Protein AF-A0A9W8YL73-F1 (afdb_monomer_lite)

Organism: NCBI:txid1191159

pLDDT: mean 92.08, std 5.05, range [67.25, 98.19]

Secondary structure (DSSP, 8-state):
-BS-PPTT-TT-TT-HHIIIIIHHHHHHTT-----SSS----HHHHHHTTS--SSSS-HHHHHHHHHHHTT-------S----B---SSHHHHHHHHHHHHHHHHHHHHHTTTTT-TGGGTT--HHHHHHHHHHHHIIIIIHHHHHHHHHHHHHHHHSS--SS--SSHHHHHHHHHHHHHHHHHHHHHHHHHHHHH-HHHHHHHHHHHHHHHHHHHHHHHHHHTS-GGGT--PPPP--GGGS--TT-TT-SSSPPPHHHHHHHHIIIIIHHHHHHHHHHHHHHHHHHHHHHHHHHS-TTSS--HHHHHHHHHHHT--TT-HHHHHHHHHHHHHHHHHSPPP---GGGGEEEE-TTS-EEEPTTTTT-----TT---HHHHHHHHHHHHHHHHHH-

InterPro domains:
  IPR001173 Glycosyltransferase 2-like [PF13632] (36-131)
  IPR029044 Nucleotide-diphospho-sugar transferases [G3DSA:3.90.550.10] (1-87)
  IPR029044 Nucleotide-diphospho-sugar transferases [SSF53448] (15-117)
  IPR050321 Glycosyltransferase 2/OpgH subfamily [PTHR43867] (2-348)

Sequence (395 aa):
MFYNLPSNDPLYQANNFDWYAKRLIFDLAGNGWNYGSGWIMRRKTVDDIGGFPEDIVTEDVSSSAMAMAEGWKTIYLQEGLQYGLVPETYVAYIKQMTRWHVGESQTATKFGFYHSKEKTKYMKPLQKWVQTAQGLNVHIRTPLTVLNLVFLSLAFLTDMPLVHWKDKEEMRFLLRIDCAIVLLRWLHELHYAILAGYRSTLNETCKAIYLSPYCFMSYVRTFIIPKNLGGKPVTFTPTGSIGNQFRERDPHRRAPRWQRLRHIIADGAWFHLAVVILFLTSVFLRIGRAVSLHVLVPSGTPDWEGFWMRIIQNVAWPSNPWLVSTLACMTPLQYALFPPTTPDREKLLGKRDENGVRYPLETVRGKTKRSKLTLGYVETYTLYMIFVLAMFFVV

Structure (mmCIF, N/CA/C/O backbone):
data_AF-A0A9W8YL73-F1
#
_entry.id   AF-A0A9W8YL73-F1
#
loop_
_atom_site.group_PDB
_atom_site.id
_atom_site.type_symbol
_atom_site.label_atom_id
_atom_site.label_alt_id
_atom_site.label_comp_id
_atom_site.label_asym_id
_atom_site.label_entity_id
_atom_site.label_seq_id
_atom_site.pdbx_PDB_ins_code
_atom_site.Cartn_x
_atom_site.Cartn_y
_atom_site.Cartn_z
_atom_site.occupancy
_atom_site.B_iso_or_equiv
_atom_site.auth_seq_id
_atom_site.auth_comp_id
_atom_site.auth_asym_id
_atom_site.auth_atom_id
_atom_site.pdbx_PDB_model_num
ATOM 1 N N . MET A 1 1 ? -4.619 -9.712 15.832 1.00 83.81 1 MET A N 1
ATOM 2 C CA . MET A 1 1 ? -3.743 -10.584 15.003 1.00 83.81 1 MET A CA 1
ATOM 3 C C . MET A 1 1 ? -4.586 -11.635 14.281 1.00 83.81 1 MET A C 1
ATOM 5 O O . MET A 1 1 ? -5.788 -11.679 14.515 1.00 83.81 1 MET A O 1
ATOM 9 N N . PHE A 1 2 ? -4.000 -12.475 13.417 1.00 91.94 2 PHE A N 1
ATOM 10 C CA . PHE A 1 2 ? -4.737 -13.472 12.618 1.00 91.94 2 PHE A CA 1
ATOM 11 C C . PHE A 1 2 ? -4.106 -14.868 12.683 1.00 91.94 2 PHE A C 1
ATOM 13 O O . PHE A 1 2 ? -2.924 -14.989 13.006 1.00 91.94 2 PHE A O 1
ATOM 20 N N . TYR A 1 3 ? -4.882 -15.915 12.380 1.00 92.56 3 TYR A N 1
ATOM 21 C CA . TYR A 1 3 ? -4.397 -17.310 12.374 1.00 92.56 3 TYR A CA 1
ATOM 22 C C . TYR A 1 3 ? -4.658 -18.092 11.075 1.00 92.56 3 TYR A C 1
ATOM 24 O O . TYR A 1 3 ? -4.153 -19.201 10.923 1.00 92.56 3 TYR A O 1
ATOM 32 N N . ASN A 1 4 ? -5.412 -17.532 10.125 1.00 92.25 4 ASN A N 1
ATOM 33 C CA . ASN A 1 4 ? -5.672 -18.120 8.802 1.00 92.25 4 ASN A CA 1
ATOM 34 C C . ASN A 1 4 ? -4.888 -17.417 7.678 1.00 92.25 4 ASN A C 1
ATOM 36 O O . ASN A 1 4 ? -5.333 -17.396 6.529 1.00 92.25 4 ASN A O 1
ATOM 40 N N . LEU A 1 5 ? -3.742 -16.810 8.003 1.00 91.31 5 LEU A N 1
ATOM 41 C CA . LEU A 1 5 ? -2.928 -16.114 7.011 1.00 91.31 5 LEU A CA 1
ATOM 42 C C . LEU A 1 5 ? -2.457 -17.097 5.926 1.00 91.31 5 LEU A C 1
ATOM 44 O O . LEU A 1 5 ? -1.884 -18.143 6.256 1.00 91.31 5 LEU A O 1
ATOM 48 N N . PRO A 1 6 ? -2.690 -16.794 4.635 1.00 90.12 6 PRO A N 1
ATOM 49 C CA . PRO A 1 6 ? -2.223 -17.651 3.560 1.00 90.12 6 PRO A CA 1
ATOM 50 C C . PRO A 1 6 ? -0.697 -17.705 3.513 1.00 90.12 6 PRO A C 1
ATOM 52 O O . PRO A 1 6 ? -0.006 -16.771 3.919 1.00 90.12 6 PRO A O 1
ATOM 55 N N . SER A 1 7 ? -0.162 -18.791 2.953 1.00 88.25 7 SER A N 1
ATOM 56 C CA . SER A 1 7 ? 1.278 -18.884 2.697 1.00 88.25 7 SER A CA 1
ATOM 57 C C . SER A 1 7 ? 1.737 -17.707 1.832 1.00 88.25 7 SER A C 1
ATOM 59 O O . SER A 1 7 ? 1.085 -17.373 0.844 1.00 88.25 7 SER A O 1
ATOM 61 N N . ASN A 1 8 ? 2.851 -17.089 2.223 1.00 88.44 8 ASN A N 1
ATOM 62 C CA . ASN A 1 8 ? 3.441 -15.864 1.673 1.00 88.44 8 ASN A CA 1
ATOM 63 C C . ASN A 1 8 ? 2.600 -14.583 1.796 1.00 88.44 8 ASN A C 1
ATOM 65 O O . ASN A 1 8 ? 3.144 -13.518 1.533 1.00 88.44 8 ASN A O 1
ATOM 69 N N . ASP A 1 9 ? 1.331 -14.670 2.203 1.00 92.19 9 ASP A N 1
ATOM 70 C CA . ASP A 1 9 ? 0.405 -13.539 2.331 1.00 92.19 9 ASP A CA 1
ATOM 71 C C . ASP A 1 9 ? 0.457 -12.554 1.141 1.00 92.19 9 ASP A C 1
ATOM 73 O O . ASP A 1 9 ? 0.860 -11.403 1.303 1.00 92.19 9 ASP A O 1
ATOM 77 N N . PRO A 1 10 ? 0.076 -12.992 -0.077 1.00 92.31 10 PRO A N 1
ATOM 78 C CA . PRO A 1 10 ? 0.295 -12.223 -1.307 1.00 92.31 10 PRO A CA 1
ATOM 79 C C . PRO A 1 10 ? -0.431 -10.873 -1.352 1.00 92.31 10 PRO A C 1
ATOM 81 O O . PRO A 1 10 ? -0.016 -9.993 -2.095 1.00 92.31 10 PRO A O 1
ATOM 84 N N . LEU A 1 11 ? -1.504 -10.700 -0.574 1.00 94.81 11 LEU A N 1
ATOM 85 C CA . LEU A 1 11 ? -2.226 -9.427 -0.453 1.00 94.81 11 LEU A CA 1
ATOM 86 C C . LEU A 1 11 ? -1.774 -8.612 0.768 1.00 94.81 11 LEU A C 1
ATOM 88 O O . LEU A 1 11 ? -2.266 -7.508 0.981 1.00 94.81 11 LEU A O 1
ATOM 92 N N . TYR A 1 12 ? -0.854 -9.140 1.575 1.00 95.31 12 TYR A N 1
ATOM 93 C CA . TYR A 1 12 ? -0.396 -8.533 2.820 1.00 95.31 12 TYR A CA 1
ATOM 94 C C . TYR A 1 12 ? -1.548 -8.215 3.798 1.00 95.31 12 TYR A C 1
ATOM 96 O O . TYR A 1 12 ? -1.670 -7.119 4.351 1.00 95.31 12 TYR A O 1
ATOM 104 N N . GLN A 1 13 ? -2.422 -9.199 4.025 1.00 94.38 13 GLN A N 1
ATOM 105 C CA . GLN A 1 13 ? -3.571 -9.075 4.927 1.00 94.38 13 GLN A CA 1
ATOM 106 C C . GLN A 1 13 ? -3.172 -9.091 6.406 1.00 94.38 13 GLN A C 1
ATOM 108 O O . GLN A 1 13 ? -3.943 -8.626 7.244 1.00 94.38 13 GLN A O 1
ATOM 113 N N . ALA A 1 14 ? -1.982 -9.603 6.742 1.00 92.56 14 ALA A N 1
ATOM 114 C CA . ALA A 1 14 ? -1.455 -9.556 8.104 1.00 92.56 14 ALA A CA 1
ATOM 115 C C . ALA A 1 14 ? -1.363 -8.116 8.625 1.00 92.56 14 ALA A C 1
ATOM 117 O O . ALA A 1 14 ? -1.612 -7.875 9.806 1.00 92.56 14 ALA A O 1
ATOM 118 N N . ASN A 1 15 ? -1.049 -7.168 7.730 1.00 93.00 15 ASN A N 1
ATOM 119 C CA . ASN A 1 15 ? -0.988 -5.736 8.019 1.00 93.00 15 ASN A CA 1
ATOM 120 C C . ASN A 1 15 ? -0.077 -5.398 9.221 1.00 93.00 15 ASN A C 1
ATOM 122 O O . ASN A 1 15 ? -0.341 -4.469 9.979 1.00 93.00 15 ASN A O 1
ATOM 126 N N . ASN A 1 16 ? 0.992 -6.177 9.422 1.00 92.38 16 ASN A N 1
ATOM 127 C CA . ASN A 1 16 ? 1.839 -6.109 10.617 1.00 92.38 16 ASN A CA 1
ATOM 128 C C . ASN A 1 16 ? 2.498 -4.735 10.816 1.00 92.38 16 ASN A C 1
ATOM 130 O O . ASN A 1 16 ? 2.647 -4.296 11.948 1.00 92.38 16 ASN A O 1
ATOM 134 N N . PHE A 1 17 ? 2.865 -4.033 9.744 1.00 93.44 17 PHE A N 1
ATOM 135 C CA . PHE A 1 17 ? 3.404 -2.674 9.838 1.00 93.44 17 PHE A CA 1
ATOM 136 C C . PHE A 1 17 ? 2.445 -1.726 10.567 1.00 93.44 17 PHE A C 1
ATOM 138 O O . PHE A 1 17 ? 2.865 -0.954 11.428 1.00 93.44 17 PHE A O 1
ATOM 145 N N . ASP A 1 18 ? 1.148 -1.829 10.281 1.00 91.69 18 ASP A N 1
ATOM 146 C CA . ASP A 1 18 ? 0.137 -1.002 10.928 1.00 91.69 18 ASP A CA 1
ATOM 147 C C . ASP A 1 18 ? 0.065 -1.316 12.430 1.00 91.69 18 ASP A C 1
ATOM 149 O O . ASP A 1 18 ? 0.220 -0.418 13.256 1.00 91.69 18 ASP A O 1
ATOM 153 N N . TRP A 1 19 ? -0.064 -2.600 12.785 1.00 89.94 19 TRP A N 1
ATOM 154 C CA . TRP A 1 19 ? -0.237 -3.052 14.171 1.00 89.94 19 TRP A CA 1
ATOM 155 C C . TRP A 1 19 ? 1.003 -2.882 15.050 1.00 89.94 19 TRP A C 1
ATOM 157 O O . TRP A 1 19 ? 0.863 -2.573 16.234 1.00 89.94 19 TRP A O 1
ATOM 167 N N . TYR A 1 20 ? 2.197 -3.114 14.498 1.00 90.62 20 TYR A N 1
ATOM 168 C CA . TYR A 1 20 ? 3.438 -3.152 15.274 1.00 90.62 20 TYR A CA 1
ATOM 169 C C . TYR A 1 20 ? 4.268 -1.866 15.205 1.00 90.62 20 TYR A C 1
ATOM 171 O O . TYR A 1 20 ? 5.101 -1.650 16.080 1.00 90.62 20 TYR A O 1
ATOM 179 N N . ALA A 1 21 ? 4.053 -1.012 14.201 1.00 92.06 21 ALA A N 1
ATOM 180 C CA . ALA A 1 21 ? 4.762 0.262 14.084 1.00 92.06 21 ALA A CA 1
ATOM 181 C C . ALA A 1 21 ? 3.795 1.448 14.147 1.00 92.06 21 ALA A C 1
ATOM 183 O O . ALA A 1 21 ? 3.853 2.244 15.084 1.00 92.06 21 ALA A O 1
ATOM 184 N N . LYS A 1 22 ? 2.870 1.566 13.186 1.00 91.69 22 LYS A N 1
ATOM 185 C CA . LYS A 1 22 ? 2.044 2.777 13.048 1.00 91.69 22 LYS A CA 1
ATOM 186 C C . LYS A 1 22 ? 1.156 3.028 14.270 1.00 91.69 22 LYS A C 1
ATOM 188 O O . LYS A 1 22 ? 1.125 4.148 14.776 1.00 91.69 22 LYS A O 1
ATOM 193 N N . ARG A 1 23 ? 0.445 2.005 14.759 1.00 91.75 23 ARG A N 1
ATOM 194 C CA . ARG A 1 23 ? -0.513 2.163 15.870 1.00 91.75 23 ARG A CA 1
ATOM 195 C C . ARG A 1 23 ? 0.176 2.437 17.199 1.00 91.75 23 ARG A C 1
ATOM 197 O O . ARG A 1 23 ? -0.320 3.256 17.961 1.00 91.75 23 ARG A O 1
ATOM 204 N N . LEU A 1 24 ? 1.352 1.849 17.414 1.00 91.62 24 LEU A N 1
ATOM 205 C CA . LEU A 1 24 ? 2.196 2.168 18.563 1.00 91.62 24 LEU A CA 1
ATOM 206 C C . LEU A 1 24 ? 2.613 3.648 18.550 1.00 91.62 24 LEU A C 1
ATOM 208 O O . LEU A 1 24 ? 2.450 4.343 19.545 1.00 91.62 24 LEU A O 1
ATOM 212 N N . ILE A 1 25 ? 3.088 4.160 17.410 1.00 91.56 25 ILE A N 1
ATOM 213 C CA . ILE A 1 25 ? 3.488 5.573 17.280 1.00 91.56 25 ILE A CA 1
ATOM 214 C C . ILE A 1 25 ? 2.299 6.512 17.528 1.00 91.56 25 ILE A C 1
ATOM 216 O O . ILE A 1 25 ? 2.446 7.551 18.170 1.00 91.56 25 ILE A O 1
ATOM 220 N N . PHE A 1 26 ? 1.112 6.156 17.036 1.00 94.06 26 PHE A N 1
ATOM 221 C CA . PHE A 1 26 ? -0.095 6.957 17.249 1.00 94.06 26 PHE A CA 1
ATOM 222 C C . PHE A 1 26 ? -0.515 6.969 18.721 1.00 94.06 26 PHE A C 1
ATOM 224 O O . PHE A 1 26 ? -0.907 8.018 19.235 1.00 94.06 26 PHE A O 1
ATOM 231 N N . ASP A 1 27 ? -0.372 5.847 19.419 1.00 95.19 27 ASP A N 1
ATOM 232 C CA . ASP A 1 27 ? -0.642 5.758 20.852 1.00 95.19 27 ASP A CA 1
ATOM 233 C C . ASP A 1 27 ? 0.293 6.631 21.695 1.00 95.19 27 ASP A C 1
ATOM 235 O O . ASP A 1 27 ? -0.170 7.313 22.608 1.00 95.19 27 ASP A O 1
ATOM 239 N N . LEU A 1 28 ? 1.576 6.733 21.326 1.00 93.50 28 LEU A N 1
ATOM 240 C CA . LEU A 1 28 ? 2.518 7.665 21.968 1.00 93.50 28 LEU A CA 1
ATOM 241 C C . LEU A 1 28 ? 2.065 9.133 21.852 1.00 93.50 28 LEU A C 1
ATOM 243 O O . LEU A 1 28 ? 2.369 9.953 22.717 1.00 93.50 28 LEU A O 1
ATOM 247 N N . ALA A 1 29 ? 1.289 9.462 20.817 1.00 94.25 29 ALA A N 1
ATOM 248 C CA . ALA A 1 29 ? 0.641 10.761 20.644 1.00 94.25 29 ALA A CA 1
ATOM 249 C C . ALA A 1 29 ? -0.721 10.882 21.365 1.00 94.25 29 ALA A C 1
ATOM 251 O O . ALA A 1 29 ? -1.400 11.904 21.239 1.00 94.25 29 ALA A O 1
ATOM 252 N N . GLY A 1 30 ? -1.132 9.858 22.114 1.00 95.06 30 GLY A N 1
ATOM 253 C CA . GLY A 1 30 ? -2.430 9.755 22.775 1.00 95.06 30 GLY A CA 1
ATOM 254 C C . GLY A 1 30 ? -3.575 9.371 21.837 1.00 95.06 30 GLY A C 1
ATOM 255 O O . GLY A 1 30 ? -4.716 9.686 22.154 1.00 95.06 30 GLY A O 1
ATOM 256 N N . ASN A 1 31 ? -3.294 8.751 20.686 1.00 94.75 31 ASN A N 1
ATOM 257 C CA . ASN A 1 31 ? -4.296 8.300 19.713 1.00 94.75 31 ASN A CA 1
ATOM 258 C C . ASN A 1 31 ? -4.427 6.771 19.693 1.00 94.75 31 ASN A C 1
ATOM 260 O O . ASN A 1 31 ? -4.267 6.134 18.649 1.00 94.75 31 ASN A O 1
ATOM 264 N N . GLY A 1 32 ? -4.743 6.172 20.841 1.00 94.25 32 GLY A N 1
ATOM 265 C CA . GLY A 1 32 ? -5.208 4.788 20.876 1.00 94.25 32 GLY A CA 1
ATOM 266 C C . GLY A 1 32 ? -6.591 4.699 20.227 1.00 94.25 32 GLY A C 1
ATOM 267 O O . GLY A 1 32 ? -7.536 5.332 20.697 1.00 94.25 32 GLY A O 1
ATOM 268 N N . TRP A 1 33 ? -6.725 3.962 19.127 1.00 89.31 33 TRP A N 1
ATOM 269 C CA . TRP A 1 33 ? -8.014 3.786 18.451 1.00 89.31 33 TRP A CA 1
ATOM 270 C C . TRP A 1 33 ? -8.599 2.401 18.696 1.00 89.31 33 TRP A C 1
ATOM 272 O O . TRP A 1 33 ? -7.884 1.407 18.827 1.00 89.31 33 TRP A O 1
ATOM 282 N N . ASN A 1 34 ? -9.923 2.359 18.694 1.00 90.62 34 ASN A N 1
ATOM 283 C CA . ASN A 1 34 ? -10.723 1.164 18.520 1.00 90.62 34 ASN A CA 1
ATOM 284 C C . ASN A 1 34 ? -10.771 0.785 17.027 1.00 90.62 34 ASN A C 1
ATOM 286 O O . ASN A 1 34 ? -11.040 1.632 16.178 1.00 90.62 34 ASN A O 1
ATOM 290 N N . TYR A 1 35 ? -10.534 -0.496 16.736 1.00 85.94 35 TYR A N 1
ATOM 291 C CA . TYR A 1 35 ? -10.568 -1.093 15.392 1.00 85.94 35 TYR A CA 1
ATOM 292 C C . TYR A 1 35 ? -11.658 -2.175 15.252 1.00 85.94 35 TYR A C 1
ATOM 294 O O . TYR A 1 35 ? -11.505 -3.144 14.503 1.00 85.94 35 TYR A O 1
ATOM 302 N N . GLY A 1 36 ? -12.714 -2.073 16.060 1.00 86.25 36 GLY A N 1
ATOM 303 C CA . GLY A 1 36 ? -13.947 -2.853 15.962 1.00 86.25 36 GLY A CA 1
ATOM 304 C C . GLY A 1 36 ? -13.960 -4.151 16.771 1.00 86.25 36 GLY A C 1
ATOM 305 O O . GLY A 1 36 ? -15.030 -4.670 17.077 1.00 86.25 36 GLY A O 1
ATOM 306 N N . SER A 1 37 ? -12.802 -4.683 17.175 1.00 88.56 37 SER A N 1
ATOM 307 C CA . SER A 1 37 ? -12.701 -5.915 17.976 1.00 88.56 37 SER A CA 1
ATOM 308 C C . SER A 1 37 ? -11.531 -5.867 18.958 1.00 88.56 37 SER A C 1
ATOM 310 O O . SER A 1 37 ? -10.535 -5.197 18.701 1.00 88.56 37 SER A O 1
ATOM 312 N N . GLY A 1 38 ? -11.642 -6.609 20.067 1.00 89.94 38 GLY A N 1
ATOM 313 C CA . GLY A 1 38 ? -10.554 -6.773 21.043 1.00 89.94 38 GLY A CA 1
ATOM 314 C C . GLY A 1 38 ? -10.267 -5.519 21.868 1.00 89.94 38 GLY A C 1
ATOM 315 O O . GLY A 1 38 ? -9.129 -5.292 22.264 1.00 89.94 38 GLY A O 1
ATOM 316 N N . TRP A 1 39 ? -11.288 -4.695 22.094 1.00 92.81 39 TRP A N 1
ATOM 317 C CA . TRP A 1 39 ? -11.187 -3.409 22.770 1.00 92.81 39 TRP A CA 1
ATOM 318 C C . TRP A 1 39 ? -12.136 -3.353 23.970 1.00 92.81 39 TRP A C 1
ATOM 320 O O . TRP A 1 39 ? -13.111 -4.102 24.048 1.00 92.81 39 TRP A O 1
ATOM 330 N N . ILE A 1 40 ? -11.841 -2.457 24.911 1.00 93.94 40 ILE A N 1
ATOM 331 C CA . ILE A 1 40 ? -12.649 -2.222 26.108 1.00 93.94 40 ILE A CA 1
ATOM 332 C C . ILE A 1 40 ? -12.838 -0.716 26.256 1.00 93.94 40 ILE A C 1
ATOM 334 O O . ILE A 1 40 ? -11.888 0.054 26.119 1.00 93.94 40 ILE A O 1
ATOM 338 N N . MET A 1 41 ? -14.057 -0.296 26.579 1.00 94.81 41 MET A N 1
ATOM 339 C CA . MET A 1 41 ? -14.391 1.098 26.857 1.00 94.81 41 MET A CA 1
ATOM 340 C C . MET A 1 41 ? -15.308 1.176 28.060 1.00 94.81 41 MET A C 1
ATOM 342 O O . MET A 1 41 ? -16.169 0.321 28.269 1.00 94.81 41 MET A O 1
ATOM 346 N N . ARG A 1 42 ? -15.105 2.206 28.883 1.00 96.75 42 ARG A N 1
ATOM 347 C CA . ARG A 1 42 ? -15.961 2.435 30.046 1.00 96.75 42 ARG A CA 1
ATOM 348 C C . ARG A 1 42 ? -17.353 2.800 29.555 1.00 96.75 42 ARG A C 1
ATOM 350 O O . ARG A 1 42 ? -17.486 3.634 28.663 1.00 96.75 42 ARG A O 1
ATOM 357 N N . ARG A 1 43 ? -18.387 2.253 30.199 1.00 97.31 43 ARG A N 1
ATOM 358 C CA . ARG A 1 43 ? -19.778 2.588 29.870 1.00 97.31 43 ARG A CA 1
ATOM 359 C C . ARG A 1 43 ? -20.025 4.099 29.911 1.00 97.31 43 ARG A C 1
ATOM 361 O O . ARG A 1 43 ? -20.556 4.638 28.952 1.00 97.31 43 ARG A O 1
ATOM 368 N N . LYS A 1 44 ? -19.500 4.777 30.939 1.00 98.06 44 LYS A N 1
ATOM 369 C CA . LYS A 1 44 ? -19.559 6.238 31.055 1.00 98.06 44 LYS A CA 1
ATOM 370 C C . LYS A 1 44 ? -18.988 6.965 29.830 1.00 98.06 44 LYS A C 1
ATOM 372 O O . LYS A 1 44 ? -19.549 7.964 29.421 1.00 98.06 44 LYS A O 1
ATOM 377 N N . THR A 1 45 ? -17.905 6.471 29.224 1.00 97.06 45 THR A N 1
ATOM 378 C CA . THR A 1 45 ? -17.357 7.081 28.004 1.00 97.06 45 THR A CA 1
ATOM 379 C C . THR A 1 45 ? -18.355 6.991 26.853 1.00 97.06 45 THR A C 1
ATOM 381 O O . THR A 1 45 ? -18.478 7.949 26.107 1.00 97.06 45 THR A O 1
ATOM 384 N N . VAL A 1 46 ? -19.076 5.870 26.717 1.00 96.88 46 VAL A N 1
ATOM 385 C CA . VAL A 1 46 ? -20.132 5.711 25.700 1.00 96.88 46 VAL A CA 1
ATOM 386 C C . VAL A 1 46 ? -21.268 6.702 25.945 1.00 96.88 46 VAL A C 1
ATOM 388 O O . VAL A 1 46 ? -21.735 7.323 24.997 1.00 96.88 46 VAL A O 1
ATOM 391 N N . ASP A 1 47 ? -21.684 6.869 27.201 1.00 97.62 47 ASP A N 1
ATOM 392 C CA . ASP A 1 47 ? -22.733 7.825 27.570 1.00 97.62 47 ASP A CA 1
ATOM 393 C C . ASP A 1 47 ? -22.290 9.277 27.303 1.00 97.62 47 ASP A C 1
ATOM 395 O O . ASP A 1 47 ? -23.035 10.042 26.697 1.00 97.62 47 ASP A O 1
ATOM 399 N N . ASP A 1 48 ? -21.054 9.633 27.671 1.00 96.56 48 ASP A N 1
ATOM 400 C CA . ASP A 1 48 ? -20.502 10.984 27.504 1.00 96.56 48 ASP A CA 1
ATOM 401 C C . ASP A 1 48 ? -20.358 11.383 26.021 1.00 96.56 48 ASP A C 1
ATOM 403 O O . ASP A 1 48 ? -20.557 12.546 25.685 1.00 96.56 48 ASP A O 1
ATOM 407 N N . ILE A 1 49 ? -20.063 10.434 25.119 1.00 95.38 49 ILE A N 1
ATOM 408 C CA . ILE A 1 49 ? -20.010 10.706 23.668 1.00 95.38 49 ILE A CA 1
ATOM 409 C C . ILE A 1 49 ? -21.383 10.615 22.979 1.00 95.38 49 ILE A C 1
ATOM 411 O O . ILE A 1 49 ? -21.467 10.808 21.766 1.00 95.38 49 ILE A O 1
ATOM 415 N N . GLY A 1 50 ? -22.452 10.304 23.720 1.00 95.25 50 GLY A N 1
ATOM 416 C CA . GLY A 1 50 ? -23.811 10.192 23.183 1.00 95.25 50 GLY A CA 1
ATOM 417 C C . GLY A 1 50 ? -24.109 8.883 22.441 1.00 95.25 50 GLY A C 1
ATOM 418 O O . GLY A 1 50 ? -25.016 8.847 21.613 1.00 95.25 50 GLY A O 1
ATOM 419 N N . GLY A 1 51 ? -23.373 7.806 22.724 1.00 95.38 51 GLY A N 1
ATOM 420 C CA . GLY A 1 51 ? -23.530 6.502 22.074 1.00 95.38 51 GLY A CA 1
ATOM 421 C C . GLY A 1 51 ? -22.577 6.263 20.898 1.00 95.38 51 GLY A C 1
ATOM 422 O O . GLY A 1 51 ? -21.626 7.008 20.665 1.00 95.38 51 GLY A O 1
ATOM 423 N N . PHE A 1 52 ? -22.800 5.165 20.169 1.00 94.25 52 PHE A N 1
ATOM 424 C CA . PHE A 1 52 ? -22.024 4.864 18.964 1.00 94.25 52 PHE A CA 1
ATOM 425 C C . PHE A 1 52 ? -22.532 5.693 17.775 1.00 94.25 52 PHE A C 1
ATOM 427 O O . PHE A 1 52 ? -23.743 5.808 17.597 1.00 94.25 52 PHE A O 1
ATOM 434 N N . PRO A 1 53 ? -21.638 6.261 16.949 1.00 92.00 53 PRO A N 1
ATOM 435 C CA . PRO A 1 53 ? -22.032 7.048 15.790 1.00 92.00 53 PRO A CA 1
ATOM 436 C C . PRO A 1 53 ? -22.605 6.154 14.683 1.00 92.00 53 PRO A C 1
ATOM 438 O O . PRO A 1 53 ? -21.968 5.194 14.261 1.00 92.00 53 PRO A O 1
ATOM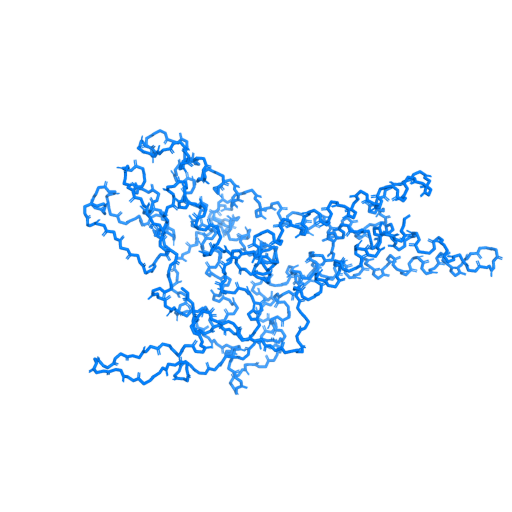 441 N N . GLU A 1 54 ? -23.785 6.509 14.176 1.00 91.44 54 GLU A N 1
ATOM 442 C CA . GLU A 1 54 ? -24.491 5.767 13.115 1.00 91.44 54 GLU A CA 1
ATOM 443 C C . GLU A 1 54 ? -24.278 6.370 11.713 1.00 91.44 54 GLU A C 1
ATOM 445 O O . GLU A 1 54 ? -24.636 5.778 10.695 1.00 91.44 54 GLU A O 1
ATOM 450 N N . ASP A 1 55 ? -23.684 7.562 11.644 1.00 89.31 55 ASP A N 1
ATOM 451 C CA . ASP A 1 55 ? -23.483 8.348 10.424 1.00 89.31 55 ASP A CA 1
ATOM 452 C C . ASP A 1 55 ? -22.176 8.019 9.678 1.00 89.31 55 ASP A C 1
ATOM 454 O O . ASP A 1 55 ? -21.960 8.504 8.563 1.00 89.31 55 ASP A O 1
ATOM 458 N N . ILE A 1 56 ? -21.301 7.202 10.272 1.00 90.50 56 ILE A N 1
ATOM 459 C CA . ILE A 1 56 ? -19.981 6.843 9.738 1.00 90.50 56 ILE A CA 1
ATOM 460 C C . ILE A 1 56 ? -19.859 5.324 9.626 1.00 90.50 56 ILE A C 1
ATOM 462 O O . ILE A 1 56 ? -20.205 4.591 10.543 1.00 90.50 56 ILE A O 1
ATOM 466 N N . VAL A 1 57 ? -19.311 4.841 8.506 1.00 91.62 57 VAL A N 1
ATOM 467 C CA . VAL A 1 57 ? -19.197 3.396 8.223 1.00 91.62 57 VAL A CA 1
ATOM 468 C C . VAL A 1 57 ? -18.136 2.666 9.070 1.00 91.62 57 VAL A C 1
ATOM 470 O O . VAL A 1 57 ? -18.072 1.437 9.064 1.00 91.62 57 VAL A O 1
ATOM 473 N N . THR A 1 58 ? -17.272 3.427 9.738 1.00 92.62 58 THR A N 1
ATOM 474 C CA . THR A 1 58 ? -16.294 2.989 10.747 1.00 92.62 58 THR A CA 1
ATOM 475 C C . THR A 1 58 ? -16.646 3.637 12.083 1.00 92.62 58 THR A C 1
ATOM 477 O O . THR A 1 58 ? -16.021 4.618 12.513 1.00 92.62 58 THR A O 1
ATOM 480 N N . GLU A 1 59 ? -17.718 3.146 12.695 1.00 93.56 59 GLU A N 1
ATOM 481 C CA . GLU A 1 59 ? -18.236 3.650 13.962 1.00 93.56 59 GLU A CA 1
ATOM 482 C C . GLU A 1 59 ? -17.197 3.528 15.084 1.00 93.56 59 GLU A C 1
ATOM 484 O O . GLU A 1 59 ? -17.071 4.418 15.920 1.00 93.56 59 GLU A O 1
ATOM 489 N N . ASP A 1 60 ? -16.386 2.472 15.036 1.00 93.50 60 ASP A N 1
ATOM 490 C CA . ASP A 1 60 ? -15.288 2.167 15.953 1.00 93.50 60 ASP A CA 1
ATOM 491 C C . ASP A 1 60 ? -14.233 3.287 16.040 1.00 93.50 60 ASP A C 1
ATOM 493 O O . ASP A 1 60 ? -13.932 3.808 17.127 1.00 93.50 60 ASP A O 1
ATOM 497 N N . VAL A 1 61 ? -13.701 3.704 14.892 1.00 92.38 61 VAL A N 1
ATOM 498 C CA . VAL A 1 61 ? -12.704 4.773 14.778 1.00 92.38 61 VAL A CA 1
ATOM 499 C C . VAL A 1 61 ? -13.325 6.109 15.175 1.00 92.38 61 VAL A C 1
ATOM 501 O O . VAL A 1 61 ? -12.729 6.862 15.952 1.00 92.38 61 VAL A O 1
ATOM 504 N N . SER A 1 62 ? -14.550 6.387 14.716 1.00 94.31 62 SER A N 1
ATOM 505 C CA . SER A 1 62 ? -15.247 7.626 15.069 1.00 94.31 62 SER A CA 1
ATOM 506 C C . SER A 1 62 ? -15.533 7.717 16.570 1.00 94.31 62 SER A C 1
ATOM 508 O O . SER A 1 62 ? -15.341 8.785 17.149 1.00 94.31 62 SER A O 1
ATOM 510 N N . SER A 1 63 ? -15.924 6.627 17.237 1.00 95.50 63 SER A N 1
ATOM 511 C CA . SER A 1 63 ? -16.118 6.605 18.694 1.00 95.50 63 SER A CA 1
ATOM 512 C C . SER A 1 63 ? -14.840 6.941 19.453 1.00 95.50 63 SER A C 1
ATOM 514 O O . SER A 1 63 ? -14.892 7.625 20.473 1.00 95.50 63 SER A O 1
ATOM 516 N N . SER A 1 64 ? -13.684 6.507 18.951 1.00 95.06 64 SER A N 1
ATOM 517 C CA . SER A 1 64 ? -12.391 6.825 19.568 1.00 95.06 64 SER A CA 1
ATOM 518 C C . SER A 1 64 ? -12.049 8.308 19.424 1.00 95.06 64 SER A C 1
ATOM 520 O O . SER A 1 64 ? -11.605 8.934 20.386 1.00 95.06 64 SER A O 1
ATOM 522 N N . ALA A 1 65 ? -12.310 8.890 18.249 1.00 95.25 65 ALA A N 1
ATOM 523 C CA . ALA A 1 65 ? -12.170 10.327 18.022 1.00 95.25 65 ALA A CA 1
ATOM 524 C C . ALA A 1 65 ? -13.106 11.138 18.934 1.00 95.25 65 ALA A C 1
ATOM 526 O O . ALA A 1 65 ? -12.670 12.095 19.571 1.00 95.25 65 ALA A O 1
ATOM 527 N N . MET A 1 66 ? -14.368 10.722 19.066 1.00 95.75 66 MET A N 1
ATOM 528 C CA . MET A 1 66 ? -15.340 11.362 19.960 1.00 95.75 66 MET A CA 1
ATOM 529 C C . MET A 1 66 ? -14.915 11.254 21.431 1.00 95.75 66 MET A C 1
ATOM 531 O O . MET A 1 66 ? -14.947 12.246 22.150 1.00 95.75 66 MET A O 1
ATOM 535 N N . ALA A 1 67 ? -14.411 10.099 21.871 1.00 96.50 67 ALA A N 1
ATOM 536 C CA . ALA A 1 67 ? -13.917 9.931 23.237 1.00 96.50 67 ALA A CA 1
ATOM 537 C C . ALA A 1 67 ? -12.743 10.878 23.540 1.00 96.50 67 ALA A C 1
ATOM 539 O O . ALA A 1 67 ? -12.723 11.529 24.584 1.00 96.50 67 ALA A O 1
ATOM 540 N N . MET A 1 68 ? -11.791 11.011 22.610 1.00 96.44 68 MET A N 1
ATOM 541 C CA . MET A 1 68 ? -10.695 11.978 22.741 1.00 96.44 68 MET A CA 1
ATOM 542 C C . MET A 1 68 ? -11.198 13.431 22.721 1.00 96.44 68 MET A C 1
ATOM 544 O O . MET A 1 68 ? -10.634 14.279 23.414 1.00 96.44 68 MET A O 1
ATOM 548 N N . ALA A 1 69 ? -12.258 13.733 21.963 1.00 96.06 69 ALA A N 1
ATOM 549 C CA . ALA A 1 69 ? -12.901 15.048 21.960 1.00 96.06 69 ALA A CA 1
ATOM 550 C C . ALA A 1 69 ? -13.548 15.412 23.295 1.00 96.06 69 ALA A C 1
ATOM 552 O O . ALA A 1 69 ? -13.499 16.589 23.651 1.00 96.06 69 ALA A O 1
ATOM 553 N N . GLU A 1 70 ? -14.033 14.411 24.032 1.00 96.44 70 GLU A N 1
ATOM 554 C CA . GLU A 1 70 ? -14.547 14.506 25.405 1.00 96.44 70 GLU A CA 1
ATOM 555 C C . GLU A 1 70 ? -13.451 14.380 26.484 1.00 96.44 70 GLU A C 1
ATOM 557 O O . GLU A 1 70 ? -13.728 14.331 27.679 1.00 96.44 70 GLU A O 1
ATOM 562 N N . GLY A 1 71 ? -12.174 14.343 26.087 1.00 95.94 71 GLY A N 1
ATOM 563 C CA . GLY A 1 71 ? -11.036 14.389 27.012 1.00 95.94 71 GLY A CA 1
ATOM 564 C C . GLY A 1 71 ? -10.676 13.041 27.633 1.00 95.94 71 GLY A C 1
ATOM 565 O O . GLY A 1 71 ? -9.817 12.975 28.517 1.00 95.94 71 GLY A O 1
ATOM 566 N N . TRP A 1 72 ? -11.281 11.951 27.162 1.00 97.31 72 TRP A N 1
ATOM 567 C CA . TRP A 1 72 ? -10.931 10.613 27.613 1.00 97.31 72 TRP A CA 1
ATOM 568 C C . TRP A 1 72 ? -9.544 10.199 27.127 1.00 97.31 72 TRP A C 1
ATOM 570 O O . TRP A 1 72 ? -9.130 10.466 25.997 1.00 97.31 72 TRP A O 1
ATOM 580 N N . LYS A 1 73 ? -8.824 9.485 27.996 1.00 96.25 73 LYS A N 1
ATOM 581 C CA . LYS A 1 73 ? -7.553 8.856 27.642 1.00 96.25 73 LYS A CA 1
ATOM 582 C C . LYS A 1 73 ? -7.817 7.539 26.920 1.00 96.25 73 LYS A C 1
ATOM 584 O O . LYS A 1 73 ? -8.470 6.656 27.472 1.00 96.25 73 LYS A O 1
ATOM 589 N N . THR A 1 74 ? -7.242 7.395 25.734 1.00 95.50 74 THR A N 1
ATOM 590 C CA . THR A 1 74 ? -7.203 6.138 24.988 1.00 95.50 74 THR A CA 1
ATOM 591 C C . THR A 1 74 ? -5.808 5.519 25.064 1.00 95.50 74 THR A C 1
ATOM 593 O O . THR A 1 74 ? -4.826 6.232 25.282 1.00 95.50 74 THR A O 1
ATOM 596 N N . ILE A 1 75 ? -5.738 4.187 24.986 1.00 95.25 75 ILE A N 1
ATOM 597 C CA . ILE A 1 75 ? -4.495 3.410 25.090 1.00 95.25 75 ILE A CA 1
ATOM 598 C C . ILE A 1 75 ? -4.569 2.240 24.105 1.00 95.25 75 ILE A C 1
ATOM 600 O O . ILE A 1 75 ? -5.578 1.532 24.063 1.00 95.25 75 ILE A O 1
ATOM 604 N N . TYR A 1 76 ? -3.502 2.022 23.344 1.00 94.94 76 TYR A N 1
ATOM 605 C CA . TYR A 1 76 ? -3.293 0.849 22.502 1.00 94.94 76 TYR A CA 1
ATOM 606 C C . TYR A 1 76 ? -2.320 -0.123 23.173 1.00 94.94 76 TYR A C 1
ATOM 608 O O . TYR A 1 76 ? -1.171 0.213 23.447 1.00 94.94 76 TYR A O 1
ATOM 616 N N . LEU A 1 77 ? -2.770 -1.356 23.402 1.00 92.31 77 LEU A N 1
ATOM 617 C CA . LEU A 1 77 ? -1.924 -2.420 23.933 1.00 92.31 77 LEU A CA 1
ATOM 618 C C . LEU A 1 77 ? -1.377 -3.272 22.784 1.00 92.31 77 LEU A C 1
ATOM 620 O O . LEU A 1 77 ? -2.135 -3.942 22.080 1.00 92.31 77 LEU A O 1
ATOM 624 N N . GLN A 1 78 ? -0.056 -3.274 22.604 1.00 89.75 78 GLN A N 1
ATOM 625 C CA . GLN A 1 78 ? 0.618 -4.013 21.534 1.00 89.75 78 GLN A CA 1
ATOM 626 C C . GLN A 1 78 ? 0.833 -5.495 21.896 1.00 89.75 78 GLN A C 1
ATOM 628 O O . GLN A 1 78 ? 1.946 -6.017 21.847 1.00 89.75 78 GLN A O 1
ATOM 633 N N . GLU A 1 79 ? -0.246 -6.195 22.244 1.00 88.88 79 GLU A N 1
ATOM 634 C CA . GLU A 1 79 ? -0.208 -7.605 22.637 1.00 88.88 79 GLU A CA 1
ATOM 635 C C . GLU A 1 79 ? -1.177 -8.461 21.817 1.00 88.88 79 GLU A C 1
ATOM 637 O O . GLU A 1 79 ? -2.284 -8.059 21.453 1.00 88.88 79 GLU A O 1
ATOM 642 N N . GLY A 1 80 ? -0.755 -9.689 21.510 1.00 86.94 80 GLY A N 1
ATOM 643 C CA . GLY A 1 80 ? -1.531 -10.661 20.742 1.00 86.94 80 GLY A CA 1
ATOM 644 C C . GLY A 1 80 ? -2.626 -11.342 21.554 1.00 86.94 80 GLY A C 1
ATOM 645 O O . GLY A 1 80 ? -2.606 -12.560 21.683 1.00 86.94 80 GLY A O 1
ATOM 646 N N . LEU A 1 81 ? -3.585 -10.580 22.082 1.00 89.00 81 LEU A N 1
ATOM 647 C CA . LEU A 1 81 ? -4.659 -11.120 22.929 1.00 89.00 81 LEU A CA 1
ATOM 648 C C . LEU A 1 81 ? -5.798 -11.767 22.125 1.00 89.00 81 LEU A C 1
ATOM 650 O O . LEU A 1 81 ? -6.505 -12.638 22.625 1.00 89.00 81 LEU A O 1
ATOM 654 N N . GLN A 1 82 ? -5.959 -11.374 20.857 1.00 89.56 82 GLN A N 1
ATOM 655 C CA . GLN A 1 82 ? -6.984 -11.914 19.967 1.00 89.56 82 GLN A CA 1
ATOM 656 C C . GLN A 1 82 ? -6.414 -12.289 18.594 1.00 89.56 82 GLN A C 1
ATOM 658 O O . GLN A 1 82 ? -5.693 -11.521 17.939 1.00 89.56 82 GLN A O 1
ATOM 663 N N . TYR A 1 83 ? -6.827 -13.466 18.120 1.00 90.81 83 TYR A N 1
ATOM 664 C CA . TYR A 1 83 ? -6.509 -13.986 16.796 1.00 90.81 83 TYR A CA 1
ATOM 665 C C . TYR A 1 83 ? -7.797 -14.196 15.997 1.00 90.81 83 TYR A C 1
ATOM 667 O O . TYR A 1 83 ? -8.570 -15.109 16.276 1.00 90.81 83 TYR A O 1
ATOM 675 N N . GLY A 1 84 ? -8.027 -13.334 15.010 1.00 91.06 84 GLY A N 1
ATOM 676 C CA . GLY A 1 84 ? -9.169 -13.394 14.104 1.00 91.06 84 GLY A CA 1
ATOM 677 C C . GLY A 1 84 ? -8.857 -14.087 12.779 1.00 91.06 84 GLY A C 1
ATOM 678 O O . GLY A 1 84 ? -7.792 -14.683 12.584 1.00 91.06 84 GLY A O 1
ATOM 679 N N . LEU A 1 85 ? -9.798 -13.954 11.847 1.00 91.62 85 LEU A N 1
ATOM 680 C CA . LEU A 1 85 ? -9.667 -14.414 10.469 1.00 91.62 85 LEU A CA 1
ATOM 681 C C . LEU A 1 85 ? -9.473 -13.217 9.530 1.00 91.62 85 LEU A C 1
ATOM 683 O O . LEU A 1 85 ? -10.189 -12.223 9.644 1.00 91.62 85 LEU A O 1
ATOM 687 N N . VAL A 1 86 ? -8.536 -13.319 8.587 1.00 92.81 86 VAL A N 1
ATOM 688 C CA . VAL A 1 86 ? -8.484 -12.431 7.419 1.00 92.81 86 VAL A CA 1
ATOM 689 C C . VAL A 1 86 ? -9.544 -12.848 6.393 1.00 92.81 86 VAL A C 1
ATOM 691 O O . VAL A 1 86 ? -9.906 -14.031 6.361 1.00 92.81 86 VAL A O 1
ATOM 694 N N . PRO A 1 87 ? -10.018 -11.924 5.533 1.00 93.06 87 PRO A N 1
ATOM 695 C CA . PRO A 1 87 ? -10.937 -12.262 4.451 1.00 93.06 87 PRO A CA 1
ATOM 696 C C . PRO A 1 87 ? -10.416 -13.411 3.579 1.00 93.06 87 PRO A C 1
ATOM 698 O O . PRO A 1 87 ? -9.246 -13.416 3.184 1.00 93.06 87 PRO A O 1
ATOM 701 N N . GLU A 1 88 ? -11.299 -14.360 3.257 1.00 90.19 88 GLU A N 1
ATOM 702 C CA . GLU A 1 88 ? -10.971 -15.551 2.461 1.00 90.19 88 GLU A CA 1
ATOM 703 C C . GLU A 1 88 ? -10.903 -15.286 0.953 1.00 90.19 88 GLU A C 1
ATOM 705 O O . GLU A 1 88 ? -10.278 -16.060 0.228 1.00 90.19 88 GLU A O 1
ATOM 710 N N . THR A 1 89 ? -11.532 -14.208 0.477 1.00 92.62 89 THR A N 1
ATOM 711 C CA . THR A 1 89 ? -11.587 -13.856 -0.947 1.00 92.62 89 THR A CA 1
ATOM 712 C C . THR A 1 89 ? -10.956 -12.501 -1.226 1.00 92.62 89 THR A C 1
ATOM 714 O O . THR A 1 89 ? -10.917 -11.622 -0.356 1.00 92.62 89 THR A O 1
ATOM 717 N N . TYR A 1 90 ? -10.489 -12.322 -2.463 1.00 94.56 90 TYR A N 1
ATOM 718 C CA . TYR A 1 90 ? -9.961 -11.051 -2.955 1.00 94.56 90 TYR A CA 1
ATOM 719 C C . TYR A 1 90 ? -10.973 -9.916 -2.773 1.00 94.56 90 TYR A C 1
ATOM 721 O O . TYR A 1 90 ? -10.674 -8.904 -2.146 1.00 94.56 90 TYR A O 1
ATOM 729 N N . VAL A 1 91 ? -12.203 -10.121 -3.248 1.00 93.25 91 VAL A N 1
ATOM 730 C CA . VAL A 1 91 ? -13.269 -9.109 -3.210 1.00 93.25 91 VAL A CA 1
ATOM 731 C C . VAL A 1 91 ? -13.645 -8.735 -1.779 1.00 93.25 91 VAL A C 1
ATOM 733 O O . VAL A 1 91 ? -13.846 -7.558 -1.482 1.00 93.25 91 VAL A O 1
ATOM 736 N N . ALA A 1 92 ? -13.714 -9.707 -0.862 1.00 94.19 92 ALA A N 1
ATOM 737 C CA . ALA A 1 92 ? -13.997 -9.417 0.542 1.00 94.19 92 ALA A CA 1
ATOM 738 C C . ALA A 1 92 ? -12.894 -8.561 1.177 1.00 94.19 92 ALA A C 1
ATOM 740 O O . ALA A 1 92 ? -13.189 -7.642 1.943 1.00 94.19 92 ALA A O 1
ATOM 741 N N . TYR A 1 93 ? -11.635 -8.827 0.825 1.00 95.56 93 TYR A N 1
ATOM 742 C CA . TYR A 1 93 ? -10.509 -8.015 1.265 1.00 95.56 93 TYR A CA 1
ATOM 743 C C . TYR A 1 93 ? -10.560 -6.593 0.694 1.00 95.56 93 TYR A C 1
ATOM 745 O O . TYR A 1 93 ? -10.479 -5.638 1.464 1.00 95.56 93 TYR A O 1
ATOM 753 N N . ILE A 1 94 ? -10.773 -6.429 -0.616 1.00 95.75 94 ILE A N 1
ATOM 754 C CA . ILE A 1 94 ? -10.884 -5.098 -1.231 1.00 95.75 94 ILE A CA 1
ATOM 755 C C . ILE A 1 94 ? -12.025 -4.300 -0.597 1.00 95.75 94 ILE A C 1
ATOM 757 O O . ILE A 1 94 ? -11.797 -3.175 -0.160 1.00 95.75 94 ILE A O 1
ATOM 761 N N . LYS A 1 95 ? -13.214 -4.896 -0.438 1.00 93.88 95 LYS A N 1
ATOM 762 C CA . LYS A 1 95 ? -14.362 -4.241 0.214 1.00 93.88 95 LYS A CA 1
ATOM 763 C C . LYS A 1 95 ? -14.065 -3.807 1.649 1.00 93.88 95 LYS A C 1
ATOM 765 O O . LYS A 1 95 ? -14.488 -2.726 2.059 1.00 93.88 95 LYS A O 1
ATOM 770 N N . GLN A 1 96 ? -13.341 -4.628 2.411 1.00 94.12 96 GLN A N 1
ATOM 771 C CA . GLN A 1 96 ? -12.906 -4.265 3.759 1.00 94.12 96 GLN A CA 1
ATOM 772 C C . GLN A 1 96 ? -11.992 -3.033 3.726 1.00 94.12 96 GLN A C 1
ATOM 774 O O . GLN A 1 96 ? -12.252 -2.073 4.451 1.00 94.12 96 GLN A O 1
ATOM 779 N N . MET A 1 97 ? -10.979 -3.028 2.857 1.00 95.25 97 MET A N 1
ATOM 780 C CA . MET A 1 97 ? -10.014 -1.930 2.757 1.00 95.25 97 MET A CA 1
ATOM 781 C C . MET A 1 97 ? -10.649 -0.629 2.253 1.00 95.25 97 MET A C 1
ATOM 783 O O . MET A 1 97 ? -10.386 0.435 2.812 1.00 95.25 97 MET A O 1
ATOM 787 N N . THR A 1 98 ? -11.525 -0.692 1.247 1.00 95.50 98 THR A N 1
ATOM 788 C CA . THR A 1 98 ? -12.221 0.498 0.732 1.00 95.50 98 THR A CA 1
ATOM 789 C C . THR A 1 98 ? -13.169 1.092 1.765 1.00 95.50 98 THR A C 1
ATOM 7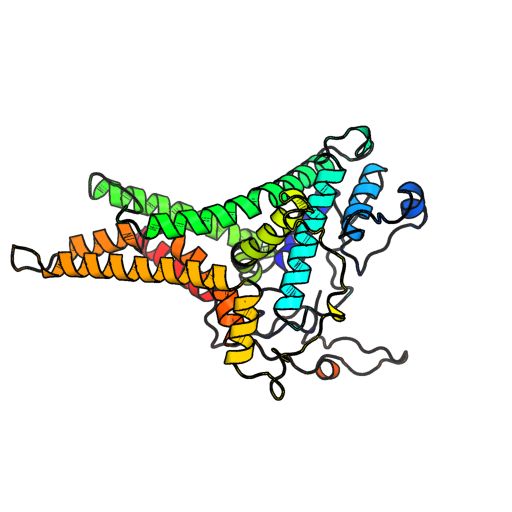91 O O . THR A 1 98 ? -13.286 2.312 1.856 1.00 95.50 98 THR A O 1
ATOM 794 N N . ARG A 1 99 ? -13.826 0.247 2.572 1.00 94.94 99 ARG A N 1
ATOM 795 C CA . ARG A 1 99 ? -14.683 0.700 3.673 1.00 94.94 99 ARG A CA 1
ATOM 796 C C . ARG A 1 99 ? -13.876 1.414 4.749 1.00 94.94 99 ARG A C 1
ATOM 798 O O . ARG A 1 99 ? -14.279 2.493 5.165 1.00 94.94 99 ARG A O 1
ATOM 805 N N . TRP A 1 100 ? -12.746 0.846 5.167 1.00 94.56 100 TRP A N 1
ATOM 806 C CA . TRP A 1 100 ? -11.858 1.492 6.137 1.00 94.56 100 TRP A CA 1
ATOM 807 C C . TRP A 1 100 ? -11.341 2.834 5.622 1.00 94.56 100 TRP A C 1
ATOM 809 O O . TRP A 1 100 ? -11.409 3.827 6.335 1.00 94.56 100 TRP A O 1
ATOM 819 N N . HIS A 1 101 ? -10.916 2.888 4.359 1.00 95.38 101 HIS A N 1
ATOM 820 C CA . HIS A 1 101 ? -10.471 4.128 3.732 1.00 95.38 101 HIS A CA 1
ATOM 821 C C . HIS A 1 101 ? -11.557 5.215 3.744 1.00 95.38 101 HIS A C 1
ATOM 823 O O . HIS A 1 101 ? -11.307 6.334 4.187 1.00 95.38 101 HIS A O 1
ATOM 829 N N . VAL A 1 102 ? -12.776 4.882 3.304 1.00 95.19 102 VAL A N 1
ATOM 830 C CA . VAL A 1 102 ? -13.895 5.836 3.287 1.00 95.19 102 VAL A CA 1
ATOM 831 C C . VAL A 1 102 ? -14.306 6.252 4.698 1.00 95.19 102 VAL A C 1
ATOM 833 O O . VAL A 1 102 ? -14.549 7.434 4.918 1.00 95.19 102 VAL A O 1
ATOM 836 N N . GLY A 1 103 ? -14.348 5.327 5.655 1.00 94.69 103 GLY A N 1
ATOM 837 C CA . GLY A 1 103 ? -14.689 5.641 7.042 1.00 94.69 103 GLY A CA 1
ATOM 838 C C . GLY A 1 103 ? -13.678 6.568 7.722 1.00 94.69 103 GLY A C 1
ATOM 839 O O . GLY A 1 103 ? -14.071 7.530 8.387 1.00 94.69 103 GLY A O 1
ATOM 840 N N . GLU A 1 104 ? -12.378 6.372 7.472 1.00 94.31 104 GLU A N 1
ATOM 841 C CA . GLU A 1 104 ? -11.337 7.302 7.931 1.00 94.31 104 GLU A CA 1
ATOM 842 C C . GLU A 1 104 ? -11.531 8.706 7.322 1.00 94.31 104 GLU A C 1
ATOM 844 O O . GLU A 1 104 ? -11.463 9.704 8.045 1.00 94.31 104 GLU A O 1
ATOM 849 N N . SER A 1 105 ? -11.853 8.803 6.025 1.00 95.69 105 SER A N 1
ATOM 850 C CA . SER A 1 105 ? -12.174 10.080 5.365 1.00 95.69 105 SER A CA 1
ATOM 851 C C . SER A 1 105 ? -13.438 10.745 5.929 1.00 95.69 105 SER A C 1
ATOM 853 O O . SER A 1 105 ? -13.460 11.955 6.166 1.00 95.69 105 SER A O 1
ATOM 855 N N . GLN A 1 106 ? -14.496 9.968 6.184 1.00 95.38 106 GLN A N 1
ATOM 856 C CA . GLN A 1 106 ? -15.737 10.469 6.784 1.00 95.38 106 GLN A CA 1
ATOM 857 C C . GLN A 1 106 ? -15.477 11.024 8.185 1.00 95.38 106 GLN A C 1
ATOM 859 O O . GLN A 1 106 ? -15.913 12.133 8.493 1.00 95.38 106 GLN A O 1
ATOM 864 N N . THR A 1 107 ? -14.710 10.296 9.000 1.00 95.00 107 THR A N 1
ATOM 865 C CA . THR A 1 107 ? -14.344 10.722 10.356 1.00 95.00 107 THR A CA 1
ATOM 866 C C . THR A 1 107 ? -13.551 12.029 10.311 1.00 95.00 107 THR A C 1
ATOM 868 O O . THR A 1 107 ? -13.942 13.004 10.949 1.00 95.00 107 THR A O 1
ATOM 871 N N . ALA A 1 108 ? -12.497 12.118 9.493 1.00 95.69 108 ALA A N 1
ATOM 872 C CA . ALA A 1 108 ? -11.716 13.351 9.363 1.00 95.69 108 ALA A CA 1
ATOM 873 C C . ALA A 1 108 ? -12.583 14.547 8.929 1.00 95.69 108 ALA A C 1
ATOM 875 O O . ALA A 1 108 ? -12.495 15.626 9.520 1.00 95.69 108 ALA A O 1
ATOM 876 N N . THR A 1 109 ? -13.472 14.344 7.955 1.00 94.94 109 THR A N 1
ATOM 877 C CA . THR A 1 109 ? -14.394 15.382 7.471 1.00 94.94 109 THR A CA 1
ATOM 878 C C . THR A 1 109 ? -15.391 15.804 8.554 1.00 94.94 109 THR A C 1
ATOM 880 O O . THR A 1 109 ? -15.587 17.002 8.772 1.00 94.94 109 THR A O 1
ATOM 883 N N . LYS A 1 110 ? -15.973 14.853 9.300 1.00 93.81 110 LYS A N 1
ATOM 884 C CA . LYS A 1 110 ? -16.917 15.126 10.399 1.00 93.81 110 LYS A CA 1
ATOM 885 C C . LYS A 1 110 ? -16.306 16.047 11.445 1.00 93.81 110 LYS A C 1
ATOM 887 O O . LYS A 1 110 ? -16.978 16.976 11.891 1.00 93.81 110 LYS A O 1
ATOM 892 N N . PHE A 1 111 ? -15.039 15.840 11.790 1.00 95.00 111 PHE A N 1
ATOM 893 C CA . PHE A 1 111 ? -14.307 16.659 12.760 1.00 95.00 111 PHE A CA 1
ATOM 894 C C . PHE A 1 111 ? -13.720 17.956 12.170 1.00 95.00 111 PHE A C 1
ATOM 896 O O . PHE A 1 111 ? -13.018 18.685 12.874 1.00 95.00 111 PHE A O 1
ATOM 903 N N . GLY A 1 112 ? -13.991 18.276 10.897 1.00 95.12 112 GLY A N 1
ATOM 904 C CA . GLY A 1 112 ? -13.418 19.443 10.221 1.00 95.12 112 GLY A CA 1
ATOM 905 C C . GLY A 1 112 ? -11.893 19.368 10.175 1.00 95.12 112 GLY A C 1
ATOM 906 O O . GLY A 1 112 ? -11.217 20.318 10.568 1.00 95.12 112 GLY A O 1
ATOM 907 N N . PHE A 1 113 ? -11.360 18.195 9.821 1.00 95.94 113 PHE A N 1
ATOM 908 C CA . PHE A 1 113 ? -9.934 17.863 9.893 1.00 95.94 113 PHE A CA 1
ATOM 909 C C . PHE A 1 113 ? -9.323 18.132 11.276 1.00 95.94 113 PHE A C 1
ATOM 911 O O . PHE A 1 113 ? -8.151 18.478 11.390 1.00 95.94 113 PHE A O 1
ATOM 918 N N . TYR A 1 114 ? -10.128 17.954 12.328 1.00 95.69 114 TYR A N 1
ATOM 919 C CA . TYR A 1 114 ? -9.770 18.147 13.736 1.00 95.69 114 TYR A CA 1
ATOM 920 C C . TYR A 1 114 ? -9.427 19.595 14.127 1.00 95.69 114 TYR A C 1
ATOM 922 O O . TYR A 1 114 ? -8.863 19.843 15.194 1.00 95.69 114 TYR A O 1
ATOM 930 N N . HIS A 1 115 ? -9.834 20.567 13.303 1.00 92.94 115 HIS A N 1
ATOM 931 C CA . HIS A 1 115 ? -9.702 22.000 13.584 1.00 92.94 115 HIS A CA 1
ATOM 932 C C . HIS A 1 115 ? -11.002 22.650 14.077 1.00 92.94 115 HIS A C 1
ATOM 934 O O . HIS A 1 115 ? -10.983 23.792 14.541 1.00 92.94 115 HIS A O 1
ATOM 940 N N . SER A 1 116 ? -12.133 21.936 14.037 1.00 92.94 116 SER A N 1
ATOM 941 C CA . SER A 1 116 ? -13.380 22.422 14.634 1.00 92.94 116 SER A CA 1
ATOM 942 C C . SER A 1 116 ? -13.236 22.498 16.158 1.00 92.94 116 SER A C 1
ATOM 944 O O . SER A 1 116 ? -13.089 21.472 16.825 1.00 92.94 116 SER A O 1
ATOM 946 N N . LYS A 1 117 ? -13.271 23.716 16.720 1.00 88.44 117 LYS A N 1
ATOM 947 C CA . LYS A 1 117 ? -13.142 23.944 18.173 1.00 88.44 117 LYS A CA 1
ATOM 948 C C . LYS A 1 117 ? -14.241 23.239 18.967 1.00 88.44 117 LYS A C 1
ATOM 950 O O . LYS A 1 117 ? -13.949 22.649 19.999 1.00 88.44 117 LYS A O 1
ATOM 955 N N . GLU A 1 118 ? -15.467 23.268 18.453 1.00 91.06 118 GLU A N 1
ATOM 956 C CA . GLU A 1 118 ? -16.631 22.619 19.058 1.00 91.06 118 GLU A CA 1
ATOM 957 C C . GLU A 1 118 ? -16.450 21.098 19.126 1.00 91.06 118 GLU A C 1
ATOM 959 O O . GLU A 1 118 ? -16.598 20.501 20.185 1.00 91.06 118 GLU A O 1
ATOM 964 N N . LYS A 1 119 ? -16.019 20.481 18.019 1.00 90.94 119 LYS A N 1
ATOM 965 C CA . LYS A 1 119 ? -15.901 19.020 17.901 1.00 90.94 119 LYS A CA 1
ATOM 966 C C . LYS A 1 119 ? -14.609 18.446 18.481 1.00 90.94 119 LYS A C 1
ATOM 968 O O . LYS A 1 119 ? -14.421 17.239 18.468 1.00 90.94 119 LYS A O 1
ATOM 973 N N . THR A 1 120 ? -13.675 19.283 18.933 1.00 94.19 120 THR A N 1
ATOM 974 C CA . THR A 1 120 ? -12.357 18.845 19.434 1.00 94.19 120 THR A CA 1
ATOM 975 C C . THR A 1 120 ? -11.977 19.524 20.747 1.00 94.19 120 THR A C 1
ATOM 977 O O . THR A 1 120 ? -10.792 19.751 21.017 1.00 94.19 120 THR A O 1
ATOM 980 N N . LYS A 1 121 ? -12.985 19.887 21.549 1.00 91.56 121 LYS A N 1
ATOM 981 C CA . LYS A 1 121 ? -12.861 20.753 22.728 1.00 91.56 121 LYS A CA 1
ATOM 982 C C . LYS A 1 121 ? -11.749 20.318 23.683 1.00 91.56 121 LYS A C 1
ATOM 984 O O . LYS A 1 121 ? -10.931 21.154 24.061 1.00 91.56 121 LYS A O 1
ATOM 989 N N . TYR A 1 122 ? -11.678 19.027 24.009 1.00 95.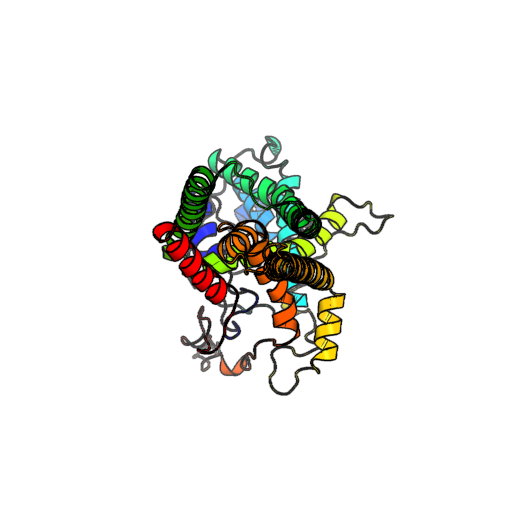81 122 TYR A N 1
ATOM 990 C CA . TYR A 1 122 ? -10.711 18.491 24.972 1.00 95.81 122 TYR A CA 1
ATOM 991 C C . TYR A 1 122 ? -9.564 17.686 24.341 1.00 95.81 122 TYR A C 1
ATOM 993 O O . TYR A 1 122 ? -8.708 17.172 25.062 1.00 95.81 122 TYR A O 1
ATOM 1001 N N . MET A 1 123 ? -9.487 17.606 23.006 1.00 96.06 123 MET A N 1
ATOM 1002 C CA . MET A 1 123 ? -8.354 16.949 22.348 1.00 96.06 123 MET A CA 1
ATOM 1003 C C . MET A 1 123 ? -7.062 17.742 22.564 1.00 96.06 123 MET A C 1
ATOM 1005 O O . MET A 1 123 ? -7.008 18.960 22.362 1.00 96.06 123 MET A O 1
ATOM 1009 N N . LYS A 1 124 ? -5.980 17.033 22.879 1.00 95.50 124 LYS A N 1
ATOM 1010 C CA . LYS A 1 124 ? -4.637 17.604 23.022 1.00 95.50 124 LYS A CA 1
ATOM 1011 C C . LYS A 1 124 ? -4.083 18.063 21.665 1.00 95.50 124 LYS A C 1
ATOM 1013 O O . LYS A 1 124 ? -4.403 17.455 20.643 1.00 95.50 124 LYS A O 1
ATOM 1018 N N . PRO A 1 125 ? -3.177 19.058 21.626 1.00 95.38 125 PRO A N 1
ATOM 1019 C CA . PRO A 1 125 ? -2.588 19.534 20.373 1.00 95.38 125 PRO A CA 1
ATOM 1020 C C . PRO A 1 125 ? -1.943 18.423 19.538 1.00 95.38 125 PRO A C 1
ATOM 1022 O O . PRO A 1 125 ? -2.194 18.329 18.342 1.00 95.38 125 PRO A O 1
ATOM 1025 N N . LEU A 1 126 ? -1.176 17.529 20.169 1.00 95.12 126 LEU A N 1
ATOM 1026 C CA . LEU A 1 126 ? -0.534 16.411 19.474 1.00 95.12 126 LEU A CA 1
ATOM 1027 C C . LEU A 1 126 ? -1.553 15.393 18.923 1.00 95.12 126 LEU A C 1
ATOM 1029 O O . LEU A 1 126 ? -1.366 14.879 17.821 1.00 95.12 126 LEU A O 1
ATOM 1033 N N . GLN A 1 127 ? -2.663 15.160 19.637 1.00 95.94 127 GLN A N 1
ATOM 1034 C CA . GLN A 1 127 ? -3.761 14.324 19.140 1.00 95.94 127 GLN A CA 1
ATOM 1035 C C . GLN A 1 127 ? -4.384 14.927 17.882 1.00 95.94 127 GLN A C 1
ATOM 1037 O O . GLN A 1 127 ? -4.600 14.210 16.906 1.00 95.94 127 GLN A O 1
ATOM 1042 N N . LYS A 1 128 ? -4.632 16.244 17.882 1.00 96.00 128 LYS A N 1
ATOM 1043 C CA . LYS A 1 128 ? -5.140 16.958 16.702 1.00 96.00 128 LYS A CA 1
ATOM 1044 C C . LYS A 1 128 ? -4.160 16.840 15.542 1.00 96.00 128 LYS A C 1
ATOM 1046 O O . LYS A 1 128 ? -4.565 16.397 14.479 1.00 96.00 128 LYS A O 1
ATOM 1051 N N . TRP A 1 129 ? -2.874 17.123 15.758 1.00 95.31 129 TRP A N 1
ATOM 1052 C CA . TRP A 1 129 ? -1.857 17.066 14.703 1.00 95.31 129 TRP A CA 1
ATOM 1053 C C . TRP A 1 129 ? -1.781 15.711 14.000 1.00 95.31 129 TRP A C 1
ATOM 1055 O O . TRP A 1 129 ? -1.825 15.658 12.772 1.00 95.31 129 TRP A O 1
ATOM 1065 N N . VAL A 1 130 ? -1.704 14.614 14.758 1.00 95.06 130 VAL A N 1
ATOM 1066 C CA . VAL A 1 130 ? -1.646 13.262 14.179 1.00 95.06 130 VAL A CA 1
ATOM 1067 C C . VAL A 1 130 ? -2.925 12.934 13.408 1.00 95.06 130 VAL A C 1
ATOM 1069 O O . VAL A 1 130 ? -2.858 12.396 12.302 1.00 95.06 130 VAL A O 1
ATOM 1072 N N . GLN A 1 131 ? -4.090 13.291 13.949 1.00 94.81 131 GLN A N 1
ATOM 1073 C CA . GLN A 1 131 ? -5.374 13.014 13.307 1.00 94.81 131 GLN A CA 1
ATOM 1074 C C . GLN A 1 131 ? -5.612 13.875 12.059 1.00 94.81 131 GLN A C 1
ATOM 1076 O O . GLN A 1 131 ? -6.076 13.357 11.042 1.00 94.81 131 GLN A O 1
ATOM 1081 N N . THR A 1 132 ? -5.234 15.155 12.083 1.00 95.75 132 THR A N 1
ATOM 1082 C CA . THR A 1 132 ? -5.211 16.029 10.904 1.00 95.75 132 THR A CA 1
ATOM 1083 C C . THR A 1 132 ? -4.286 15.451 9.839 1.00 95.75 132 THR A C 1
ATOM 1085 O O . THR A 1 132 ? -4.699 15.320 8.689 1.00 95.75 132 THR A O 1
ATOM 1088 N N . ALA A 1 133 ? -3.067 15.040 10.206 1.00 94.69 133 ALA A N 1
ATOM 1089 C CA . ALA A 1 133 ? -2.113 14.456 9.267 1.00 94.69 133 ALA A CA 1
ATOM 1090 C C . ALA A 1 133 ? -2.657 13.171 8.622 1.00 94.69 133 ALA A C 1
ATOM 1092 O O . ALA A 1 133 ? -2.565 13.016 7.406 1.00 94.69 133 ALA A O 1
ATOM 1093 N N . GLN A 1 134 ? -3.277 12.277 9.399 1.00 92.88 134 GLN A N 1
ATOM 1094 C CA . GLN A 1 134 ? -3.896 11.059 8.868 1.00 92.88 134 GLN A CA 1
ATOM 1095 C C . GLN A 1 134 ? -5.117 11.369 7.990 1.00 92.88 134 GLN A C 1
ATOM 1097 O O . GLN A 1 134 ? -5.251 10.779 6.918 1.00 92.88 134 GLN A O 1
ATOM 1102 N N . GLY A 1 135 ? -5.964 12.321 8.392 1.00 94.12 135 GLY A N 1
ATOM 1103 C CA . GLY A 1 135 ? -7.090 12.801 7.589 1.00 94.12 135 GLY A CA 1
ATOM 1104 C C . GLY A 1 135 ? -6.629 13.347 6.238 1.00 94.12 135 GLY A C 1
ATOM 1105 O O . GLY A 1 135 ? -7.062 12.884 5.186 1.00 94.12 135 GLY A O 1
ATOM 1106 N N . LEU A 1 136 ? -5.666 14.267 6.235 1.00 94.75 136 LEU A N 1
ATOM 1107 C CA . LEU A 1 136 ? -5.070 14.778 4.999 1.00 94.75 136 LEU A CA 1
ATOM 1108 C C . LEU A 1 136 ? -4.433 13.656 4.173 1.00 94.75 136 LEU A C 1
ATOM 1110 O O . LEU A 1 136 ? -4.592 13.631 2.954 1.00 94.75 136 LEU A O 1
ATOM 1114 N N . ASN A 1 137 ? -3.769 12.690 4.815 1.00 92.62 137 ASN A N 1
ATOM 1115 C CA . ASN A 1 137 ? -3.168 11.559 4.117 1.00 92.62 137 ASN A CA 1
ATOM 1116 C C . ASN A 1 137 ? -4.210 10.759 3.326 1.00 92.62 137 ASN A C 1
ATOM 1118 O O . ASN A 1 137 ? -3.996 10.516 2.140 1.00 92.62 137 ASN A O 1
ATOM 1122 N N . VAL A 1 138 ? -5.346 10.395 3.930 1.00 92.56 138 VAL A N 1
ATOM 1123 C CA . VAL A 1 138 ? -6.376 9.614 3.225 1.00 92.56 138 VAL A CA 1
ATOM 1124 C C . VAL A 1 138 ? -7.022 10.406 2.087 1.00 92.56 138 VAL A C 1
ATOM 1126 O O . VAL A 1 138 ? -7.205 9.852 1.004 1.00 92.56 138 VAL A O 1
ATOM 1129 N N . HIS A 1 139 ? -7.273 11.704 2.284 1.00 94.81 139 HIS A N 1
ATOM 1130 C CA . HIS A 1 139 ? -7.898 12.571 1.280 1.00 94.81 139 HIS A CA 1
ATOM 1131 C C . HIS A 1 139 ? -6.963 12.942 0.115 1.00 94.81 139 HIS A C 1
ATOM 1133 O O . HIS A 1 139 ? -7.437 13.115 -1.004 1.00 94.81 139 HIS A O 1
ATOM 1139 N N . ILE A 1 140 ? -5.651 13.061 0.348 1.00 95.06 140 ILE A N 1
ATOM 1140 C CA . ILE A 1 140 ? -4.689 13.568 -0.649 1.00 95.06 140 ILE A CA 1
ATOM 1141 C C . ILE A 1 140 ? -3.873 12.436 -1.277 1.00 95.06 140 ILE A C 1
ATOM 1143 O O . ILE A 1 140 ? -3.767 12.340 -2.500 1.00 95.06 140 ILE A O 1
ATOM 1147 N N . ARG A 1 141 ? -3.291 11.547 -0.463 1.00 93.56 141 ARG A N 1
ATOM 1148 C CA . ARG A 1 141 ? -2.318 10.553 -0.945 1.00 93.56 141 ARG A CA 1
ATOM 1149 C C . ARG A 1 141 ? -2.941 9.569 -1.928 1.00 93.56 141 ARG A C 1
ATOM 1151 O O . ARG A 1 141 ? -2.292 9.194 -2.900 1.00 93.56 141 ARG A O 1
ATOM 1158 N N . THR A 1 142 ? -4.178 9.147 -1.682 1.00 94.12 142 THR A N 1
ATOM 1159 C CA . THR A 1 142 ? -4.853 8.146 -2.521 1.00 94.12 142 THR A CA 1
ATOM 1160 C C . THR A 1 142 ? -5.147 8.691 -3.925 1.00 94.12 142 THR A C 1
ATOM 1162 O O . THR A 1 142 ? -4.668 8.074 -4.880 1.00 94.12 142 THR A O 1
ATOM 1165 N N . PRO A 1 143 ? -5.807 9.861 -4.093 1.00 95.00 143 PRO A N 1
ATOM 1166 C CA . PRO A 1 143 ? -5.935 10.493 -5.408 1.00 95.00 143 PRO A CA 1
ATOM 1167 C C . PRO A 1 143 ? -4.595 10.728 -6.107 1.00 95.00 143 PRO A C 1
ATOM 1169 O O . PRO A 1 143 ? -4.446 10.363 -7.271 1.00 95.00 143 PRO A O 1
ATOM 1172 N N . LEU A 1 144 ? -3.596 11.270 -5.398 1.00 96.44 144 LEU A N 1
ATOM 1173 C CA . LEU A 1 144 ? -2.286 11.543 -5.995 1.00 96.44 144 LEU A CA 1
ATOM 1174 C C . LEU A 1 144 ? -1.567 10.270 -6.447 1.00 96.44 144 LEU A C 1
ATOM 1176 O O . LEU A 1 144 ? -0.904 10.289 -7.476 1.00 96.44 144 LEU A O 1
ATOM 1180 N N . THR A 1 145 ? -1.720 9.156 -5.728 1.00 96.50 145 THR A N 1
ATOM 1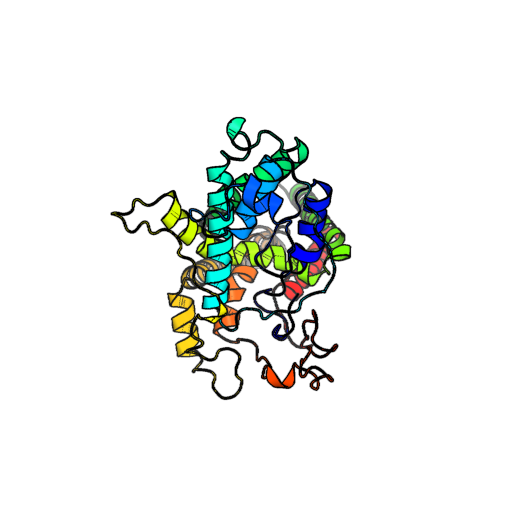181 C CA . THR A 1 145 ? -1.123 7.873 -6.128 1.00 96.50 145 THR A CA 1
ATOM 1182 C C . THR A 1 145 ? -1.749 7.367 -7.428 1.00 96.50 145 THR A C 1
ATOM 1184 O O . THR A 1 145 ? -1.022 6.943 -8.323 1.00 96.50 145 THR A O 1
ATOM 1187 N N . VAL A 1 146 ? -3.075 7.463 -7.578 1.00 97.44 146 VAL A N 1
ATOM 1188 C CA . VAL A 1 146 ? -3.764 7.058 -8.816 1.00 97.44 146 VAL A CA 1
ATOM 1189 C C . VAL A 1 146 ? -3.389 7.967 -9.982 1.00 97.44 146 VAL A C 1
ATOM 1191 O O . VAL A 1 146 ? -3.049 7.465 -11.051 1.00 97.44 146 VAL A O 1
ATOM 1194 N N . LEU A 1 147 ? -3.389 9.288 -9.775 1.00 96.94 147 LEU A N 1
ATOM 1195 C CA . LEU A 1 147 ? -2.939 10.242 -10.790 1.00 96.94 147 LEU A CA 1
ATOM 1196 C C . LEU A 1 147 ? -1.489 9.969 -11.190 1.00 96.94 147 LEU A C 1
ATOM 1198 O O . LEU A 1 147 ? -1.190 9.931 -12.378 1.00 96.94 147 LEU A O 1
ATOM 1202 N N . ASN A 1 148 ? -0.609 9.696 -10.225 1.00 96.25 148 ASN A N 1
ATOM 1203 C CA . ASN A 1 148 ? 0.774 9.331 -10.499 1.00 96.25 148 ASN A CA 1
ATOM 1204 C C . ASN A 1 148 ? 0.868 8.046 -11.334 1.00 96.25 148 ASN A C 1
ATOM 1206 O O . ASN A 1 148 ? 1.610 8.031 -12.303 1.00 96.25 148 ASN A O 1
ATOM 1210 N N . LEU A 1 149 ? 0.097 6.993 -11.035 1.00 97.44 149 LEU A N 1
ATOM 1211 C CA . LEU A 1 149 ? 0.087 5.768 -11.852 1.00 97.44 149 LEU A CA 1
ATOM 1212 C C . LEU A 1 149 ? -0.345 6.038 -13.303 1.00 97.44 149 LEU A C 1
ATOM 1214 O O . LEU A 1 149 ? 0.261 5.507 -14.236 1.00 97.44 149 LEU A O 1
ATOM 1218 N N . VAL A 1 150 ? -1.364 6.878 -13.504 1.00 96.62 150 VAL A N 1
ATOM 1219 C CA . VAL A 1 150 ? -1.850 7.250 -14.842 1.00 96.62 150 VAL A CA 1
ATOM 1220 C C . VAL A 1 150 ? -0.825 8.113 -15.573 1.00 96.62 150 VAL A C 1
ATOM 1222 O O . VAL A 1 150 ? -0.374 7.747 -16.654 1.00 96.62 150 VAL A O 1
ATOM 1225 N N . PHE A 1 151 ? -0.408 9.236 -14.991 1.00 95.62 151 PHE A N 1
ATOM 1226 C CA . PHE A 1 151 ? 0.511 10.157 -15.654 1.00 95.62 151 PHE A CA 1
ATOM 1227 C C . PHE A 1 151 ? 1.891 9.549 -15.864 1.00 95.62 151 PHE A C 1
ATOM 1229 O O . PHE A 1 151 ? 2.464 9.746 -16.929 1.00 95.62 151 PHE A O 1
ATOM 1236 N N . LEU A 1 152 ? 2.405 8.768 -14.911 1.00 93.94 152 LEU A N 1
ATOM 1237 C CA . LEU A 1 152 ? 3.687 8.093 -15.075 1.00 93.94 152 LEU A CA 1
ATOM 1238 C C . LEU A 1 152 ? 3.625 7.061 -16.202 1.00 93.94 152 LEU A C 1
ATOM 1240 O O . LEU A 1 152 ? 4.542 7.021 -17.012 1.00 93.94 152 LEU A O 1
ATOM 1244 N N . SER A 1 153 ? 2.562 6.255 -16.299 1.00 94.81 153 SER A N 1
ATOM 1245 C CA . SER A 1 153 ? 2.441 5.270 -17.386 1.00 94.81 153 SER A CA 1
ATOM 1246 C C . SER A 1 153 ? 2.289 5.924 -18.763 1.00 94.81 153 SER A C 1
ATOM 1248 O O . SER A 1 153 ? 2.912 5.468 -19.722 1.00 94.81 153 SER A O 1
ATOM 1250 N N . LEU A 1 154 ? 1.550 7.034 -18.861 1.00 93.69 154 LEU A N 1
ATOM 1251 C CA . LEU A 1 154 ? 1.431 7.814 -20.097 1.00 93.69 154 LEU A CA 1
ATOM 1252 C C . LEU A 1 154 ? 2.733 8.538 -20.466 1.00 93.69 154 LEU A C 1
ATOM 1254 O O . LEU A 1 154 ? 3.161 8.477 -21.615 1.00 93.69 154 LEU A O 1
ATOM 1258 N N . ALA A 1 155 ? 3.396 9.185 -19.506 1.00 91.31 155 ALA A N 1
ATOM 1259 C CA . ALA A 1 155 ? 4.680 9.844 -19.730 1.00 91.31 155 ALA A CA 1
ATOM 1260 C C . ALA A 1 155 ? 5.746 8.830 -20.154 1.00 91.31 155 ALA A C 1
ATOM 1262 O O . ALA A 1 155 ? 6.516 9.086 -21.078 1.00 91.31 155 ALA A O 1
ATOM 1263 N N . PHE A 1 156 ? 5.751 7.647 -19.540 1.00 91.88 156 PHE A N 1
ATOM 1264 C CA . PHE A 1 156 ? 6.710 6.604 -19.865 1.00 91.88 156 PHE A CA 1
ATOM 1265 C C . PHE A 1 156 ? 6.518 6.062 -21.289 1.00 91.88 156 PHE A C 1
ATOM 1267 O O . PHE A 1 156 ? 7.507 5.686 -21.911 1.00 91.88 156 PHE A O 1
ATOM 1274 N N . LEU A 1 157 ? 5.304 6.075 -21.856 1.00 90.75 157 LEU A N 1
ATOM 1275 C CA . LEU A 1 157 ? 5.059 5.733 -23.270 1.00 90.75 157 LEU A CA 1
ATOM 1276 C C . LEU A 1 157 ? 5.659 6.723 -24.272 1.00 90.75 157 LEU A C 1
ATOM 1278 O O . LEU A 1 157 ? 5.879 6.355 -25.425 1.00 90.75 157 LEU A O 1
ATOM 1282 N N . THR A 1 158 ? 5.904 7.966 -23.861 1.00 89.56 158 THR A N 1
ATOM 1283 C CA . THR A 1 158 ? 6.585 8.941 -24.719 1.00 89.56 158 THR A CA 1
ATOM 1284 C C . THR A 1 158 ? 8.067 8.593 -24.862 1.00 89.56 158 THR A C 1
ATOM 1286 O O . THR A 1 158 ? 8.593 7.760 -24.129 1.00 89.56 158 THR A O 1
ATOM 1289 N N . ASP A 1 159 ? 8.765 9.267 -25.771 1.00 84.19 159 ASP A N 1
ATOM 1290 C CA . ASP A 1 159 ? 10.218 9.135 -25.934 1.00 84.19 159 ASP A CA 1
ATOM 1291 C C . ASP A 1 159 ? 11.021 10.023 -24.967 1.00 84.19 159 ASP A C 1
ATOM 1293 O O . ASP A 1 159 ? 12.234 10.160 -25.097 1.00 84.19 159 ASP A O 1
ATOM 1297 N N . MET A 1 160 ? 10.354 10.657 -23.996 1.00 87.44 160 MET A N 1
ATOM 1298 C CA . MET A 1 160 ? 11.033 11.514 -23.032 1.00 87.44 160 MET A CA 1
ATOM 1299 C C . MET A 1 160 ? 12.027 10.691 -22.198 1.00 87.44 160 MET A C 1
ATOM 1301 O O . MET A 1 160 ? 11.651 9.626 -21.681 1.00 87.44 160 MET A O 1
ATOM 1305 N N . PRO A 1 161 ? 13.281 11.153 -22.050 1.00 89.69 161 PRO A N 1
ATOM 1306 C CA . PRO A 1 161 ? 14.242 10.500 -21.174 1.00 89.69 161 PRO A CA 1
ATOM 1307 C C . PRO A 1 161 ? 13.812 10.638 -19.711 1.00 89.69 161 PRO A C 1
ATOM 1309 O O . PRO A 1 161 ? 13.179 11.626 -19.340 1.00 89.69 161 PRO A O 1
ATOM 1312 N N . LEU A 1 162 ? 14.165 9.660 -18.867 1.00 89.19 162 LEU A N 1
ATOM 1313 C CA . LEU A 1 162 ? 13.872 9.749 -17.429 1.00 89.19 162 LEU A CA 1
ATOM 1314 C C . LEU A 1 162 ? 14.689 10.856 -16.765 1.00 89.19 162 LEU A C 1
ATOM 1316 O O . LEU A 1 162 ? 14.202 11.521 -15.855 1.00 89.19 162 LEU A O 1
ATOM 1320 N N . VAL A 1 163 ? 15.926 11.038 -17.230 1.00 91.12 163 VAL A N 1
ATOM 1321 C CA . VAL A 1 163 ? 16.865 12.047 -16.744 1.00 91.12 163 VAL A CA 1
ATOM 1322 C C . VAL A 1 163 ? 17.654 12.613 -17.918 1.00 91.12 163 VAL A C 1
ATOM 1324 O O . VAL A 1 163 ? 18.004 11.898 -18.859 1.00 91.12 163 VAL A O 1
ATOM 1327 N N . HIS A 1 164 ? 17.937 13.909 -17.860 1.00 91.50 164 HIS A N 1
ATOM 1328 C CA . HIS A 1 164 ? 18.791 14.605 -18.812 1.00 91.50 164 HIS A CA 1
ATOM 1329 C C . HIS A 1 164 ? 20.140 14.944 -18.167 1.00 91.50 164 HIS A C 1
ATOM 1331 O O . HIS A 1 164 ? 20.198 15.235 -16.975 1.00 91.50 164 HIS A O 1
ATOM 1337 N N . TRP A 1 165 ? 21.207 14.910 -18.962 1.00 94.25 165 TRP A N 1
ATOM 1338 C CA . TRP A 1 165 ? 22.560 15.309 -18.578 1.00 94.25 165 TRP A CA 1
ATOM 1339 C C . TRP A 1 165 ? 23.293 15.861 -19.802 1.00 94.25 165 TRP A C 1
ATOM 1341 O O . TRP A 1 165 ? 23.010 15.460 -20.935 1.00 94.25 165 TRP A O 1
ATOM 1351 N N . LYS A 1 166 ? 24.246 16.761 -19.567 1.00 93.00 166 LYS A N 1
ATOM 1352 C CA . LYS A 1 166 ? 25.049 17.439 -20.590 1.00 93.00 166 LYS A CA 1
ATOM 1353 C C . LYS A 1 166 ? 26.224 16.588 -21.075 1.00 93.00 166 LYS A C 1
ATOM 1355 O O . LYS A 1 166 ? 26.547 16.593 -22.258 1.00 93.00 166 LYS A O 1
ATOM 1360 N N . ASP A 1 167 ? 26.857 15.849 -20.165 1.00 93.38 167 ASP A N 1
ATOM 1361 C CA . ASP A 1 167 ? 28.070 15.073 -20.412 1.00 93.38 167 ASP A CA 1
ATOM 1362 C C . ASP A 1 167 ? 28.156 13.840 -19.493 1.00 93.38 167 ASP A C 1
ATOM 1364 O O . ASP A 1 167 ? 27.298 13.598 -18.637 1.00 93.38 167 ASP A O 1
ATOM 1368 N N . LYS A 1 168 ? 29.189 13.016 -19.704 1.00 91.31 168 LYS A N 1
ATOM 1369 C CA . LYS A 1 168 ? 29.377 11.761 -18.963 1.00 91.31 168 LYS A CA 1
ATOM 1370 C C . LYS A 1 168 ? 29.718 11.991 -17.488 1.00 91.31 168 LYS A C 1
ATOM 1372 O O . LYS A 1 168 ? 29.404 11.129 -16.671 1.00 91.31 168 LYS A O 1
ATOM 1377 N N . GLU A 1 169 ? 30.366 13.098 -17.136 1.00 94.31 169 GLU A N 1
ATOM 1378 C CA . GLU A 1 169 ? 30.715 13.388 -15.742 1.00 94.31 169 GLU A CA 1
ATOM 1379 C C . GLU A 1 169 ? 29.467 13.759 -14.948 1.00 94.31 169 GLU A C 1
ATOM 1381 O O . GLU A 1 169 ? 29.226 13.197 -13.876 1.00 94.31 169 GLU A O 1
ATOM 1386 N N . GLU A 1 170 ? 28.618 14.613 -15.520 1.00 95.12 170 GLU A N 1
ATOM 1387 C CA . GLU A 1 170 ? 27.324 14.957 -14.943 1.00 95.12 170 GLU A CA 1
ATOM 1388 C C . GLU A 1 170 ? 26.423 13.724 -14.824 1.00 95.12 170 GLU A C 1
ATOM 1390 O O . GLU A 1 170 ? 25.838 13.502 -13.766 1.00 95.12 170 GLU A O 1
ATOM 1395 N N . MET A 1 171 ? 26.373 12.862 -15.846 1.00 93.69 171 MET A N 1
ATOM 1396 C CA . MET A 1 171 ? 25.632 11.596 -15.774 1.00 93.69 171 MET A CA 1
ATOM 1397 C C . MET A 1 171 ? 26.078 10.737 -14.582 1.00 93.69 171 MET A C 1
ATOM 1399 O O . MET A 1 171 ? 25.234 10.266 -13.818 1.00 93.69 171 MET A O 1
ATOM 1403 N N . ARG A 1 172 ? 27.392 10.528 -14.404 1.00 94.31 172 ARG A N 1
ATOM 1404 C CA . ARG A 1 172 ? 27.935 9.726 -13.292 1.00 94.31 172 ARG A CA 1
ATOM 1405 C C . ARG A 1 172 ? 27.589 10.339 -11.939 1.00 94.31 172 ARG A C 1
ATOM 1407 O O . ARG A 1 172 ? 27.189 9.624 -11.021 1.00 94.31 172 ARG A O 1
ATOM 1414 N N . PHE A 1 173 ? 27.703 11.659 -11.822 1.00 95.00 173 PHE A N 1
ATOM 1415 C CA . PHE A 1 173 ? 27.352 12.378 -10.602 1.00 95.00 173 PHE A CA 1
ATOM 1416 C C . PHE A 1 173 ? 25.864 12.232 -10.255 1.00 95.00 173 PHE A C 1
ATOM 1418 O O . PHE A 1 173 ? 25.530 11.853 -9.130 1.00 95.00 173 PHE A O 1
ATOM 1425 N N . LEU A 1 174 ? 24.973 12.444 -11.230 1.00 95.50 174 LEU A N 1
ATOM 1426 C CA . LEU A 1 174 ? 23.528 12.277 -11.057 1.00 95.50 174 LEU A CA 1
ATOM 1427 C C . LEU A 1 174 ? 23.156 10.835 -10.695 1.00 95.50 174 LEU A C 1
ATOM 1429 O O . LEU A 1 174 ? 22.330 10.627 -9.807 1.00 95.50 174 LEU A O 1
ATOM 1433 N N . LEU A 1 175 ? 23.797 9.841 -11.318 1.00 95.25 175 LEU A N 1
ATOM 1434 C CA . LEU A 1 175 ? 23.596 8.427 -10.991 1.00 95.25 175 LEU A CA 1
ATOM 1435 C C . LEU A 1 175 ? 23.965 8.113 -9.539 1.00 95.25 175 LEU A C 1
ATOM 1437 O O . LEU A 1 175 ? 23.203 7.428 -8.855 1.00 95.25 175 LEU A O 1
ATOM 1441 N N . ARG A 1 176 ? 25.096 8.632 -9.043 1.00 95.75 176 ARG A N 1
ATOM 1442 C CA . ARG A 1 176 ? 25.513 8.436 -7.645 1.00 95.75 176 ARG A CA 1
ATOM 1443 C C . ARG A 1 176 ? 24.547 9.089 -6.663 1.00 95.75 176 ARG A C 1
ATOM 1445 O O . ARG A 1 176 ? 24.203 8.460 -5.663 1.00 95.75 176 ARG A O 1
ATOM 1452 N N . ILE A 1 177 ? 24.085 10.309 -6.947 1.00 95.69 177 ILE A N 1
ATOM 1453 C CA . ILE A 1 177 ? 23.088 10.997 -6.112 1.00 95.69 177 ILE A CA 1
ATOM 1454 C C . ILE A 1 177 ? 21.788 10.200 -6.062 1.00 95.69 177 ILE A C 1
ATOM 1456 O O . ILE A 1 177 ? 21.273 9.936 -4.977 1.00 95.69 177 ILE A O 1
ATOM 1460 N N . ASP A 1 178 ? 21.263 9.793 -7.215 1.00 95.88 178 ASP A N 1
ATOM 1461 C CA . ASP A 1 178 ? 19.991 9.076 -7.285 1.00 95.88 178 ASP A CA 1
ATOM 1462 C C . ASP A 1 178 ? 20.084 7.708 -6.591 1.00 95.88 178 ASP A C 1
ATOM 1464 O O . ASP A 1 178 ? 19.227 7.365 -5.775 1.00 95.88 178 ASP A O 1
ATOM 1468 N N . CYS A 1 179 ? 21.185 6.977 -6.792 1.00 97.12 179 CYS A N 1
ATOM 1469 C CA . CYS A 1 179 ? 21.469 5.759 -6.034 1.00 97.12 179 CYS A CA 1
ATOM 1470 C C . CYS A 1 179 ? 21.518 6.028 -4.522 1.00 97.12 179 CYS A C 1
ATOM 1472 O O . CYS A 1 179 ? 20.892 5.294 -3.758 1.00 97.12 179 CYS A O 1
ATOM 1474 N N . ALA A 1 180 ? 22.203 7.084 -4.070 1.00 96.75 180 ALA A N 1
ATOM 1475 C CA . ALA A 1 180 ? 22.258 7.441 -2.652 1.00 96.75 180 ALA A CA 1
ATOM 1476 C C . ALA A 1 180 ? 20.861 7.741 -2.081 1.00 96.75 180 ALA A C 1
ATOM 1478 O O . ALA A 1 180 ? 20.537 7.277 -0.989 1.00 96.75 180 ALA A O 1
ATOM 1479 N N . ILE A 1 181 ? 20.002 8.442 -2.829 1.00 96.31 181 ILE A N 1
ATOM 1480 C CA . ILE A 1 181 ? 18.608 8.707 -2.438 1.00 96.31 181 ILE A CA 1
ATOM 1481 C C . ILE A 1 181 ? 17.828 7.394 -2.282 1.00 96.31 181 ILE A C 1
ATOM 1483 O O . ILE A 1 181 ? 17.141 7.198 -1.275 1.00 96.31 181 ILE A O 1
ATOM 1487 N N . VAL A 1 182 ? 17.950 6.472 -3.240 1.00 95.94 182 VAL A N 1
ATOM 1488 C CA . VAL A 1 182 ? 17.269 5.167 -3.187 1.00 95.94 182 VAL A CA 1
ATOM 1489 C C . VAL A 1 182 ? 17.766 4.327 -2.008 1.00 95.94 182 VAL A C 1
ATOM 1491 O O . VAL A 1 182 ? 16.956 3.727 -1.297 1.00 95.94 182 VAL A O 1
ATOM 1494 N N . LEU A 1 183 ? 19.074 4.324 -1.746 1.00 96.06 183 LEU A N 1
ATOM 1495 C CA . LEU A 1 183 ? 19.674 3.610 -0.617 1.00 96.06 183 LEU A CA 1
ATOM 1496 C C . LEU A 1 183 ? 19.269 4.214 0.733 1.00 96.06 183 LEU A C 1
ATOM 1498 O O . LEU A 1 183 ? 18.953 3.465 1.655 1.00 96.06 183 LEU A O 1
ATOM 1502 N N . LEU A 1 184 ? 19.194 5.542 0.853 1.00 96.38 184 LEU A N 1
ATOM 1503 C CA . LEU A 1 184 ? 18.690 6.215 2.057 1.00 96.38 184 LEU A CA 1
ATOM 1504 C C . LEU A 1 184 ? 17.212 5.900 2.300 1.00 96.38 184 LEU A C 1
ATOM 1506 O O . LEU A 1 184 ? 16.815 5.614 3.433 1.00 96.38 184 LEU A O 1
ATOM 1510 N N . ARG A 1 185 ? 16.396 5.878 1.239 1.00 94.38 185 ARG A N 1
ATOM 1511 C CA . ARG A 1 185 ? 15.007 5.417 1.329 1.00 94.38 185 ARG A CA 1
ATOM 1512 C C . ARG A 1 185 ? 14.950 3.965 1.799 1.00 94.38 185 ARG A C 1
ATOM 1514 O O . ARG A 1 185 ? 14.157 3.645 2.677 1.00 94.38 185 ARG A O 1
ATOM 1521 N N . TRP A 1 186 ? 15.791 3.085 1.262 1.00 94.75 186 TRP A N 1
ATOM 1522 C CA . TRP A 1 186 ? 15.841 1.691 1.699 1.00 94.75 186 TRP A CA 1
ATOM 1523 C C . TRP A 1 186 ? 16.294 1.547 3.160 1.00 94.75 186 TRP A C 1
ATOM 1525 O O . TRP A 1 186 ? 15.700 0.762 3.898 1.00 94.75 186 TRP A O 1
ATOM 1535 N N . LEU A 1 187 ? 17.256 2.352 3.618 1.00 95.50 187 LEU A N 1
ATOM 1536 C CA . LEU A 1 187 ? 17.680 2.405 5.021 1.00 95.50 187 LEU A CA 1
ATOM 1537 C C . LEU A 1 187 ? 16.535 2.834 5.949 1.00 95.50 187 LEU A C 1
ATOM 1539 O O . LEU A 1 187 ? 16.364 2.265 7.026 1.00 95.50 187 LEU A O 1
ATOM 1543 N N . HIS A 1 188 ? 15.703 3.781 5.515 1.00 94.00 188 HIS A N 1
ATOM 1544 C CA . HIS A 1 188 ? 14.490 4.157 6.237 1.00 94.00 188 HIS A CA 1
ATOM 1545 C C . HIS A 1 188 ? 13.492 2.987 6.356 1.00 94.00 188 HIS A C 1
ATOM 1547 O O . HIS A 1 188 ? 12.931 2.756 7.430 1.00 94.00 188 HIS A O 1
ATOM 1553 N N . GLU A 1 189 ? 13.321 2.185 5.300 1.00 93.75 189 GLU A N 1
ATOM 1554 C CA . GLU A 1 189 ? 12.501 0.964 5.362 1.00 93.75 189 GLU A CA 1
ATOM 1555 C C . GLU A 1 189 ? 13.113 -0.084 6.319 1.00 93.75 189 GLU A C 1
ATOM 1557 O O . GLU A 1 189 ? 12.391 -0.760 7.058 1.00 93.75 189 GLU A O 1
ATOM 1562 N N . LEU A 1 190 ? 14.447 -0.209 6.351 1.00 94.81 190 LEU A N 1
ATOM 1563 C CA . LEU A 1 190 ? 15.162 -1.094 7.281 1.00 94.81 190 LEU A CA 1
ATOM 1564 C C . LEU A 1 190 ? 15.014 -0.647 8.740 1.00 94.81 190 LEU A C 1
ATOM 1566 O O . LEU A 1 190 ? 14.857 -1.494 9.617 1.00 94.81 190 LEU A O 1
ATOM 1570 N N . HIS A 1 191 ? 14.986 0.658 9.008 1.00 94.06 191 HIS A N 1
ATOM 1571 C CA . HIS A 1 191 ? 14.703 1.183 10.344 1.00 94.06 191 HIS A CA 1
ATOM 1572 C C . HIS A 1 191 ? 13.325 0.717 10.841 1.00 94.06 191 HIS A C 1
ATOM 1574 O O . HIS A 1 191 ? 13.213 0.138 11.921 1.00 94.06 191 HIS A O 1
ATOM 1580 N N . TYR A 1 192 ? 12.273 0.862 10.030 1.00 93.06 192 TYR A N 1
ATOM 1581 C CA . TYR A 1 192 ? 10.948 0.353 10.403 1.00 93.06 192 TYR A CA 1
ATOM 1582 C C . TYR A 1 192 ? 10.857 -1.177 10.437 1.00 93.06 192 TYR A C 1
ATOM 1584 O O . TYR A 1 192 ? 10.041 -1.738 11.176 1.00 93.06 192 TYR A O 1
ATOM 1592 N N . ALA A 1 193 ? 11.691 -1.872 9.660 1.00 94.44 193 ALA A N 1
ATOM 1593 C CA . ALA A 1 193 ? 11.766 -3.328 9.677 1.00 94.44 193 ALA A CA 1
ATOM 1594 C C . ALA A 1 193 ? 12.166 -3.892 11.047 1.00 94.44 193 ALA A C 1
ATOM 1596 O O . ALA A 1 193 ? 11.827 -5.042 11.323 1.00 94.44 193 ALA A O 1
ATOM 1597 N N . ILE A 1 194 ? 12.816 -3.103 11.910 1.00 93.12 194 ILE A N 1
ATOM 1598 C CA . ILE A 1 194 ? 13.116 -3.488 13.297 1.00 93.12 194 ILE A CA 1
ATOM 1599 C C . ILE A 1 194 ? 11.818 -3.742 14.083 1.00 93.12 194 ILE A C 1
ATOM 1601 O O . ILE A 1 194 ? 11.752 -4.686 14.865 1.00 93.12 194 ILE A O 1
ATOM 1605 N N . LEU A 1 195 ? 10.769 -2.949 13.837 1.00 90.44 195 LEU A N 1
ATOM 1606 C CA . LEU A 1 195 ? 9.488 -3.046 14.547 1.00 90.44 195 LEU A CA 1
ATOM 1607 C C . LEU A 1 195 ? 8.535 -4.069 13.918 1.00 90.44 195 LEU A C 1
ATOM 1609 O O . LEU A 1 195 ? 7.898 -4.849 14.621 1.00 90.44 195 LEU A O 1
ATOM 1613 N N . ALA A 1 196 ? 8.407 -4.060 12.588 1.00 91.25 196 ALA A N 1
ATOM 1614 C CA . ALA A 1 196 ? 7.368 -4.823 11.885 1.00 91.25 196 ALA A CA 1
ATOM 1615 C C . ALA A 1 196 ? 7.894 -6.009 11.059 1.00 91.25 196 ALA A C 1
ATOM 1617 O O . ALA A 1 196 ? 7.108 -6.816 10.545 1.00 91.25 196 ALA A O 1
ATOM 1618 N N . GLY A 1 197 ? 9.214 -6.118 10.903 1.00 93.00 197 GLY A N 1
ATOM 1619 C CA . GLY A 1 197 ? 9.877 -7.052 10.000 1.00 93.00 197 GLY A CA 1
ATOM 1620 C C . GLY A 1 197 ? 9.980 -6.533 8.562 1.00 93.00 197 GLY A C 1
ATOM 1621 O O . GLY A 1 197 ? 9.052 -5.941 8.018 1.00 93.00 197 GLY A O 1
ATOM 1622 N N . TYR A 1 198 ? 11.099 -6.846 7.902 1.00 93.19 198 TYR A N 1
ATOM 1623 C CA . TYR A 1 198 ? 11.461 -6.327 6.572 1.00 93.19 198 TYR A CA 1
ATOM 1624 C C . TYR A 1 198 ? 10.378 -6.487 5.497 1.00 93.19 198 TYR A C 1
ATOM 1626 O O . TYR A 1 198 ? 10.056 -5.543 4.778 1.00 93.19 198 TYR A O 1
ATOM 1634 N N . ARG A 1 199 ? 9.768 -7.677 5.407 1.00 92.44 199 ARG A N 1
ATOM 1635 C CA . ARG A 1 199 ? 8.701 -7.933 4.426 1.00 92.44 199 ARG A CA 1
ATOM 1636 C C . ARG A 1 199 ? 7.462 -7.082 4.682 1.00 92.44 199 ARG A C 1
ATOM 1638 O O . ARG A 1 199 ? 6.850 -6.623 3.727 1.00 92.44 199 ARG A O 1
ATOM 1645 N N . SER A 1 200 ? 7.095 -6.887 5.947 1.00 93.31 200 SER A N 1
ATOM 1646 C CA . SER A 1 200 ? 5.928 -6.090 6.327 1.00 93.31 200 SER A CA 1
ATOM 1647 C C . SER A 1 200 ? 6.106 -4.638 5.898 1.00 93.31 200 SER A C 1
ATOM 1649 O O . SER A 1 200 ? 5.189 -4.053 5.329 1.00 93.31 200 SER A O 1
ATOM 1651 N N . THR A 1 201 ? 7.302 -4.082 6.107 1.00 94.31 201 THR A N 1
ATOM 1652 C CA . THR A 1 201 ? 7.609 -2.705 5.717 1.00 94.31 201 THR A CA 1
ATOM 1653 C C . THR A 1 201 ? 7.554 -2.521 4.200 1.00 94.31 201 THR A C 1
ATOM 1655 O O . THR A 1 201 ? 6.830 -1.660 3.707 1.00 94.31 201 THR A O 1
ATOM 1658 N N . LEU A 1 202 ? 8.220 -3.391 3.430 1.00 93.62 202 LEU A N 1
ATOM 1659 C CA . LEU A 1 202 ? 8.196 -3.286 1.965 1.00 93.62 202 LEU A CA 1
ATOM 1660 C C . LEU A 1 202 ? 6.799 -3.510 1.375 1.00 93.62 202 LEU A C 1
ATOM 1662 O O . LEU A 1 202 ? 6.395 -2.808 0.442 1.00 93.62 202 LEU A O 1
ATOM 1666 N N . ASN A 1 203 ? 6.043 -4.459 1.928 1.00 94.75 203 ASN A N 1
ATOM 1667 C CA . ASN A 1 203 ? 4.679 -4.710 1.485 1.00 94.75 203 ASN A CA 1
ATOM 1668 C C . ASN A 1 203 ? 3.727 -3.559 1.816 1.00 94.75 203 ASN A C 1
ATOM 1670 O O . ASN A 1 203 ? 2.708 -3.447 1.144 1.00 94.75 203 ASN A O 1
ATOM 1674 N N . GLU A 1 204 ? 4.035 -2.683 2.776 1.00 94.19 204 GLU A N 1
ATOM 1675 C CA . GLU A 1 204 ? 3.206 -1.502 3.034 1.00 94.19 204 GLU A CA 1
ATOM 1676 C C . GLU A 1 204 ? 3.188 -0.560 1.825 1.00 94.19 204 GLU A C 1
ATOM 1678 O O . GLU A 1 204 ? 2.119 -0.109 1.409 1.00 94.19 204 GLU A O 1
ATOM 1683 N N . THR A 1 205 ? 4.347 -0.331 1.198 1.00 92.25 205 THR A N 1
ATOM 1684 C CA . THR A 1 205 ? 4.433 0.461 -0.040 1.00 92.25 205 THR A CA 1
ATOM 1685 C C . THR A 1 205 ? 3.672 -0.222 -1.178 1.00 92.25 205 THR A C 1
ATOM 1687 O O . THR A 1 205 ? 2.857 0.420 -1.841 1.00 92.25 205 THR A O 1
ATOM 1690 N N . CYS A 1 206 ? 3.869 -1.532 -1.366 1.00 95.88 206 CYS A N 1
ATOM 1691 C CA . CYS A 1 206 ? 3.144 -2.308 -2.376 1.00 95.88 206 CYS A CA 1
ATOM 1692 C C . CYS A 1 206 ? 1.620 -2.214 -2.181 1.00 95.88 206 CYS A C 1
ATOM 1694 O O . CYS A 1 206 ? 0.890 -1.856 -3.108 1.00 95.88 206 CYS A O 1
ATOM 1696 N N . LYS A 1 207 ? 1.151 -2.454 -0.948 1.00 96.81 207 LYS A N 1
ATOM 1697 C CA . LYS A 1 207 ? -0.256 -2.380 -0.536 1.00 96.81 207 LYS A CA 1
ATOM 1698 C C . LYS A 1 207 ? -0.857 -1.013 -0.822 1.00 96.81 207 LYS A C 1
ATOM 1700 O O . LYS A 1 207 ? -1.940 -0.939 -1.397 1.00 96.81 207 LYS A O 1
ATOM 1705 N N . ALA A 1 208 ? -0.155 0.060 -0.462 1.00 95.44 208 ALA A N 1
ATOM 1706 C CA . ALA A 1 208 ? -0.613 1.422 -0.714 1.00 95.44 208 ALA A CA 1
ATOM 1707 C C . ALA A 1 208 ? -0.813 1.698 -2.214 1.00 95.44 208 ALA A C 1
ATOM 1709 O O . ALA A 1 208 ? -1.812 2.308 -2.590 1.00 95.44 208 ALA A O 1
ATOM 1710 N N . ILE A 1 209 ? 0.095 1.218 -3.070 1.00 97.25 209 ILE A N 1
ATOM 1711 C CA . ILE A 1 209 ? 0.003 1.411 -4.522 1.00 97.25 209 ILE A CA 1
ATOM 1712 C C . ILE A 1 209 ? -1.153 0.595 -5.105 1.00 97.25 209 ILE A C 1
ATOM 1714 O O . ILE A 1 209 ? -2.032 1.174 -5.748 1.00 97.25 209 ILE A O 1
ATOM 1718 N N . TYR A 1 210 ? -1.201 -0.723 -4.873 1.00 97.75 210 TYR A N 1
ATOM 1719 C CA . TYR A 1 210 ? -2.201 -1.562 -5.541 1.00 97.75 210 TYR A CA 1
ATOM 1720 C C . TYR A 1 210 ? -3.621 -1.358 -4.989 1.00 97.75 210 TYR A C 1
ATOM 1722 O O . TYR A 1 210 ? -4.584 -1.551 -5.722 1.00 97.75 210 TYR A O 1
ATOM 1730 N N . LEU A 1 211 ? -3.799 -0.948 -3.727 1.00 98.00 211 LEU A N 1
ATOM 1731 C CA . LEU A 1 211 ? -5.135 -0.624 -3.207 1.00 98.00 211 LEU A CA 1
ATOM 1732 C C . LEU A 1 211 ? -5.644 0.744 -3.669 1.00 98.00 211 LEU A C 1
ATOM 1734 O O . LEU A 1 211 ? -6.857 0.970 -3.655 1.00 98.00 211 LEU A O 1
ATOM 1738 N N . SER A 1 212 ? -4.748 1.654 -4.071 1.00 97.81 212 SER A N 1
ATOM 1739 C CA . SER A 1 212 ? -5.112 3.042 -4.372 1.00 97.81 212 SER A CA 1
ATOM 1740 C C . SER A 1 212 ? -6.244 3.192 -5.396 1.00 97.81 212 SER A C 1
ATOM 1742 O O . SER A 1 212 ? -7.131 3.999 -5.118 1.00 97.81 212 SER A O 1
ATOM 1744 N N . PRO A 1 213 ? -6.342 2.413 -6.497 1.00 98.00 213 PRO A N 1
ATOM 1745 C CA . PRO A 1 213 ? -7.421 2.596 -7.469 1.00 98.00 213 PRO A CA 1
ATOM 1746 C C . PRO A 1 213 ? -8.793 2.217 -6.899 1.00 98.00 213 PRO A C 1
ATOM 1748 O O . PRO A 1 213 ? -9.777 2.919 -7.128 1.00 98.00 213 PRO A O 1
ATOM 1751 N N . TYR A 1 214 ? -8.866 1.152 -6.094 1.00 97.50 214 TYR A N 1
ATOM 1752 C CA . TYR A 1 214 ? -10.113 0.716 -5.454 1.00 97.50 214 TYR A CA 1
ATOM 1753 C C . TYR A 1 214 ? -10.588 1.719 -4.399 1.00 97.50 214 TYR A C 1
ATOM 1755 O O . TYR A 1 214 ? -11.769 2.090 -4.356 1.00 97.50 214 TYR A O 1
ATOM 1763 N N . CYS A 1 215 ? -9.656 2.178 -3.558 1.00 97.00 215 CYS A N 1
ATOM 1764 C CA . CYS A 1 215 ? -9.920 3.190 -2.540 1.00 97.00 215 CYS A CA 1
ATOM 1765 C C . CYS A 1 215 ? -10.338 4.514 -3.184 1.00 97.00 215 CYS A C 1
ATOM 1767 O O . CYS A 1 215 ? -11.353 5.080 -2.786 1.00 97.00 215 CYS A O 1
ATOM 1769 N N . PHE A 1 216 ? -9.638 4.951 -4.233 1.00 96.56 216 PHE A N 1
ATOM 1770 C CA . PHE A 1 216 ? -9.958 6.166 -4.976 1.00 96.56 216 PHE A CA 1
ATOM 1771 C C . PHE A 1 216 ? -11.352 6.112 -5.600 1.00 96.56 216 PHE A C 1
ATOM 1773 O O . PHE A 1 216 ? -12.133 7.039 -5.418 1.00 96.56 216 PHE A O 1
ATOM 1780 N N . MET A 1 217 ? -11.719 5.016 -6.269 1.00 95.00 217 MET A N 1
ATOM 1781 C CA . MET A 1 217 ? -13.059 4.887 -6.853 1.00 95.00 217 MET A CA 1
ATOM 1782 C C . MET A 1 217 ? -14.165 4.924 -5.793 1.00 95.00 217 MET A C 1
ATOM 1784 O O . MET A 1 217 ? -15.212 5.537 -6.011 1.00 95.00 217 MET A O 1
ATOM 1788 N N . SER A 1 218 ? -13.936 4.303 -4.635 1.00 94.25 218 SER A N 1
ATOM 1789 C CA . SER A 1 218 ? -14.880 4.346 -3.510 1.00 94.25 218 SER A CA 1
ATOM 1790 C C . SER A 1 218 ? -14.968 5.745 -2.896 1.00 94.25 218 SER A C 1
ATOM 1792 O O . SER A 1 218 ? -16.060 6.214 -2.574 1.00 94.25 218 SER A O 1
ATOM 1794 N N . TYR A 1 219 ? -13.835 6.440 -2.800 1.00 94.81 219 TYR A N 1
ATOM 1795 C CA . TYR A 1 219 ? -13.744 7.822 -2.345 1.00 94.81 219 TYR A CA 1
ATOM 1796 C C . TYR A 1 219 ? -14.503 8.774 -3.282 1.00 94.81 219 TYR A C 1
ATOM 1798 O O . TYR A 1 219 ? -15.396 9.493 -2.838 1.00 94.81 219 TYR A O 1
ATOM 1806 N N . VAL A 1 220 ? -14.237 8.720 -4.591 1.00 94.31 220 VAL A N 1
ATOM 1807 C CA . VAL A 1 220 ? -14.893 9.557 -5.610 1.00 94.31 220 VAL A CA 1
ATOM 1808 C C . VAL A 1 220 ? -16.409 9.348 -5.612 1.00 94.31 220 VAL A C 1
ATOM 1810 O O . VAL A 1 220 ? -17.162 10.321 -5.608 1.00 94.31 220 VAL A O 1
ATOM 1813 N N . ARG A 1 221 ? -16.880 8.097 -5.544 1.00 93.06 221 ARG A N 1
ATOM 1814 C CA . ARG A 1 221 ? -18.320 7.783 -5.467 1.00 93.06 221 ARG A CA 1
ATOM 1815 C C . ARG A 1 221 ? -18.994 8.283 -4.190 1.00 93.06 221 ARG A C 1
ATOM 1817 O O . ARG A 1 221 ? -20.202 8.496 -4.208 1.00 93.06 221 ARG A O 1
ATOM 1824 N N . THR A 1 222 ? -18.240 8.423 -3.101 1.00 92.69 222 THR A N 1
ATOM 1825 C CA . THR A 1 222 ? -18.778 8.852 -1.803 1.00 92.69 222 THR A CA 1
ATOM 1826 C C . THR A 1 222 ? -18.787 10.372 -1.663 1.00 92.69 222 THR A C 1
ATOM 1828 O O . THR A 1 222 ? -19.770 10.925 -1.181 1.00 92.69 222 THR A O 1
ATOM 1831 N N . PHE A 1 223 ? -17.705 11.041 -2.070 1.00 92.19 223 PHE A N 1
ATOM 1832 C CA . PHE A 1 223 ? -17.464 12.454 -1.754 1.00 92.19 223 PHE A CA 1
ATOM 1833 C C . PHE A 1 223 ? -17.576 13.406 -2.948 1.00 92.19 223 PHE A C 1
ATOM 1835 O O . PHE A 1 223 ? -17.756 14.600 -2.733 1.00 92.19 223 PHE A O 1
ATOM 1842 N N . ILE A 1 224 ? -17.438 12.918 -4.185 1.00 92.94 224 ILE A N 1
ATOM 1843 C CA . ILE A 1 224 ? -17.336 13.780 -5.375 1.00 92.94 224 ILE A CA 1
ATOM 1844 C C . ILE A 1 224 ? -18.571 13.646 -6.263 1.00 92.94 224 ILE A C 1
ATOM 1846 O O . ILE A 1 224 ? -19.162 14.650 -6.649 1.00 92.94 224 ILE A O 1
ATOM 1850 N N . ILE A 1 225 ? -18.960 12.416 -6.608 1.00 93.69 225 ILE A N 1
ATOM 1851 C CA . ILE A 1 225 ? -20.062 12.177 -7.543 1.00 93.69 225 ILE A CA 1
ATOM 1852 C C . ILE A 1 225 ? -21.403 12.396 -6.821 1.00 93.69 225 ILE A C 1
ATOM 1854 O O . ILE A 1 225 ? -21.669 11.724 -5.822 1.00 93.69 225 ILE A O 1
ATOM 1858 N N . PRO A 1 226 ? -22.285 13.277 -7.325 1.00 90.81 226 PRO A N 1
ATOM 1859 C CA . PRO A 1 226 ? -23.635 13.443 -6.790 1.00 90.81 226 PRO A CA 1
ATOM 1860 C C . PRO A 1 226 ? -24.490 12.170 -6.924 1.00 90.81 226 PRO A C 1
ATOM 1862 O O . PRO A 1 226 ? -24.303 11.370 -7.842 1.00 90.81 226 PRO A O 1
ATOM 1865 N N . LYS A 1 227 ? -25.486 11.986 -6.042 1.00 89.06 227 LYS A N 1
ATOM 1866 C CA . LYS A 1 227 ? -26.320 10.762 -6.001 1.00 89.06 227 LYS A CA 1
ATOM 1867 C C . LYS A 1 227 ? -26.998 10.431 -7.339 1.00 89.06 227 LYS A C 1
ATOM 1869 O O . LYS A 1 227 ? -27.065 9.267 -7.722 1.00 89.06 227 LYS A O 1
ATOM 1874 N N . ASN A 1 228 ? -27.456 11.445 -8.071 1.00 90.75 228 ASN A N 1
ATOM 1875 C CA . ASN A 1 228 ? -28.100 11.298 -9.382 1.00 90.75 228 ASN A CA 1
ATOM 1876 C C . ASN A 1 228 ? -27.139 10.870 -10.507 1.00 90.75 228 ASN A C 1
ATOM 1878 O O . ASN A 1 228 ? -27.601 10.384 -11.532 1.00 90.75 228 ASN A O 1
ATOM 1882 N N . LEU A 1 229 ? -25.824 11.008 -10.319 1.00 88.44 229 LEU A N 1
ATOM 1883 C CA . LEU A 1 229 ? -24.791 10.578 -11.272 1.00 88.44 229 LEU A CA 1
ATOM 1884 C C . LEU A 1 229 ? -24.111 9.266 -10.845 1.00 88.44 229 LEU A C 1
ATOM 1886 O O . LEU A 1 229 ? -23.025 8.933 -11.316 1.00 88.44 229 LEU A O 1
ATOM 1890 N N . GLY A 1 230 ? -24.743 8.510 -9.941 1.00 82.94 230 GLY A N 1
ATOM 1891 C CA . GLY A 1 230 ? -24.219 7.240 -9.435 1.00 82.94 230 GLY A CA 1
ATOM 1892 C C . GLY A 1 230 ? -23.351 7.368 -8.182 1.00 82.94 230 GLY A C 1
ATOM 1893 O O . GLY A 1 230 ? -22.700 6.396 -7.790 1.00 82.94 230 GLY A O 1
ATOM 1894 N N . GLY A 1 231 ? -23.351 8.536 -7.532 1.00 88.06 231 GLY A N 1
ATOM 1895 C CA . GLY A 1 231 ? -22.800 8.706 -6.193 1.00 88.06 231 GLY A CA 1
ATOM 1896 C C . GLY A 1 231 ? -23.509 7.788 -5.203 1.00 88.06 231 GLY A C 1
ATOM 1897 O O . GLY A 1 231 ? -24.737 7.807 -5.090 1.00 88.06 231 GLY A O 1
ATOM 1898 N N . LYS A 1 232 ? -22.751 6.960 -4.486 1.00 85.69 232 LYS A N 1
ATOM 1899 C CA . LYS A 1 232 ? -23.309 5.982 -3.548 1.00 85.69 232 LYS A CA 1
ATOM 1900 C C . LYS A 1 232 ? -22.451 5.934 -2.287 1.00 85.69 232 LYS A C 1
ATOM 1902 O O . LYS A 1 232 ? -21.262 5.633 -2.403 1.00 85.69 232 LYS A O 1
ATOM 1907 N N . PRO A 1 233 ? -23.030 6.179 -1.097 1.00 79.50 233 PRO A N 1
ATOM 1908 C CA . PRO A 1 233 ? -22.291 6.013 0.144 1.00 79.50 233 PRO A CA 1
ATOM 1909 C C . PRO A 1 233 ? -21.895 4.545 0.316 1.00 79.50 233 PRO A C 1
ATOM 1911 O O . PRO A 1 233 ? -22.651 3.632 -0.038 1.00 79.50 233 PRO A O 1
ATOM 1914 N N . VAL A 1 234 ? -20.704 4.312 0.862 1.00 83.00 234 VAL A N 1
ATOM 1915 C CA . VAL A 1 234 ? -20.280 2.961 1.234 1.00 83.00 234 VAL A CA 1
ATOM 1916 C C . VAL A 1 234 ? -21.144 2.473 2.392 1.00 83.00 234 VAL A C 1
ATOM 1918 O O . VAL A 1 234 ? -21.248 3.129 3.423 1.00 83.00 234 VAL A O 1
ATOM 1921 N N . THR A 1 235 ? -21.757 1.306 2.220 1.00 80.56 235 THR A N 1
ATOM 1922 C CA . THR A 1 235 ? -22.553 0.641 3.255 1.00 80.56 235 THR A CA 1
ATOM 1923 C C . THR A 1 235 ? -21.705 -0.363 4.025 1.00 80.56 235 THR A C 1
ATOM 1925 O O . THR A 1 235 ? -20.829 -1.019 3.452 1.00 80.56 235 THR A O 1
ATOM 1928 N N . PHE A 1 236 ? -21.998 -0.546 5.311 1.00 80.81 236 PHE A N 1
ATOM 1929 C CA . PHE A 1 236 ? -21.365 -1.591 6.105 1.00 80.81 236 PHE A CA 1
ATOM 1930 C C . PHE A 1 236 ? -21.874 -2.970 5.663 1.00 80.81 236 PHE A C 1
ATOM 1932 O O . PHE A 1 236 ? -23.073 -3.223 5.575 1.00 80.81 236 PHE A O 1
ATOM 1939 N N . THR A 1 237 ? -20.958 -3.893 5.388 1.00 81.31 237 THR A N 1
ATOM 1940 C CA . THR A 1 237 ? -21.270 -5.316 5.221 1.00 81.31 237 THR A CA 1
ATOM 1941 C C . THR A 1 237 ? -20.202 -6.104 5.971 1.00 81.31 237 THR A C 1
ATOM 1943 O O . THR A 1 237 ? -19.017 -5.883 5.698 1.00 81.31 237 THR A O 1
ATOM 1946 N N . PRO A 1 238 ? -20.569 -6.985 6.922 1.00 79.94 238 PRO A N 1
ATOM 1947 C CA . PRO A 1 238 ? -19.594 -7.806 7.626 1.00 79.94 238 PRO A CA 1
ATOM 1948 C C . PRO A 1 238 ? -18.738 -8.595 6.635 1.00 79.94 238 PRO A C 1
ATOM 1950 O O . PRO A 1 238 ? -19.257 -9.307 5.782 1.00 79.94 238 PRO A O 1
ATOM 1953 N N . THR A 1 239 ? -17.414 -8.517 6.754 1.00 81.19 239 THR A N 1
ATOM 1954 C CA . THR A 1 239 ? -16.504 -9.211 5.829 1.00 81.19 239 THR A CA 1
ATOM 1955 C C . THR A 1 239 ? -16.788 -10.716 5.763 1.00 81.19 239 THR A C 1
ATOM 1957 O O . THR A 1 239 ? -16.735 -11.309 4.690 1.00 81.19 239 THR A O 1
ATOM 1960 N N . GLY A 1 240 ? -17.134 -11.326 6.903 1.00 76.50 240 GLY A N 1
ATOM 1961 C CA . GLY A 1 240 ? -17.444 -12.754 7.001 1.00 76.50 240 GLY A CA 1
ATOM 1962 C C . GLY A 1 240 ? -18.760 -13.179 6.341 1.00 76.50 240 GLY A C 1
ATOM 1963 O O . GLY A 1 240 ? -18.946 -14.371 6.129 1.00 76.50 240 GLY A O 1
ATOM 1964 N N . SER A 1 241 ? -19.657 -12.246 5.996 1.00 81.12 241 SER A N 1
ATOM 1965 C CA . SER A 1 241 ? -20.898 -12.564 5.273 1.00 81.12 241 SER A CA 1
ATOM 1966 C C . SER A 1 241 ? -20.755 -12.453 3.752 1.00 81.12 241 SER A C 1
ATOM 1968 O O . SER A 1 241 ? -21.683 -12.793 3.018 1.00 81.12 241 SER A O 1
ATOM 1970 N N . ILE A 1 242 ? -19.600 -12.000 3.252 1.00 84.31 242 ILE A N 1
ATOM 1971 C CA . ILE A 1 242 ? -19.333 -11.924 1.815 1.00 84.31 242 ILE A CA 1
ATOM 1972 C C . ILE A 1 242 ? -19.103 -13.343 1.287 1.00 84.31 242 ILE A C 1
ATOM 1974 O O . ILE A 1 242 ? -18.186 -14.041 1.714 1.00 84.31 242 ILE A O 1
ATOM 1978 N N . GLY A 1 243 ? -19.942 -13.765 0.339 1.00 81.19 243 GLY A N 1
ATOM 1979 C CA . GLY A 1 243 ? -19.931 -15.126 -0.190 1.00 81.19 243 GLY A CA 1
ATOM 1980 C C . GLY A 1 243 ? -18.590 -15.536 -0.810 1.00 81.19 243 GLY A C 1
ATOM 1981 O O . GLY A 1 243 ? -17.994 -14.802 -1.598 1.00 81.19 243 GLY A O 1
ATOM 1982 N N . ASN A 1 244 ? -18.150 -16.759 -0.508 1.00 86.62 244 ASN A N 1
ATOM 1983 C CA . ASN A 1 244 ? -16.953 -17.373 -1.083 1.00 86.62 244 ASN A CA 1
ATOM 1984 C C . ASN A 1 244 ? -17.303 -18.225 -2.322 1.00 86.62 244 ASN A C 1
ATOM 1986 O O . ASN A 1 244 ? -17.098 -19.440 -2.346 1.00 86.62 244 ASN A O 1
ATOM 1990 N N . GLN A 1 245 ? -17.884 -17.589 -3.347 1.00 88.12 245 GLN A N 1
ATOM 1991 C CA . GLN A 1 245 ? -18.407 -18.275 -4.542 1.00 88.12 245 GLN A CA 1
ATOM 1992 C C . GLN A 1 245 ? -17.321 -19.057 -5.296 1.00 88.12 245 GLN A C 1
ATOM 1994 O O . GLN A 1 245 ? -17.549 -20.187 -5.722 1.00 88.12 245 GLN A O 1
ATOM 1999 N N . PHE A 1 246 ? -16.130 -18.470 -5.442 1.00 90.69 246 PHE A N 1
ATOM 2000 C CA . PHE A 1 246 ? -15.041 -19.039 -6.243 1.00 90.69 246 PHE A CA 1
ATOM 2001 C C . PHE A 1 246 ? -14.078 -19.935 -5.455 1.00 90.69 246 PHE A C 1
ATOM 2003 O O . PHE A 1 246 ? -13.187 -20.538 -6.064 1.00 90.69 246 PHE A O 1
ATOM 2010 N N . ARG A 1 247 ? -14.235 -20.015 -4.123 1.00 92.75 247 ARG A N 1
ATOM 2011 C CA . ARG A 1 247 ? -13.423 -20.847 -3.216 1.00 92.75 247 ARG A CA 1
ATOM 2012 C C . ARG A 1 247 ? -11.927 -20.709 -3.497 1.00 92.75 247 ARG A C 1
ATOM 2014 O O . ARG A 1 247 ? -11.203 -21.691 -3.628 1.00 92.75 247 ARG A O 1
ATOM 2021 N N . GLU A 1 248 ? -11.475 -19.462 -3.631 1.00 92.44 248 GLU A N 1
ATOM 2022 C CA . GLU A 1 248 ? -10.163 -19.097 -4.188 1.00 92.44 248 GLU A CA 1
ATOM 2023 C C . GLU A 1 248 ? -8.989 -19.796 -3.492 1.00 92.44 248 GLU A C 1
ATOM 2025 O O . GLU A 1 248 ? -7.991 -20.105 -4.142 1.00 92.44 248 GLU A O 1
ATOM 2030 N N . ARG A 1 249 ? -9.121 -20.058 -2.187 1.00 90.94 249 ARG A N 1
ATOM 2031 C CA . ARG A 1 249 ? -8.067 -20.622 -1.333 1.00 90.94 249 ARG A CA 1
ATOM 2032 C C . ARG A 1 249 ? -8.247 -22.095 -0.985 1.00 90.94 249 ARG A C 1
ATOM 2034 O O . ARG A 1 249 ? -7.359 -22.683 -0.370 1.00 90.94 249 ARG A O 1
ATOM 2041 N N . ASP A 1 250 ? -9.347 -22.704 -1.414 1.00 90.50 250 ASP A N 1
ATOM 2042 C CA . ASP A 1 250 ? -9.570 -24.142 -1.276 1.00 90.50 250 ASP A CA 1
ATOM 2043 C C . ASP A 1 250 ? -8.716 -24.879 -2.330 1.00 90.50 250 ASP A C 1
ATOM 2045 O O . ASP A 1 250 ? -8.631 -24.412 -3.468 1.00 90.50 250 ASP A O 1
ATOM 2049 N N . PRO A 1 251 ? -8.011 -25.973 -1.997 1.00 84.94 251 PRO A N 1
ATOM 2050 C CA . PRO A 1 251 ? -7.226 -26.725 -2.978 1.00 84.94 251 PRO A CA 1
ATOM 2051 C C . PRO A 1 251 ? -8.070 -27.619 -3.898 1.00 84.94 251 PRO A C 1
ATOM 2053 O O . PRO A 1 251 ? -7.654 -27.882 -5.023 1.00 84.94 251 PRO A O 1
ATOM 2056 N N . HIS A 1 252 ? -9.231 -28.087 -3.443 1.00 89.12 252 HIS A N 1
ATOM 2057 C CA . HIS A 1 252 ? -10.041 -29.096 -4.135 1.00 89.12 252 HIS A CA 1
ATOM 2058 C C . HIS A 1 252 ? -11.253 -28.494 -4.841 1.00 89.12 252 HIS A C 1
ATOM 2060 O O . HIS A 1 252 ? -11.688 -28.995 -5.873 1.00 89.12 252 HIS A O 1
ATOM 2066 N N . ARG A 1 253 ? -11.814 -27.420 -4.282 1.00 92.31 253 ARG A N 1
ATOM 2067 C CA . ARG A 1 253 ? -13.074 -26.814 -4.739 1.00 92.31 253 ARG A CA 1
ATOM 2068 C C . ARG A 1 253 ? -12.879 -25.476 -5.453 1.00 92.31 253 ARG A C 1
ATOM 2070 O O . ARG A 1 253 ? -13.865 -24.789 -5.715 1.00 92.31 253 ARG A O 1
ATOM 2077 N N . ARG A 1 254 ? -11.630 -25.091 -5.733 1.00 93.44 254 ARG A N 1
ATOM 2078 C CA . ARG A 1 254 ? -11.278 -23.830 -6.399 1.00 93.44 254 ARG A CA 1
ATOM 2079 C C . ARG A 1 254 ? -11.918 -23.744 -7.776 1.00 93.44 254 ARG A C 1
ATOM 2081 O O . ARG A 1 254 ? -11.746 -24.644 -8.595 1.00 93.44 254 ARG A O 1
ATOM 2088 N N . ALA A 1 255 ? -12.562 -22.621 -8.069 1.00 94.19 255 ALA A N 1
ATOM 2089 C CA . ALA A 1 255 ? -13.081 -22.376 -9.406 1.00 94.19 255 ALA A CA 1
ATOM 2090 C C . ALA A 1 255 ? -11.954 -22.325 -10.468 1.00 94.19 255 ALA A C 1
ATOM 2092 O O . ALA A 1 255 ? -10.812 -21.939 -10.156 1.00 94.19 255 ALA A O 1
ATOM 2093 N N . PRO A 1 256 ? -12.263 -22.654 -11.740 1.00 94.06 256 PRO A N 1
ATOM 2094 C CA . PRO A 1 256 ? -11.310 -22.584 -12.843 1.00 94.06 256 PRO A CA 1
ATOM 2095 C C . PRO A 1 256 ? -10.614 -21.224 -12.949 1.00 94.06 256 PRO A C 1
ATOM 2097 O O . PRO A 1 256 ? -11.212 -20.174 -12.698 1.00 94.06 256 PRO A O 1
ATOM 2100 N N . ARG A 1 257 ? -9.342 -21.236 -13.374 1.00 93.56 257 ARG A N 1
ATOM 2101 C CA . ARG A 1 257 ? -8.487 -20.034 -13.451 1.00 93.56 257 ARG A CA 1
ATOM 2102 C C . ARG A 1 257 ? -9.151 -18.889 -14.219 1.00 93.56 257 ARG A C 1
ATOM 2104 O O . ARG A 1 257 ? -9.124 -17.758 -13.748 1.00 93.56 257 ARG A O 1
ATOM 2111 N N . TRP A 1 258 ? -9.791 -19.187 -15.350 1.00 92.62 258 TRP A N 1
ATOM 2112 C CA . TRP A 1 258 ? -10.386 -18.152 -16.196 1.00 92.62 258 TRP A CA 1
ATOM 2113 C C . TRP A 1 258 ? -11.629 -17.503 -15.556 1.00 92.62 258 TRP A C 1
ATOM 2115 O O . TRP A 1 258 ? -11.832 -16.298 -15.652 1.00 92.62 258 TRP A O 1
ATOM 2125 N N . GLN A 1 259 ? -12.436 -18.251 -14.800 1.00 92.88 259 GLN A N 1
ATOM 2126 C CA . GLN A 1 259 ? -13.576 -17.654 -14.094 1.00 92.88 259 GLN A CA 1
ATOM 2127 C C . GLN A 1 259 ? -13.108 -16.661 -13.020 1.00 92.88 259 GLN A C 1
ATOM 2129 O O . GLN A 1 259 ? -13.626 -15.549 -12.934 1.00 92.88 259 GLN A O 1
ATOM 2134 N N . ARG A 1 260 ? -12.073 -17.034 -12.256 1.00 93.00 260 ARG A N 1
ATOM 2135 C CA . ARG A 1 260 ? -11.494 -16.183 -11.204 1.00 93.00 260 ARG A CA 1
ATOM 2136 C C . ARG A 1 260 ? -10.814 -14.943 -11.777 1.00 93.00 260 ARG A C 1
ATOM 2138 O O . ARG A 1 260 ? -11.047 -13.843 -11.290 1.00 93.00 260 ARG A O 1
ATOM 2145 N N . LEU A 1 261 ? -10.014 -15.115 -12.829 1.00 94.00 261 LEU A N 1
ATOM 2146 C CA . LEU A 1 261 ? -9.338 -14.006 -13.497 1.00 94.00 261 LEU A CA 1
ATOM 2147 C C . LEU A 1 261 ? -10.347 -13.014 -14.088 1.00 94.00 261 LEU A C 1
ATOM 2149 O O . LEU A 1 261 ? -10.235 -11.821 -13.823 1.00 94.00 261 LEU A O 1
ATOM 2153 N N . ARG A 1 262 ? -11.373 -13.493 -14.806 1.00 94.62 262 ARG A N 1
ATOM 2154 C CA . ARG A 1 262 ? -12.447 -12.634 -15.326 1.00 94.62 262 ARG A CA 1
ATOM 2155 C C . ARG A 1 262 ? -13.155 -11.877 -14.202 1.00 94.62 262 ARG A C 1
ATOM 2157 O O . ARG A 1 262 ? -13.404 -10.686 -14.350 1.00 94.62 262 ARG A O 1
ATOM 2164 N N . HIS A 1 263 ? -13.467 -12.553 -13.097 1.00 93.75 263 HIS A N 1
ATOM 2165 C CA . HIS A 1 263 ? -14.145 -11.940 -11.956 1.00 93.75 263 HIS A CA 1
ATOM 2166 C C . HIS A 1 263 ? -13.310 -10.826 -11.309 1.00 93.75 263 HIS A C 1
ATOM 2168 O O . HIS A 1 263 ? -13.804 -9.715 -11.159 1.00 93.75 263 HIS A O 1
ATOM 2174 N N . ILE A 1 264 ? -12.038 -11.089 -10.994 1.00 95.06 264 ILE A N 1
ATOM 2175 C CA . ILE A 1 264 ? -11.157 -10.109 -10.337 1.00 95.06 264 ILE A CA 1
ATOM 2176 C C . ILE A 1 264 ? -10.838 -8.926 -11.264 1.00 95.06 264 ILE A C 1
ATOM 2178 O O . ILE A 1 264 ? -10.824 -7.782 -10.814 1.00 95.06 264 ILE A O 1
ATOM 2182 N N . ILE A 1 265 ? -10.643 -9.168 -12.567 1.00 95.88 265 ILE A N 1
ATOM 2183 C CA . ILE A 1 265 ? -10.482 -8.086 -13.553 1.00 95.88 265 ILE A CA 1
ATOM 2184 C C . ILE A 1 265 ? -11.733 -7.204 -13.597 1.00 95.88 265 ILE A C 1
ATOM 2186 O O . ILE A 1 265 ? -11.611 -5.979 -13.541 1.00 95.88 265 ILE A O 1
ATOM 2190 N N . ALA A 1 266 ? -12.921 -7.813 -13.655 1.00 94.12 266 ALA A N 1
ATOM 2191 C CA . ALA A 1 266 ? -14.187 -7.085 -13.673 1.00 94.12 266 ALA A CA 1
ATOM 2192 C C . ALA A 1 266 ? -14.431 -6.280 -12.382 1.00 94.12 266 ALA A C 1
ATOM 2194 O O . ALA A 1 266 ? -15.034 -5.213 -12.448 1.00 94.12 266 ALA A O 1
ATOM 2195 N N . ASP A 1 267 ? -13.914 -6.737 -11.237 1.00 91.38 267 ASP A N 1
ATOM 2196 C CA . ASP A 1 267 ? -14.033 -6.047 -9.942 1.00 91.38 267 ASP A CA 1
ATOM 2197 C C . ASP A 1 267 ? -13.022 -4.895 -9.753 1.00 91.38 267 ASP A C 1
ATOM 2199 O O . ASP A 1 267 ? -12.871 -4.353 -8.663 1.00 91.38 267 ASP A O 1
ATOM 2203 N N . GLY A 1 268 ? -12.332 -4.488 -10.823 1.00 94.19 268 GLY A N 1
ATOM 2204 C CA . GLY A 1 268 ? -11.468 -3.303 -10.849 1.00 94.19 268 GLY A CA 1
ATOM 2205 C C . GLY A 1 268 ? -10.006 -3.591 -11.173 1.00 94.19 268 GLY A C 1
ATOM 2206 O O . GLY A 1 268 ? -9.268 -2.656 -11.488 1.00 94.19 268 GLY A O 1
ATOM 2207 N N . ALA A 1 269 ? -9.580 -4.863 -11.202 1.00 97.00 269 ALA A N 1
ATOM 2208 C CA . ALA A 1 269 ? -8.187 -5.181 -11.517 1.00 97.00 269 ALA A CA 1
ATOM 2209 C C . ALA A 1 269 ? -7.794 -4.892 -12.979 1.00 97.00 269 ALA A C 1
ATOM 2211 O O . ALA A 1 269 ? -6.605 -4.899 -13.304 1.00 97.00 269 ALA A O 1
ATOM 2212 N N . TRP A 1 270 ? -8.760 -4.569 -13.848 1.00 97.56 270 TRP A N 1
ATOM 2213 C CA . TRP A 1 270 ? -8.506 -4.046 -15.194 1.00 97.56 270 TRP A CA 1
ATOM 2214 C C . TRP A 1 270 ? -7.617 -2.792 -15.186 1.00 97.56 270 TRP A C 1
ATOM 2216 O O . TRP A 1 270 ? -6.796 -2.643 -16.088 1.00 97.56 270 TRP A O 1
ATOM 2226 N N . PHE A 1 271 ? -7.721 -1.927 -14.167 1.00 98.19 271 PHE A N 1
ATOM 2227 C CA . PHE A 1 271 ? -6.883 -0.728 -14.061 1.00 98.19 271 PHE A CA 1
ATOM 2228 C C . PHE A 1 271 ? -5.407 -1.114 -13.923 1.00 98.19 271 PHE A C 1
ATOM 2230 O O . PHE A 1 271 ? -4.544 -0.588 -14.623 1.00 98.19 271 PHE A O 1
ATOM 2237 N N . HIS A 1 272 ? -5.119 -2.095 -13.065 1.00 98.19 272 HIS A N 1
ATOM 2238 C CA . HIS A 1 272 ? -3.766 -2.616 -12.896 1.00 98.19 272 HIS A CA 1
ATOM 2239 C C . HIS A 1 272 ? -3.249 -3.281 -14.166 1.00 98.19 272 HIS A C 1
ATOM 2241 O O . HIS A 1 272 ? -2.100 -3.061 -14.537 1.00 98.19 272 HIS A O 1
ATOM 2247 N N . LEU A 1 273 ? -4.097 -4.061 -14.844 1.00 97.75 273 LEU A N 1
ATOM 2248 C CA . LEU A 1 273 ? -3.747 -4.679 -16.119 1.00 97.75 273 LEU A CA 1
ATOM 2249 C C . LEU A 1 273 ? -3.377 -3.623 -17.166 1.00 97.75 273 LEU A C 1
ATOM 2251 O O . LEU A 1 273 ? -2.348 -3.766 -17.819 1.00 97.75 273 LEU A O 1
ATOM 2255 N N . ALA A 1 274 ? -4.163 -2.550 -17.283 1.00 97.94 274 ALA A N 1
ATOM 2256 C CA . ALA A 1 274 ? -3.874 -1.449 -18.195 1.00 97.94 274 ALA A CA 1
ATOM 2257 C C . ALA A 1 274 ? -2.523 -0.796 -17.870 1.00 97.94 274 ALA A C 1
ATOM 2259 O O . ALA A 1 274 ? -1.663 -0.726 -18.741 1.00 97.94 274 ALA A O 1
ATOM 2260 N N . VAL A 1 275 ? -2.286 -0.406 -16.613 1.00 97.94 275 VAL A N 1
ATOM 2261 C CA . VAL A 1 275 ? -1.013 0.205 -16.184 1.00 97.94 275 VAL A CA 1
ATOM 2262 C C . VAL A 1 275 ? 0.185 -0.709 -16.469 1.00 97.94 275 VAL A C 1
ATOM 2264 O O . VAL A 1 275 ? 1.194 -0.248 -16.999 1.00 97.94 275 VAL A O 1
ATOM 2267 N N . VAL A 1 276 ? 0.075 -2.008 -16.171 1.00 97.56 276 VAL A N 1
ATOM 2268 C CA . VAL A 1 276 ? 1.137 -2.990 -16.447 1.00 97.56 276 VAL A CA 1
ATOM 2269 C C . VAL A 1 276 ? 1.396 -3.109 -17.950 1.00 97.56 276 VAL A C 1
ATOM 2271 O O . VAL A 1 276 ? 2.553 -3.088 -18.362 1.00 97.56 276 VAL A O 1
ATOM 2274 N N . ILE A 1 277 ? 0.352 -3.187 -18.780 1.00 97.44 277 ILE A N 1
ATOM 2275 C CA . ILE A 1 277 ? 0.500 -3.242 -20.242 1.00 97.44 277 ILE A CA 1
ATOM 2276 C C . ILE A 1 277 ? 1.194 -1.983 -20.764 1.00 97.44 277 ILE A C 1
ATOM 2278 O O . ILE A 1 277 ? 2.121 -2.107 -21.564 1.00 97.44 277 ILE A O 1
ATOM 2282 N N . LEU A 1 278 ? 0.797 -0.790 -20.310 1.00 96.94 278 LEU A N 1
ATOM 2283 C CA . LEU A 1 278 ? 1.402 0.471 -20.755 1.00 96.94 278 LEU A CA 1
ATOM 2284 C C . LEU A 1 278 ? 2.895 0.524 -20.398 1.00 96.94 278 LEU A C 1
ATOM 2286 O O . LEU A 1 278 ? 3.717 0.827 -21.264 1.00 96.94 278 LEU A O 1
ATOM 2290 N N . PHE A 1 279 ? 3.268 0.155 -19.165 1.00 96.88 279 PHE A N 1
ATOM 2291 C CA . PHE A 1 279 ? 4.675 0.115 -18.761 1.00 96.88 279 PHE A CA 1
ATOM 2292 C C . PHE A 1 279 ? 5.479 -0.919 -19.548 1.00 96.88 279 PHE A C 1
ATOM 2294 O O . PHE A 1 279 ? 6.514 -0.569 -20.108 1.00 96.88 279 PHE A O 1
ATOM 2301 N N . LEU A 1 280 ? 5.011 -2.167 -19.643 1.00 96.19 280 LEU A N 1
ATOM 2302 C CA . LEU A 1 280 ? 5.744 -3.221 -20.354 1.00 96.19 280 LEU A CA 1
ATOM 2303 C C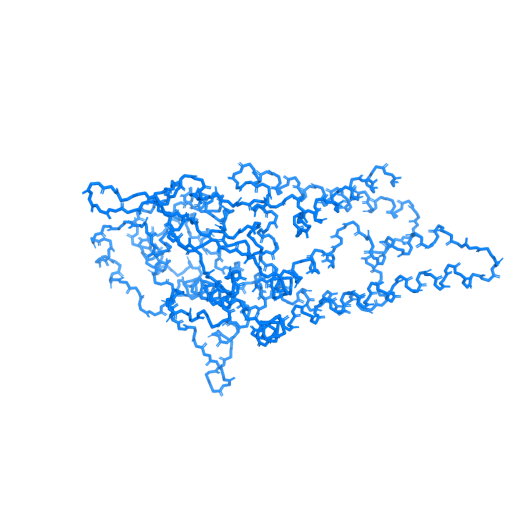 . LEU A 1 280 ? 5.874 -2.926 -21.852 1.00 96.19 280 LEU A C 1
ATOM 2305 O O . LEU A 1 280 ? 6.935 -3.160 -22.428 1.00 96.19 280 LEU A O 1
ATOM 2309 N N . THR A 1 281 ? 4.832 -2.363 -22.469 1.00 96.12 281 THR A N 1
ATOM 2310 C CA . THR A 1 281 ? 4.876 -1.924 -23.871 1.00 96.12 281 THR A CA 1
ATOM 2311 C C . THR A 1 281 ? 5.907 -0.816 -24.049 1.00 96.12 281 THR A C 1
ATOM 2313 O O . THR A 1 281 ? 6.734 -0.893 -24.952 1.00 96.12 281 THR A O 1
ATOM 2316 N N . SER A 1 282 ? 5.921 0.182 -23.163 1.00 94.94 282 SER A N 1
ATOM 2317 C CA . SER A 1 282 ? 6.925 1.245 -23.208 1.00 94.94 282 SER A CA 1
ATOM 2318 C C . SER A 1 282 ? 8.353 0.712 -23.037 1.00 94.94 282 SER A C 1
ATOM 2320 O O . SER A 1 282 ? 9.222 1.040 -23.845 1.00 94.94 282 SER A O 1
ATOM 2322 N N . VAL A 1 283 ? 8.600 -0.156 -22.046 1.00 95.44 283 VAL A N 1
ATOM 2323 C CA . VAL A 1 283 ? 9.918 -0.787 -21.851 1.00 95.44 283 VAL A CA 1
ATOM 2324 C C . VAL A 1 283 ? 10.348 -1.513 -23.123 1.00 95.44 283 VAL A C 1
ATOM 2326 O O . VAL A 1 283 ? 11.474 -1.326 -23.583 1.00 95.44 283 VAL A O 1
ATOM 2329 N N . PHE A 1 284 ? 9.449 -2.298 -23.721 1.00 95.88 284 PHE A N 1
ATOM 2330 C CA . PHE A 1 284 ? 9.724 -3.017 -24.961 1.00 95.88 284 PHE A CA 1
ATOM 2331 C C . PHE A 1 284 ? 10.090 -2.067 -26.109 1.00 95.88 284 PHE A C 1
ATOM 2333 O O . PHE A 1 284 ? 11.107 -2.276 -26.769 1.00 95.88 284 PHE A O 1
ATOM 2340 N N . LEU A 1 285 ? 9.322 -0.992 -26.314 1.00 95.19 285 LEU A N 1
ATOM 2341 C CA . LEU A 1 285 ? 9.589 0.003 -27.357 1.00 95.19 285 LEU A CA 1
ATOM 2342 C C . LEU A 1 285 ? 10.921 0.736 -27.135 1.00 95.19 285 LEU A C 1
ATOM 2344 O O . LEU A 1 285 ? 11.688 0.918 -28.081 1.00 95.19 285 LEU A O 1
ATOM 2348 N N . ARG A 1 286 ? 11.236 1.112 -25.891 1.00 94.44 286 ARG A N 1
ATOM 2349 C CA . ARG A 1 286 ? 12.487 1.801 -25.529 1.00 94.44 286 ARG A CA 1
ATOM 2350 C C . ARG A 1 286 ? 13.710 0.904 -25.716 1.00 94.44 286 ARG A C 1
ATOM 2352 O O . ARG A 1 286 ? 14.710 1.353 -26.276 1.00 94.44 286 ARG A O 1
ATOM 2359 N N . ILE A 1 287 ? 13.624 -0.366 -25.312 1.00 95.19 287 ILE A N 1
ATOM 2360 C CA . ILE A 1 287 ? 14.680 -1.358 -25.570 1.00 95.19 287 ILE A CA 1
ATOM 2361 C C . ILE A 1 287 ? 14.825 -1.584 -27.077 1.00 95.19 287 ILE A C 1
ATOM 2363 O O . ILE A 1 287 ? 15.939 -1.522 -27.590 1.00 95.19 287 ILE A O 1
ATOM 2367 N N . GLY A 1 288 ? 13.716 -1.777 -27.798 1.00 94.25 288 GLY A N 1
ATOM 2368 C CA . GLY A 1 288 ? 13.717 -1.951 -29.251 1.00 94.25 288 GLY A CA 1
ATOM 2369 C C . GLY A 1 288 ? 14.395 -0.786 -29.970 1.00 94.25 288 GLY A C 1
ATOM 2370 O O . GLY A 1 288 ? 15.251 -1.002 -30.822 1.00 94.25 288 GLY A O 1
ATOM 2371 N N . ARG A 1 289 ? 14.112 0.456 -29.564 1.00 92.50 289 ARG A N 1
ATOM 2372 C CA . ARG A 1 289 ? 14.783 1.645 -30.102 1.00 92.50 289 ARG A CA 1
ATOM 2373 C C . ARG A 1 289 ? 16.272 1.688 -29.768 1.00 92.50 289 ARG A C 1
ATOM 2375 O O . ARG A 1 289 ? 17.069 2.029 -30.640 1.00 92.50 289 ARG A O 1
ATOM 2382 N N . ALA A 1 290 ? 16.660 1.345 -28.538 1.00 93.44 290 ALA A N 1
ATOM 2383 C CA . ALA A 1 290 ? 18.068 1.277 -28.155 1.00 93.44 290 ALA A CA 1
ATOM 2384 C C . ALA A 1 290 ? 18.830 0.248 -29.008 1.00 93.44 290 ALA A C 1
ATOM 2386 O O . ALA A 1 290 ? 19.935 0.550 -29.459 1.00 93.44 290 ALA A O 1
ATOM 2387 N N . VAL A 1 291 ? 18.219 -0.911 -29.285 1.00 93.62 291 VAL A N 1
ATOM 2388 C CA . VAL A 1 291 ? 18.754 -1.943 -30.189 1.00 93.62 291 VAL A CA 1
ATOM 2389 C C . VAL A 1 291 ? 18.841 -1.427 -31.625 1.00 93.62 291 VAL A C 1
ATOM 2391 O O . VAL A 1 291 ? 19.900 -1.534 -32.236 1.00 93.62 291 VAL A O 1
ATOM 2394 N N . SER A 1 292 ? 17.786 -0.810 -32.162 1.00 90.75 292 SER A N 1
ATOM 2395 C CA . SER A 1 292 ? 17.807 -0.259 -33.524 1.00 90.75 292 SER A CA 1
ATOM 2396 C C . SER A 1 292 ? 18.915 0.778 -33.704 1.00 90.75 292 SER A C 1
ATOM 2398 O O . SER A 1 292 ? 19.647 0.720 -34.684 1.00 90.75 292 SER A O 1
ATOM 2400 N N . LEU A 1 293 ? 19.097 1.686 -32.739 1.00 89.19 293 LEU A N 1
ATOM 2401 C CA . LEU A 1 293 ? 20.175 2.682 -32.772 1.00 89.19 293 LEU A CA 1
ATOM 2402 C C . LEU A 1 293 ? 21.570 2.071 -32.587 1.00 89.19 293 LEU A C 1
ATOM 2404 O O . LEU A 1 293 ? 22.544 2.657 -33.038 1.00 89.19 293 LEU A O 1
ATOM 2408 N N . HIS A 1 294 ? 21.672 0.922 -31.920 1.00 86.81 294 HIS A N 1
ATOM 2409 C CA . HIS A 1 294 ? 22.922 0.181 -31.753 1.00 86.81 294 HIS A CA 1
ATOM 2410 C C . HIS A 1 294 ? 23.328 -0.594 -33.017 1.00 86.81 294 HIS A C 1
ATOM 2412 O O . HIS A 1 294 ? 24.516 -0.703 -33.309 1.00 86.81 294 HIS A O 1
ATOM 2418 N N . VAL A 1 295 ? 22.353 -1.127 -33.761 1.00 84.44 295 VAL A N 1
ATOM 2419 C CA . VAL A 1 295 ? 22.585 -1.960 -34.955 1.00 84.44 295 VAL A CA 1
ATOM 2420 C C . VAL A 1 295 ? 22.665 -1.126 -36.237 1.00 84.44 295 VAL A C 1
ATOM 2422 O O . VAL A 1 295 ? 23.446 -1.449 -37.124 1.00 84.44 295 VAL A O 1
ATOM 2425 N N . LEU A 1 296 ? 21.894 -0.040 -36.346 1.00 79.25 296 LEU A N 1
ATOM 2426 C CA . LEU A 1 296 ? 21.820 0.806 -37.548 1.00 79.25 296 LEU A CA 1
ATOM 2427 C C . LEU A 1 296 ? 22.861 1.941 -37.555 1.00 79.25 296 LEU A C 1
ATOM 2429 O O . LEU A 1 296 ? 22.639 2.980 -38.178 1.00 79.25 296 LEU A O 1
ATOM 2433 N N . VAL A 1 297 ? 23.982 1.779 -36.845 1.00 74.06 297 VAL A N 1
ATOM 2434 C CA . VAL A 1 297 ? 25.019 2.816 -36.763 1.00 74.06 297 VAL A CA 1
ATOM 2435 C C . VAL A 1 297 ? 25.685 2.981 -38.141 1.00 74.06 297 VAL A C 1
ATOM 2437 O O . VAL A 1 297 ? 26.215 2.003 -38.674 1.00 74.06 297 VAL A O 1
ATOM 2440 N N . PRO A 1 298 ? 25.728 4.202 -38.718 1.00 67.75 298 PRO A N 1
ATOM 2441 C CA . PRO A 1 298 ? 26.294 4.442 -40.051 1.00 67.75 298 PRO A CA 1
ATOM 2442 C C . PRO A 1 298 ? 27.770 4.047 -40.212 1.00 67.75 298 PRO A C 1
ATOM 2444 O O . PRO A 1 298 ? 28.223 3.827 -41.329 1.00 67.75 298 PRO A O 1
ATOM 2447 N N . SER A 1 299 ? 28.525 3.953 -39.111 1.00 69.75 299 SER A N 1
ATOM 2448 C CA . SER A 1 299 ? 29.937 3.551 -39.104 1.00 69.75 299 SER A CA 1
ATOM 2449 C C . SER A 1 299 ? 30.160 2.051 -39.333 1.00 69.75 299 SER A C 1
ATOM 2451 O O . SER A 1 299 ? 31.307 1.632 -39.467 1.00 69.75 299 SER A O 1
ATOM 2453 N N . GLY A 1 300 ? 29.101 1.231 -39.326 1.00 72.62 300 GLY A N 1
ATOM 2454 C CA . GLY A 1 300 ? 29.188 -0.229 -39.438 1.00 72.62 300 GLY A CA 1
ATOM 2455 C C . GLY A 1 300 ? 29.700 -0.942 -38.177 1.00 72.62 300 GLY A C 1
ATOM 2456 O O . GLY A 1 300 ? 29.758 -2.170 -38.156 1.00 72.62 300 GLY A O 1
ATOM 2457 N N . THR A 1 301 ? 30.046 -0.202 -37.117 1.00 78.06 301 THR A N 1
ATOM 2458 C CA . THR A 1 301 ? 30.511 -0.742 -35.831 1.00 78.06 301 THR A CA 1
ATOM 2459 C C . THR A 1 301 ? 29.444 -0.569 -34.742 1.00 78.06 301 THR A C 1
ATOM 2461 O O . THR A 1 301 ? 28.943 0.542 -34.559 1.00 78.06 301 THR A O 1
ATOM 2464 N N . PRO A 1 302 ? 29.086 -1.630 -33.991 1.00 82.69 302 PRO A N 1
ATOM 2465 C CA . PRO A 1 302 ? 28.073 -1.525 -32.943 1.00 82.69 302 PRO A CA 1
ATOM 2466 C C . PRO A 1 302 ? 28.497 -0.599 -31.788 1.00 82.69 302 PRO A C 1
ATOM 2468 O O . PRO A 1 302 ? 29.540 -0.797 -31.163 1.00 82.69 302 PRO A O 1
ATOM 2471 N N . ASP A 1 303 ? 27.654 0.385 -31.463 1.00 87.44 303 ASP A N 1
ATOM 2472 C CA . ASP A 1 303 ? 27.863 1.347 -30.370 1.00 87.44 303 ASP A CA 1
ATOM 2473 C C . ASP A 1 303 ? 27.337 0.785 -29.037 1.00 87.44 303 ASP A C 1
ATOM 2475 O O . ASP A 1 303 ? 26.171 0.972 -28.668 1.00 87.44 303 ASP A O 1
ATOM 2479 N N . TRP A 1 304 ? 28.175 0.021 -28.334 1.00 89.81 304 TRP A N 1
ATOM 2480 C CA . TRP A 1 304 ? 27.818 -0.571 -27.038 1.00 89.81 304 TRP A CA 1
ATOM 2481 C C . TRP A 1 304 ? 27.707 0.459 -25.916 1.00 89.81 304 TRP A C 1
ATOM 2483 O O . TRP A 1 304 ? 26.847 0.329 -25.045 1.00 89.81 304 TRP A O 1
ATOM 2493 N N . GLU A 1 305 ? 28.556 1.484 -25.926 1.00 89.94 305 GLU A N 1
ATOM 2494 C CA . GLU A 1 305 ? 28.551 2.503 -24.880 1.00 89.94 305 GLU A CA 1
ATOM 2495 C C . GLU A 1 305 ? 27.252 3.318 -24.928 1.00 89.94 305 GLU A C 1
ATOM 2497 O O . GLU A 1 305 ? 26.541 3.418 -23.922 1.00 89.94 305 GLU A O 1
ATOM 2502 N N . GLY A 1 306 ? 26.878 3.826 -26.104 1.00 90.31 306 GLY A N 1
ATOM 2503 C CA . GLY A 1 306 ? 25.627 4.553 -26.274 1.00 90.31 306 GLY A CA 1
ATOM 2504 C C . GLY A 1 306 ? 24.398 3.667 -26.087 1.00 90.31 306 GLY A C 1
ATOM 2505 O O . GLY A 1 306 ? 23.380 4.153 -25.592 1.00 90.31 306 GLY A O 1
ATOM 2506 N N . PHE A 1 307 ? 24.468 2.366 -26.402 1.00 93.19 307 PHE A N 1
ATOM 2507 C CA . PHE A 1 307 ? 23.397 1.421 -26.062 1.00 93.19 307 PHE A CA 1
ATOM 2508 C C . PHE A 1 307 ? 23.131 1.405 -24.552 1.00 93.19 307 PHE A C 1
ATOM 2510 O O . PHE A 1 307 ? 22.002 1.664 -24.130 1.00 93.19 307 PHE A O 1
ATOM 2517 N N . TRP A 1 308 ? 24.159 1.173 -23.732 1.00 92.44 308 TRP A N 1
ATOM 2518 C CA . TRP A 1 308 ? 23.997 1.118 -22.277 1.00 92.44 308 TRP A CA 1
ATOM 2519 C C . TRP A 1 308 ? 23.589 2.461 -21.676 1.00 92.44 308 TRP A C 1
ATOM 2521 O O . TRP A 1 308 ? 22.719 2.487 -20.804 1.00 92.44 308 TRP A O 1
ATOM 2531 N N . MET A 1 309 ? 24.123 3.576 -22.183 1.00 92.19 309 MET A N 1
ATOM 2532 C CA . MET A 1 309 ? 23.674 4.912 -21.773 1.00 92.19 309 MET A CA 1
ATOM 2533 C C . MET A 1 309 ? 22.186 5.116 -22.059 1.00 92.19 309 MET A C 1
ATOM 2535 O O . MET A 1 309 ? 21.457 5.576 -21.182 1.00 92.19 309 MET A O 1
ATOM 2539 N N . ARG A 1 310 ? 21.700 4.706 -23.240 1.00 92.81 310 ARG A N 1
ATOM 2540 C CA . ARG A 1 310 ? 20.272 4.770 -23.584 1.00 92.81 310 ARG A CA 1
ATOM 2541 C C . ARG A 1 310 ? 19.427 3.887 -22.668 1.00 92.81 310 ARG A C 1
ATOM 2543 O O . ARG A 1 310 ? 18.359 4.330 -22.248 1.00 92.81 310 ARG A O 1
ATOM 2550 N N . ILE A 1 311 ? 19.884 2.678 -22.333 1.00 94.31 311 ILE A N 1
ATOM 2551 C CA . ILE A 1 311 ? 19.177 1.782 -21.403 1.00 94.31 311 ILE A CA 1
ATOM 2552 C C . ILE A 1 311 ? 19.080 2.407 -20.007 1.00 94.31 311 ILE A C 1
ATOM 2554 O O . ILE A 1 311 ? 17.988 2.456 -19.439 1.00 94.31 311 ILE A O 1
ATOM 2558 N N . ILE A 1 312 ? 20.182 2.934 -19.472 1.00 93.00 312 ILE A N 1
ATOM 2559 C CA . ILE A 1 312 ? 20.205 3.602 -18.164 1.00 93.00 312 ILE A CA 1
ATOM 2560 C C . ILE A 1 312 ? 19.294 4.837 -18.176 1.00 93.00 312 ILE A C 1
ATOM 2562 O O . ILE A 1 312 ? 18.462 4.985 -17.286 1.00 93.00 312 ILE A O 1
ATOM 2566 N N . GLN A 1 313 ? 19.381 5.679 -19.209 1.00 92.75 313 GLN A N 1
ATOM 2567 C CA . GLN A 1 313 ? 18.595 6.912 -19.322 1.00 92.75 313 GLN A CA 1
ATOM 2568 C C . GLN A 1 313 ? 17.086 6.678 -19.397 1.00 92.75 313 GLN A C 1
ATOM 2570 O O . GLN A 1 313 ? 16.301 7.483 -18.904 1.00 92.75 313 GLN A O 1
ATOM 2575 N N . ASN A 1 314 ? 16.673 5.624 -20.100 1.00 92.81 314 ASN A N 1
ATOM 2576 C CA . ASN A 1 314 ? 15.289 5.481 -20.547 1.00 92.81 314 ASN A CA 1
ATOM 2577 C C . ASN A 1 314 ? 14.538 4.354 -19.845 1.00 92.81 314 ASN A C 1
ATOM 2579 O O . ASN A 1 314 ? 13.311 4.348 -19.871 1.00 92.81 314 ASN A O 1
ATOM 2583 N N . VAL A 1 315 ? 15.241 3.389 -19.250 1.00 93.75 315 VAL A N 1
ATOM 2584 C CA . VAL A 1 315 ? 14.624 2.173 -18.702 1.00 93.75 315 VAL A CA 1
ATOM 2585 C C . VAL A 1 315 ? 15.115 1.875 -17.292 1.00 93.75 315 VAL A C 1
ATOM 2587 O O . VAL A 1 315 ? 14.305 1.580 -16.416 1.00 93.75 315 VAL A O 1
ATOM 2590 N N . ALA A 1 316 ? 16.423 1.939 -17.060 1.00 93.75 316 ALA A N 1
ATOM 2591 C CA . ALA A 1 316 ? 17.054 1.393 -15.861 1.00 93.75 316 ALA A CA 1
ATOM 2592 C C . ALA A 1 316 ? 17.597 2.464 -14.900 1.00 93.75 316 ALA A C 1
ATOM 2594 O O . ALA A 1 316 ? 18.492 2.172 -14.111 1.00 93.75 316 ALA A O 1
ATOM 2595 N N . TRP A 1 317 ? 17.073 3.693 -14.952 1.00 94.12 317 TRP A N 1
ATOM 2596 C CA . TRP A 1 317 ? 17.504 4.750 -14.035 1.00 94.12 317 TRP A CA 1
ATOM 2597 C C . TRP A 1 317 ? 17.255 4.333 -12.572 1.00 94.12 317 TRP A C 1
ATOM 2599 O O . TRP A 1 317 ? 16.176 3.792 -12.310 1.00 94.12 317 TRP A O 1
ATOM 2609 N N . PRO A 1 318 ? 18.194 4.546 -11.622 1.00 93.25 318 PRO A N 1
ATOM 2610 C CA . PRO A 1 318 ? 18.158 3.883 -10.325 1.00 93.25 318 PRO A CA 1
ATOM 2611 C C . PRO A 1 318 ? 16.874 4.077 -9.540 1.00 93.25 318 PRO A C 1
ATOM 2613 O O . PRO A 1 318 ? 16.412 3.078 -9.030 1.00 93.25 318 PRO A O 1
ATOM 2616 N N . SER A 1 319 ? 16.236 5.245 -9.484 1.00 88.56 319 SER A N 1
ATOM 2617 C CA . SER A 1 319 ? 14.964 5.469 -8.768 1.00 88.56 319 SER A CA 1
ATOM 2618 C C . SER A 1 319 ? 13.755 4.726 -9.348 1.00 88.56 319 SER A C 1
ATOM 2620 O O . SER A 1 319 ? 12.753 4.564 -8.652 1.00 88.56 319 SER A O 1
ATOM 2622 N N . ASN A 1 320 ? 13.860 4.252 -10.591 1.00 85.31 320 ASN A N 1
ATOM 2623 C CA . ASN A 1 320 ? 12.956 3.353 -11.313 1.00 85.31 320 ASN A CA 1
ATOM 2624 C C . ASN A 1 320 ? 11.482 3.306 -10.823 1.00 85.31 320 ASN A C 1
ATOM 2626 O O . ASN A 1 320 ? 10.998 2.269 -10.343 1.00 85.31 320 ASN A O 1
ATOM 2630 N N . PRO A 1 321 ? 10.719 4.407 -10.962 1.00 86.50 321 PRO A N 1
ATOM 2631 C CA . PRO A 1 321 ? 9.353 4.469 -10.447 1.00 86.50 321 PRO A CA 1
ATOM 2632 C C . PRO A 1 321 ? 8.382 3.561 -11.223 1.00 86.50 321 PRO A C 1
ATOM 2634 O O . PRO A 1 321 ? 7.371 3.117 -10.664 1.00 86.50 321 PRO A O 1
ATOM 2637 N N . TRP A 1 322 ? 8.682 3.240 -12.490 1.00 92.25 322 TRP A N 1
ATOM 2638 C CA . TRP A 1 322 ? 7.858 2.338 -13.298 1.00 92.25 322 TRP A CA 1
ATOM 2639 C C . TRP A 1 322 ? 7.954 0.890 -12.806 1.00 92.25 322 TRP A C 1
ATOM 2641 O O . TRP A 1 322 ? 6.926 0.214 -12.743 1.00 92.25 322 TRP A O 1
ATOM 2651 N N . LEU A 1 323 ? 9.140 0.415 -12.401 1.00 92.69 323 LEU A N 1
ATOM 2652 C CA . LEU A 1 323 ? 9.331 -0.955 -11.917 1.00 92.69 323 LEU A CA 1
ATOM 2653 C C . LEU A 1 323 ? 8.556 -1.185 -10.621 1.00 92.69 323 LEU A C 1
ATOM 2655 O O . LEU A 1 323 ? 7.784 -2.137 -10.528 1.00 92.69 323 LEU A O 1
ATOM 2659 N N . VAL A 1 324 ? 8.696 -0.281 -9.647 1.00 92.75 324 VAL A N 1
ATOM 2660 C CA . VAL A 1 324 ? 7.970 -0.363 -8.368 1.00 92.75 324 VAL A CA 1
ATOM 2661 C C . VAL A 1 324 ? 6.455 -0.358 -8.597 1.00 92.75 324 VAL A C 1
ATOM 2663 O O . VAL A 1 324 ? 5.739 -1.195 -8.042 1.00 92.75 324 VAL A O 1
ATOM 2666 N N . SER A 1 325 ? 5.971 0.536 -9.465 1.00 95.69 325 SER A N 1
ATOM 2667 C CA . SER A 1 325 ? 4.550 0.631 -9.821 1.00 95.69 325 SER A CA 1
ATOM 2668 C C . SER A 1 325 ? 4.045 -0.629 -10.526 1.00 95.69 325 SER A C 1
ATOM 2670 O O . SER A 1 325 ? 2.969 -1.132 -10.203 1.00 95.69 325 SER A O 1
ATOM 2672 N N . THR A 1 326 ? 4.834 -1.175 -11.453 1.00 96.00 326 THR A N 1
ATOM 2673 C CA . THR A 1 326 ? 4.507 -2.403 -12.188 1.00 96.00 326 THR A CA 1
ATOM 2674 C C . THR A 1 326 ? 4.419 -3.589 -11.237 1.00 96.00 326 THR A C 1
ATOM 2676 O O . THR A 1 326 ? 3.410 -4.291 -11.241 1.00 96.00 326 THR A O 1
ATOM 2679 N N . LEU A 1 327 ? 5.414 -3.782 -10.365 1.00 94.88 327 LEU A N 1
ATOM 2680 C CA . LEU A 1 327 ? 5.434 -4.886 -9.401 1.00 94.88 327 LEU A CA 1
ATOM 2681 C C . LEU A 1 327 ? 4.244 -4.833 -8.438 1.00 94.88 327 LEU A C 1
ATOM 2683 O O . LEU A 1 327 ? 3.639 -5.869 -8.167 1.00 94.88 327 LEU A O 1
ATOM 2687 N N . ALA A 1 328 ? 3.872 -3.645 -7.956 1.00 96.75 328 ALA A N 1
ATOM 2688 C CA . ALA A 1 328 ? 2.695 -3.491 -7.105 1.00 96.75 328 ALA A CA 1
ATOM 2689 C C . ALA A 1 328 ? 1.388 -3.765 -7.872 1.00 96.75 328 ALA A C 1
ATOM 2691 O O . ALA A 1 328 ? 0.535 -4.521 -7.406 1.00 96.75 328 ALA A O 1
ATOM 2692 N N . CYS A 1 329 ? 1.233 -3.222 -9.084 1.00 97.50 329 CYS A N 1
ATOM 2693 C CA . CYS A 1 329 ? 0.065 -3.488 -9.933 1.00 97.50 329 CYS A CA 1
ATOM 2694 C C . CYS A 1 329 ? -0.031 -4.958 -10.381 1.00 97.50 329 CYS A C 1
ATOM 2696 O O . CYS A 1 329 ? -1.122 -5.443 -10.677 1.00 97.50 329 CYS A O 1
ATOM 2698 N N . MET A 1 330 ? 1.068 -5.713 -10.384 1.00 96.06 330 MET A N 1
ATOM 2699 C CA . MET A 1 330 ? 1.024 -7.152 -10.635 1.00 96.06 330 MET A CA 1
ATOM 2700 C C . MET A 1 330 ? 0.392 -7.946 -9.484 1.00 96.06 330 MET A C 1
ATOM 2702 O O . MET A 1 330 ? -0.106 -9.039 -9.744 1.00 96.06 330 MET A O 1
ATOM 2706 N N . THR A 1 331 ? 0.344 -7.436 -8.248 1.00 95.88 331 THR A N 1
ATOM 2707 C CA . THR A 1 331 ? -0.171 -8.180 -7.082 1.00 95.88 331 THR A CA 1
ATOM 2708 C C . THR A 1 331 ? -1.614 -8.689 -7.266 1.00 95.88 331 THR A C 1
ATOM 2710 O O . THR A 1 331 ? -1.832 -9.897 -7.118 1.00 95.88 331 THR A O 1
ATOM 2713 N N . PRO A 1 332 ? -2.604 -7.857 -7.658 1.00 95.94 332 PRO A N 1
ATOM 2714 C CA . PRO A 1 332 ? -3.954 -8.326 -7.991 1.00 95.94 332 PRO A CA 1
ATOM 2715 C C . PRO A 1 332 ? -3.990 -9.394 -9.090 1.00 95.94 332 PRO A C 1
ATOM 2717 O O . PRO A 1 332 ? -4.722 -10.377 -8.982 1.00 95.94 332 PRO A O 1
ATOM 2720 N N . LEU A 1 333 ? -3.180 -9.220 -10.137 1.00 94.62 333 LEU A N 1
ATOM 2721 C CA . LEU A 1 333 ? -3.146 -10.109 -11.302 1.00 94.62 333 LEU A CA 1
ATOM 2722 C C . LEU A 1 333 ? -2.533 -11.469 -10.944 1.00 94.62 333 LEU A C 1
ATOM 2724 O O . LEU A 1 333 ? -3.081 -12.519 -11.283 1.00 94.62 333 LEU A O 1
ATOM 2728 N N . GLN A 1 334 ? -1.429 -11.458 -10.196 1.00 93.31 334 GLN A N 1
ATOM 2729 C CA . GLN A 1 334 ? -0.780 -12.655 -9.669 1.00 93.31 334 GLN A CA 1
ATOM 2730 C C . GLN A 1 334 ? -1.711 -13.417 -8.730 1.00 93.31 334 GLN A C 1
ATOM 2732 O O . GLN A 1 334 ? -1.829 -14.634 -8.864 1.00 93.31 334 GLN A O 1
ATOM 2737 N N . TYR A 1 335 ? -2.418 -12.723 -7.834 1.00 94.19 335 TYR A N 1
ATOM 2738 C CA . TYR A 1 335 ? -3.410 -13.361 -6.970 1.00 94.19 335 TYR A CA 1
ATOM 2739 C C . TYR A 1 335 ? -4.547 -13.986 -7.790 1.00 94.19 335 TYR A C 1
ATOM 2741 O O . TYR A 1 335 ? -4.958 -15.116 -7.525 1.00 94.19 335 TYR A O 1
ATOM 2749 N N . ALA A 1 336 ? -5.041 -13.291 -8.819 1.00 92.38 336 ALA A N 1
ATOM 2750 C CA . ALA A 1 336 ? -6.107 -13.804 -9.672 1.00 92.38 336 ALA A CA 1
ATOM 2751 C C . ALA A 1 336 ? -5.702 -15.096 -10.400 1.00 92.38 336 ALA A C 1
ATOM 2753 O O . ALA A 1 336 ? -6.480 -16.054 -10.462 1.00 92.38 336 ALA A O 1
ATOM 2754 N N . LEU A 1 337 ? -4.468 -15.168 -10.896 1.00 91.12 337 LEU A N 1
ATOM 2755 C CA . LEU A 1 337 ? -3.935 -16.356 -11.562 1.00 91.12 337 LEU A CA 1
ATOM 2756 C C . LEU A 1 337 ? -3.623 -17.481 -10.561 1.00 91.12 337 LEU A C 1
ATOM 2758 O O . LEU A 1 337 ? -4.079 -18.622 -10.732 1.00 91.12 337 LEU A O 1
ATOM 2762 N N . PHE A 1 338 ? -2.918 -17.145 -9.481 1.00 91.12 338 PHE A N 1
ATOM 2763 C CA . PHE A 1 338 ? -2.286 -18.079 -8.549 1.00 91.12 338 PHE A CA 1
ATOM 2764 C C . PHE A 1 338 ? -2.627 -17.748 -7.084 1.00 91.12 338 PHE A C 1
ATOM 2766 O O . PHE A 1 338 ? -1.736 -17.407 -6.302 1.00 91.12 338 PHE A O 1
ATOM 2773 N N . PRO A 1 339 ? -3.900 -17.860 -6.661 1.00 91.75 339 PRO A N 1
ATOM 2774 C CA . PRO A 1 339 ? -4.258 -17.574 -5.283 1.00 91.75 339 PRO A CA 1
ATOM 2775 C C . PRO A 1 339 ? -3.642 -18.635 -4.360 1.00 91.75 339 PRO A C 1
ATOM 2777 O O . PRO A 1 339 ? -3.495 -19.808 -4.749 1.00 91.75 339 PRO A O 1
ATOM 2780 N N . PRO A 1 340 ? -3.296 -18.246 -3.125 1.00 91.31 340 PRO A N 1
ATOM 2781 C CA . PRO A 1 340 ? -2.681 -19.146 -2.168 1.00 91.31 340 PRO A CA 1
ATOM 2782 C C . PRO A 1 340 ? -3.690 -20.190 -1.692 1.00 91.31 340 PRO A C 1
ATOM 2784 O O . PRO A 1 340 ? -4.892 -19.947 -1.673 1.00 91.31 340 PRO A O 1
ATOM 2787 N N . THR A 1 341 ? -3.198 -21.341 -1.246 1.00 88.88 341 THR A N 1
ATOM 2788 C CA . THR A 1 341 ? -4.028 -22.345 -0.572 1.00 88.88 341 THR A CA 1
ATOM 2789 C C . THR A 1 341 ? -3.963 -22.141 0.938 1.00 88.88 341 THR A C 1
ATOM 2791 O O . THR A 1 341 ? -2.868 -22.028 1.498 1.00 88.88 341 THR A O 1
ATOM 2794 N N . THR A 1 342 ? -5.117 -22.129 1.604 1.00 86.19 342 THR A N 1
ATOM 2795 C CA . THR A 1 342 ? -5.212 -22.102 3.072 1.00 86.19 342 THR A CA 1
ATOM 2796 C C . THR A 1 342 ? -5.721 -23.443 3.592 1.00 86.19 342 THR A C 1
ATOM 2798 O O . THR A 1 342 ? -6.657 -23.992 3.011 1.00 86.19 342 THR A O 1
ATOM 2801 N N . PRO A 1 343 ? -5.139 -23.994 4.674 1.00 84.25 343 PRO A N 1
ATOM 2802 C CA . PRO A 1 343 ? -5.712 -25.157 5.340 1.00 84.25 343 PRO A CA 1
ATOM 2803 C C . PRO A 1 343 ? -7.124 -24.863 5.850 1.00 84.25 343 PRO A C 1
ATOM 2805 O O . PRO A 1 343 ? -7.439 -23.720 6.180 1.00 84.25 343 PRO A O 1
ATOM 2808 N N . ASP A 1 344 ? -7.932 -25.915 5.962 1.00 86.06 344 ASP A N 1
ATOM 2809 C CA . ASP A 1 344 ? -9.239 -25.839 6.608 1.00 86.06 344 ASP A CA 1
ATOM 2810 C C . ASP A 1 344 ? -9.114 -25.269 8.031 1.00 86.06 344 ASP A C 1
ATOM 2812 O O . ASP A 1 344 ? -8.183 -25.619 8.767 1.00 86.06 344 ASP A O 1
ATOM 2816 N N . ARG A 1 345 ? -10.056 -24.400 8.418 1.00 86.56 345 ARG A N 1
ATOM 2817 C CA . ARG A 1 345 ? -10.083 -23.735 9.727 1.00 86.56 345 ARG A CA 1
ATOM 2818 C C . ARG A 1 345 ? -9.971 -24.726 10.881 1.00 86.56 345 ARG A C 1
ATOM 2820 O O . ARG A 1 345 ? -9.248 -24.457 11.839 1.00 86.56 345 ARG A O 1
ATOM 2827 N N . GLU A 1 346 ? -10.630 -25.874 10.784 1.00 88.31 346 GLU A N 1
ATOM 2828 C CA . GLU A 1 346 ? -10.645 -26.890 11.836 1.00 88.31 346 GLU A CA 1
ATOM 2829 C C . GLU A 1 346 ? -9.250 -27.469 12.102 1.00 88.31 346 GLU A C 1
ATOM 2831 O O . GLU A 1 346 ? -8.944 -27.837 13.237 1.00 88.31 346 GLU A O 1
ATOM 2836 N N . LYS A 1 347 ? -8.374 -27.476 11.088 1.00 90.44 347 LYS A N 1
ATOM 2837 C CA . LYS A 1 347 ? -6.972 -27.919 11.193 1.00 90.44 347 LYS A CA 1
ATOM 2838 C C . LYS A 1 347 ? -6.047 -26.861 11.797 1.00 90.44 347 LYS A C 1
ATOM 2840 O O . LYS A 1 347 ? -4.903 -27.167 12.121 1.00 90.44 347 LYS A O 1
ATOM 2845 N N . LEU A 1 348 ? -6.507 -25.617 11.913 1.00 91.75 348 LEU A N 1
ATOM 2846 C CA . LEU A 1 348 ? -5.743 -24.502 12.482 1.00 91.75 348 LEU A CA 1
ATOM 2847 C C . LEU A 1 348 ? -5.994 -24.327 13.986 1.00 91.75 348 LEU A C 1
ATOM 2849 O O . LEU A 1 348 ? -5.306 -23.537 14.634 1.00 91.75 348 LEU A O 1
ATOM 2853 N N . LEU A 1 349 ? -6.970 -25.049 14.536 1.00 93.75 349 LEU A N 1
ATOM 2854 C CA . LEU A 1 349 ? -7.405 -24.962 15.924 1.00 93.75 349 LEU A CA 1
ATOM 2855 C C . LEU A 1 349 ? -6.936 -26.193 16.716 1.00 93.75 349 LEU A C 1
ATOM 2857 O O . LEU A 1 349 ? -7.043 -27.325 16.244 1.00 93.75 349 LEU A O 1
ATOM 2861 N N . GLY A 1 350 ? -6.460 -25.976 17.941 1.00 93.31 350 GLY A N 1
ATOM 2862 C CA . GLY A 1 350 ? -6.086 -27.029 18.884 1.00 93.31 350 GLY A CA 1
ATOM 2863 C C . GLY A 1 350 ? -7.282 -27.826 19.407 1.00 93.31 350 GLY A C 1
ATOM 2864 O O . GLY A 1 350 ? -8.415 -27.667 18.943 1.00 93.31 350 GLY A O 1
ATOM 2865 N N . LYS A 1 351 ? -7.029 -28.699 20.386 1.00 92.69 351 LYS A N 1
ATOM 2866 C CA . LYS A 1 351 ? -8.094 -29.418 21.100 1.00 92.69 351 LYS A CA 1
ATOM 2867 C C . LYS A 1 351 ? -8.957 -28.436 21.904 1.00 92.69 351 LYS A C 1
ATOM 2869 O O . LYS A 1 351 ? -8.535 -27.310 22.165 1.00 92.69 351 LYS A O 1
ATOM 2874 N N . ARG A 1 352 ? -10.174 -28.864 22.245 1.00 92.88 352 ARG A N 1
ATOM 2875 C CA . ARG A 1 352 ? -11.020 -28.135 23.196 1.00 92.88 352 ARG A CA 1
ATOM 2876 C C . ARG A 1 352 ? -10.378 -28.195 24.579 1.00 92.88 352 ARG A C 1
ATOM 2878 O O . ARG A 1 352 ? -9.854 -29.247 24.942 1.00 92.88 352 ARG A O 1
ATOM 2885 N N . ASP A 1 353 ? -10.397 -27.081 25.293 1.00 92.19 353 ASP A N 1
ATOM 2886 C CA . ASP A 1 353 ? -10.085 -27.052 26.718 1.00 92.19 353 ASP A CA 1
ATOM 2887 C C . ASP A 1 353 ? -11.266 -27.583 27.555 1.00 92.19 353 ASP A C 1
ATOM 2889 O O . ASP A 1 353 ? -12.284 -28.025 27.013 1.00 92.19 353 ASP A O 1
ATOM 2893 N N . GLU A 1 354 ? -11.122 -27.542 28.880 1.00 93.75 354 GLU A N 1
ATOM 2894 C CA . GLU A 1 354 ? -12.151 -27.948 29.849 1.00 93.75 354 GLU A CA 1
ATOM 2895 C C . GLU A 1 354 ? -13.467 -27.161 29.721 1.00 93.75 354 GLU A C 1
ATOM 2897 O O . GLU A 1 354 ? -14.535 -27.696 30.007 1.00 93.75 354 GLU A O 1
ATOM 2902 N N . ASN A 1 355 ? -13.409 -25.932 29.200 1.00 93.19 355 ASN A N 1
ATOM 2903 C CA . ASN A 1 355 ? -14.564 -25.066 28.958 1.00 93.19 355 ASN A CA 1
ATOM 2904 C C . ASN A 1 355 ? -15.151 -25.252 27.547 1.00 93.19 355 ASN A C 1
ATOM 2906 O O . ASN A 1 355 ? -16.062 -24.531 27.134 1.00 93.19 355 ASN A O 1
ATOM 2910 N N . GLY A 1 356 ? -14.624 -26.201 26.768 1.00 91.00 356 GLY A N 1
ATOM 2911 C CA . GLY A 1 356 ? -15.055 -26.471 25.403 1.00 91.00 356 GLY A CA 1
ATOM 2912 C C . GLY A 1 356 ? -14.520 -25.481 24.361 1.00 91.00 356 GLY A C 1
ATOM 2913 O O . GLY A 1 356 ? -14.914 -25.571 23.192 1.00 91.00 356 GLY A O 1
ATOM 2914 N N . VAL A 1 357 ? -13.623 -24.562 24.717 1.00 88.88 357 VAL A N 1
ATOM 2915 C CA . VAL A 1 357 ? -13.064 -23.533 23.829 1.00 88.88 357 VAL A CA 1
ATOM 2916 C C . VAL A 1 357 ? -11.886 -24.097 23.037 1.00 88.88 357 VAL A C 1
ATOM 2918 O O . VAL A 1 357 ? -11.060 -24.845 23.551 1.00 88.88 357 VAL A O 1
ATOM 2921 N N . ARG A 1 358 ? -11.788 -23.744 21.748 1.00 91.25 358 ARG A N 1
ATOM 2922 C CA . ARG A 1 358 ? -10.629 -24.084 20.907 1.00 91.25 358 ARG A CA 1
ATOM 2923 C C . ARG A 1 358 ? -9.818 -22.844 20.605 1.00 91.25 358 ARG A C 1
ATOM 2925 O O . ARG A 1 358 ? -10.344 -21.876 20.058 1.00 91.25 358 ARG A O 1
ATOM 2932 N N . TYR A 1 359 ? -8.519 -22.929 20.847 1.00 91.44 359 TYR A N 1
ATOM 2933 C CA . TYR A 1 359 ? -7.586 -21.869 20.499 1.00 91.44 359 TYR A CA 1
ATOM 2934 C C . TYR A 1 359 ? -6.803 -22.207 19.230 1.00 91.44 359 TYR A C 1
ATOM 2936 O O . TYR A 1 359 ? -6.531 -23.383 18.976 1.00 91.44 359 TYR A O 1
ATOM 2944 N N . PRO A 1 360 ? -6.381 -21.208 18.435 1.00 93.31 360 PRO A N 1
ATOM 2945 C CA . PRO A 1 360 ? -5.480 -21.451 17.316 1.00 93.31 360 PRO A CA 1
ATOM 2946 C C . PRO A 1 360 ? -4.181 -22.117 17.771 1.00 93.31 360 PRO A C 1
ATOM 2948 O O . PRO A 1 360 ? -3.687 -21.834 18.866 1.00 93.31 360 PRO A O 1
ATOM 2951 N N . LEU A 1 361 ? -3.610 -22.975 16.930 1.00 92.81 361 LEU A N 1
ATOM 2952 C CA . LEU A 1 361 ? -2.315 -23.603 17.196 1.00 92.81 361 LEU A CA 1
ATOM 2953 C C . LEU A 1 361 ? -1.204 -22.541 17.254 1.00 92.81 361 LEU A C 1
ATOM 2955 O O . LEU A 1 361 ? -1.183 -21.598 16.458 1.00 92.81 361 LEU A O 1
ATOM 2959 N N . GLU A 1 362 ? -0.222 -22.708 18.138 1.00 89.31 362 GLU A N 1
ATOM 2960 C CA . GLU A 1 362 ? 0.928 -21.789 18.245 1.00 89.31 362 GLU A CA 1
ATOM 2961 C C . GLU A 1 362 ? 1.749 -21.678 16.953 1.00 89.31 362 GLU A C 1
ATOM 2963 O O . GLU A 1 362 ? 2.425 -20.677 16.693 1.00 89.31 362 GLU A O 1
ATOM 2968 N N . THR A 1 363 ? 1.676 -22.702 16.105 1.00 88.94 363 THR A N 1
ATOM 2969 C CA . THR A 1 363 ? 2.322 -22.729 14.791 1.00 88.94 363 THR A CA 1
ATOM 2970 C C . THR A 1 363 ? 1.689 -21.761 13.790 1.00 88.94 363 THR A C 1
ATOM 2972 O O . THR A 1 363 ? 2.306 -21.487 12.763 1.00 88.94 363 THR A O 1
ATOM 2975 N N . VAL A 1 364 ? 0.474 -21.258 14.050 1.00 89.00 364 VAL A N 1
ATOM 2976 C CA . VAL A 1 364 ? -0.278 -20.389 13.121 1.00 89.00 364 VAL A CA 1
ATOM 2977 C C . VAL A 1 364 ? -0.654 -19.025 13.710 1.00 89.00 364 VAL A C 1
ATOM 2979 O O . VAL A 1 364 ? -0.937 -18.100 12.954 1.00 89.00 364 VAL A O 1
ATOM 2982 N N . ARG A 1 365 ? -0.616 -18.857 15.039 1.00 88.50 365 ARG A N 1
ATOM 2983 C CA . ARG A 1 365 ? -0.895 -17.576 15.716 1.00 88.50 365 ARG A CA 1
ATOM 2984 C C . ARG A 1 365 ? 0.048 -16.467 15.245 1.00 88.50 365 ARG A C 1
ATOM 2986 O O . ARG A 1 365 ? 1.228 -16.484 15.578 1.00 88.50 365 ARG A O 1
ATOM 2993 N N . GLY A 1 366 ? -0.473 -15.503 14.480 1.00 80.56 366 GLY A N 1
ATOM 2994 C CA . GLY A 1 366 ? 0.280 -14.333 14.012 1.00 80.56 366 GLY A CA 1
ATOM 2995 C C . GLY A 1 366 ? 1.439 -14.658 13.062 1.00 80.56 366 GLY A C 1
ATOM 2996 O O . GLY A 1 366 ? 2.272 -13.796 12.800 1.00 80.56 366 GLY A O 1
ATOM 2997 N N . LYS A 1 367 ? 1.516 -15.895 12.555 1.00 81.00 367 LYS A N 1
ATOM 2998 C CA . LYS A 1 367 ? 2.639 -16.387 11.751 1.00 81.00 367 LYS A CA 1
ATOM 2999 C C . LYS A 1 367 ? 2.207 -16.613 10.309 1.00 81.00 367 LYS A C 1
ATOM 3001 O O . LYS A 1 367 ? 1.295 -17.388 10.035 1.00 81.00 367 LYS A O 1
ATOM 3006 N N . THR A 1 368 ? 2.932 -16.001 9.378 1.00 83.25 368 THR A N 1
ATOM 3007 C CA . THR A 1 368 ? 2.786 -16.262 7.942 1.00 83.25 368 THR A CA 1
ATOM 3008 C C . THR A 1 368 ? 3.761 -17.356 7.517 1.00 83.25 368 THR A C 1
ATOM 3010 O O . THR A 1 368 ? 4.978 -17.190 7.630 1.00 83.25 368 THR A O 1
ATOM 3013 N N . LYS A 1 369 ? 3.243 -18.478 6.999 1.00 84.81 369 LYS A N 1
ATOM 3014 C CA . LYS A 1 369 ? 4.076 -19.538 6.403 1.00 84.81 369 LYS A CA 1
ATOM 3015 C C . LYS A 1 369 ? 4.760 -19.031 5.135 1.00 84.81 369 LYS A C 1
ATOM 3017 O O . LYS A 1 369 ? 4.187 -18.220 4.413 1.00 84.81 369 LYS A O 1
ATOM 3022 N N . ARG A 1 370 ? 5.957 -19.540 4.833 1.00 81.50 370 ARG A N 1
ATOM 3023 C CA . ARG A 1 370 ? 6.716 -19.159 3.632 1.00 81.50 370 ARG A CA 1
ATOM 3024 C C . ARG A 1 370 ? 7.036 -20.353 2.751 1.00 81.50 370 ARG A C 1
ATOM 3026 O O . ARG A 1 370 ? 7.428 -21.404 3.251 1.00 81.50 370 ARG A O 1
ATOM 3033 N N . SER A 1 371 ? 6.920 -20.152 1.445 1.00 79.56 371 SER A N 1
ATOM 3034 C CA . SER A 1 371 ? 7.469 -21.059 0.439 1.00 79.56 371 SER A CA 1
ATOM 3035 C C . SER A 1 371 ? 8.848 -20.567 -0.002 1.00 79.56 371 SER A C 1
ATOM 3037 O O . SER A 1 371 ? 9.040 -19.375 -0.238 1.00 79.56 371 SER A O 1
ATOM 3039 N N . LYS A 1 372 ? 9.801 -21.498 -0.139 1.00 70.75 372 LYS A N 1
ATOM 3040 C CA . LYS A 1 372 ? 11.180 -21.217 -0.575 1.00 70.75 372 LYS A CA 1
ATOM 3041 C C . LYS A 1 372 ? 11.290 -20.817 -2.056 1.00 70.75 372 LYS A C 1
ATOM 3043 O O . LYS A 1 372 ? 12.334 -20.329 -2.459 1.00 70.75 372 LYS A O 1
ATOM 3048 N N . LEU A 1 373 ? 10.237 -21.023 -2.851 1.00 67.25 373 LEU A N 1
ATOM 3049 C CA . LEU A 1 373 ? 10.252 -20.889 -4.317 1.00 67.25 373 LEU A CA 1
ATOM 3050 C C . LEU A 1 373 ? 9.433 -19.696 -4.837 1.00 67.25 373 LEU A C 1
ATOM 3052 O O . LEU A 1 373 ? 9.062 -19.663 -6.005 1.00 67.25 373 LEU A O 1
ATOM 3056 N N . THR A 1 374 ? 9.087 -18.736 -3.978 1.00 69.94 374 THR A N 1
ATOM 3057 C CA . THR A 1 374 ? 8.198 -17.630 -4.369 1.00 69.94 374 THR A CA 1
ATOM 3058 C C . THR A 1 374 ? 9.003 -16.366 -4.626 1.00 69.94 374 THR A C 1
ATOM 3060 O O . THR A 1 374 ? 9.654 -15.871 -3.710 1.00 69.94 374 THR A O 1
ATOM 3063 N N . LEU A 1 375 ? 8.924 -15.841 -5.850 1.00 78.19 375 LEU A N 1
ATOM 3064 C CA . LEU A 1 375 ? 9.445 -14.525 -6.214 1.00 78.19 375 LEU A CA 1
ATOM 3065 C C . LEU A 1 375 ? 8.274 -13.531 -6.244 1.00 78.19 375 LEU A C 1
ATOM 3067 O O . LEU A 1 375 ? 7.478 -13.540 -7.184 1.00 78.19 375 LEU A O 1
ATOM 3071 N N . GLY A 1 376 ? 8.116 -12.741 -5.184 1.00 84.50 376 GLY A N 1
ATOM 3072 C CA . GLY A 1 376 ? 7.097 -11.700 -5.071 1.00 84.50 376 GLY A CA 1
ATOM 3073 C C . GLY A 1 376 ? 7.705 -10.298 -5.056 1.00 84.50 376 GLY A C 1
ATOM 3074 O O . GLY A 1 376 ? 8.897 -10.111 -5.289 1.00 84.50 376 GLY A O 1
ATOM 3075 N N . TYR A 1 377 ? 6.869 -9.303 -4.742 1.00 91.62 377 TYR A N 1
ATOM 3076 C CA . TYR A 1 377 ? 7.271 -7.893 -4.682 1.00 91.62 377 TYR A CA 1
ATOM 3077 C C . TYR A 1 377 ? 8.534 -7.675 -3.837 1.00 91.62 377 TYR A C 1
ATOM 3079 O O . TYR A 1 377 ? 9.452 -6.986 -4.270 1.00 91.62 377 TYR A O 1
ATOM 3087 N N . VAL A 1 378 ? 8.598 -8.282 -2.646 1.00 91.62 378 VAL A N 1
ATOM 3088 C CA . VAL A 1 378 ? 9.728 -8.104 -1.723 1.00 91.62 378 VAL A CA 1
ATOM 3089 C C . VAL A 1 378 ? 11.009 -8.656 -2.333 1.00 91.62 378 VAL A C 1
ATOM 3091 O O . VAL A 1 378 ? 12.011 -7.952 -2.357 1.00 91.62 378 VAL A O 1
ATOM 3094 N N . GLU A 1 379 ? 10.988 -9.888 -2.839 1.00 91.00 379 GLU A N 1
ATOM 3095 C CA . GLU A 1 379 ? 12.183 -10.523 -3.392 1.00 91.00 379 GLU A CA 1
ATOM 3096 C C . GLU A 1 379 ? 12.702 -9.752 -4.610 1.00 91.00 379 GLU A C 1
ATOM 3098 O O . GLU A 1 379 ? 13.899 -9.480 -4.695 1.00 91.00 379 GLU A O 1
ATOM 3103 N N . THR A 1 380 ? 11.812 -9.324 -5.511 1.00 91.56 380 THR A N 1
ATOM 3104 C CA . THR A 1 380 ? 12.204 -8.514 -6.672 1.00 91.56 380 THR A CA 1
ATOM 3105 C C . THR A 1 380 ? 12.722 -7.136 -6.263 1.00 91.56 380 THR A C 1
ATOM 3107 O O . THR A 1 380 ? 13.732 -6.689 -6.802 1.00 91.56 380 THR A O 1
ATOM 3110 N N . TYR A 1 381 ? 12.096 -6.477 -5.282 1.00 91.69 381 TYR A N 1
ATOM 3111 C CA . TYR A 1 381 ? 12.575 -5.195 -4.760 1.00 91.69 381 TYR A CA 1
ATOM 3112 C C . TYR A 1 381 ? 13.966 -5.332 -4.122 1.00 91.69 381 TYR A C 1
ATOM 3114 O O . TYR A 1 381 ? 14.836 -4.499 -4.359 1.00 91.69 381 TYR A O 1
ATOM 3122 N N . THR A 1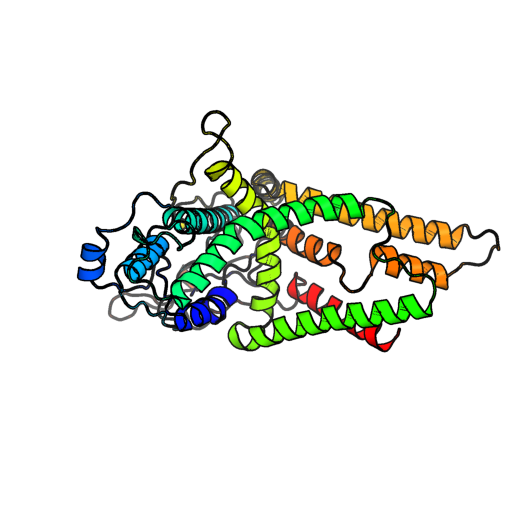 382 ? 14.215 -6.402 -3.359 1.00 92.31 382 THR A N 1
ATOM 3123 C CA . THR A 1 382 ? 15.535 -6.675 -2.771 1.00 92.31 382 THR A CA 1
ATOM 3124 C C . THR A 1 382 ? 16.596 -6.926 -3.844 1.00 92.31 382 THR A C 1
ATOM 3126 O O . THR A 1 382 ? 17.693 -6.387 -3.734 1.00 92.31 382 THR A O 1
ATOM 3129 N N . LEU A 1 383 ? 16.285 -7.685 -4.902 1.00 92.69 383 LEU A N 1
ATOM 3130 C CA . LEU A 1 383 ? 17.204 -7.867 -6.036 1.00 92.69 383 LEU A CA 1
ATOM 3131 C C . LEU A 1 383 ? 17.509 -6.540 -6.739 1.00 92.69 383 LEU A C 1
ATOM 3133 O O . LEU A 1 383 ? 18.650 -6.272 -7.103 1.00 92.69 383 LEU A O 1
ATOM 3137 N N . TYR A 1 384 ? 16.510 -5.676 -6.877 1.00 93.38 384 TYR A N 1
ATOM 3138 C CA . TYR A 1 384 ? 16.695 -4.339 -7.427 1.00 93.38 384 TYR A CA 1
ATOM 3139 C C . TYR A 1 384 ? 17.595 -3.453 -6.541 1.00 93.38 384 TYR A C 1
ATOM 3141 O O . TYR A 1 384 ? 18.396 -2.692 -7.077 1.00 93.38 384 TYR A O 1
ATOM 3149 N N . MET A 1 385 ? 17.595 -3.613 -5.212 1.00 94.81 385 MET A N 1
ATOM 3150 C CA . MET A 1 385 ? 18.583 -2.933 -4.352 1.00 94.81 385 MET A CA 1
ATOM 3151 C C . MET A 1 385 ? 20.025 -3.381 -4.634 1.00 94.81 385 MET A C 1
ATOM 3153 O O . MET A 1 385 ? 20.939 -2.568 -4.524 1.00 94.81 385 MET A O 1
ATOM 3157 N N . ILE A 1 386 ? 20.246 -4.635 -5.050 1.00 94.12 386 ILE A N 1
ATOM 3158 C CA . ILE A 1 386 ? 21.577 -5.107 -5.476 1.00 94.12 386 ILE A CA 1
ATOM 3159 C C . ILE A 1 386 ? 22.016 -4.374 -6.747 1.00 94.12 386 ILE A C 1
ATOM 3161 O O . ILE A 1 386 ? 23.165 -3.947 -6.836 1.00 94.12 386 ILE A O 1
ATOM 3165 N N . PHE A 1 387 ? 21.101 -4.172 -7.701 1.00 93.44 387 PHE A N 1
ATOM 3166 C CA . PHE A 1 387 ? 21.368 -3.362 -8.892 1.00 93.44 387 PHE A CA 1
ATOM 3167 C C . PHE A 1 387 ? 21.746 -1.918 -8.526 1.00 93.44 387 PHE A C 1
ATOM 3169 O O . PHE A 1 387 ? 22.748 -1.412 -9.023 1.00 93.44 387 PHE A O 1
ATOM 3176 N N . VAL A 1 388 ? 21.004 -1.278 -7.617 1.00 95.75 388 VAL A N 1
ATOM 3177 C CA . VAL A 1 388 ? 21.297 0.094 -7.159 1.00 95.75 388 VAL A CA 1
ATOM 3178 C C . VAL A 1 388 ? 22.664 0.175 -6.470 1.00 95.75 388 VAL A C 1
ATOM 3180 O O . VAL A 1 388 ? 23.431 1.095 -6.743 1.00 95.75 388 VAL A O 1
ATOM 3183 N N . LEU A 1 389 ? 23.003 -0.799 -5.618 1.00 95.25 389 LEU A N 1
ATOM 3184 C CA . LEU A 1 389 ? 24.321 -0.875 -4.980 1.00 95.25 389 LEU A CA 1
ATOM 3185 C C . LEU A 1 389 ? 25.439 -1.031 -6.014 1.00 95.25 389 LEU A C 1
ATOM 3187 O O . LEU A 1 389 ? 26.427 -0.305 -5.952 1.00 95.25 389 LEU A O 1
ATOM 3191 N N . ALA A 1 390 ? 25.280 -1.942 -6.975 1.00 93.38 390 ALA A N 1
ATOM 3192 C CA . ALA A 1 390 ? 26.261 -2.132 -8.038 1.00 93.38 390 ALA A CA 1
ATOM 3193 C C . ALA A 1 390 ? 26.460 -0.838 -8.841 1.00 93.38 390 ALA A C 1
ATOM 3195 O O . ALA A 1 390 ? 27.593 -0.409 -9.035 1.00 93.38 390 ALA A O 1
ATOM 3196 N N . MET A 1 391 ? 25.372 -0.168 -9.228 1.00 92.25 391 MET A N 1
ATOM 3197 C CA . MET A 1 391 ? 25.428 1.108 -9.943 1.00 92.25 391 MET A CA 1
ATOM 3198 C C . MET A 1 391 ? 26.136 2.206 -9.142 1.00 92.25 391 MET A C 1
ATOM 3200 O O . MET A 1 391 ? 26.922 2.948 -9.717 1.00 92.25 391 MET A O 1
ATOM 3204 N N . PHE A 1 392 ? 25.914 2.289 -7.828 1.00 93.88 392 PHE A N 1
ATOM 3205 C CA . PHE A 1 392 ? 26.558 3.296 -6.979 1.00 93.88 392 PHE A CA 1
ATOM 3206 C C . PHE A 1 392 ? 28.090 3.176 -6.944 1.00 93.88 392 PHE A C 1
ATOM 3208 O O . PHE A 1 392 ? 28.774 4.193 -6.872 1.00 93.88 392 PHE A O 1
ATOM 3215 N N . PHE A 1 393 ? 28.624 1.949 -6.981 1.00 90.00 393 PHE A N 1
ATOM 3216 C CA . PHE A 1 393 ? 30.068 1.699 -6.885 1.00 90.00 393 PHE A CA 1
ATOM 3217 C C . PHE A 1 393 ? 30.776 1.563 -8.240 1.00 90.00 393 PHE A C 1
ATOM 3219 O O . PHE A 1 393 ? 31.983 1.781 -8.309 1.00 90.00 393 PHE A O 1
ATOM 3226 N N . VAL A 1 394 ? 30.060 1.165 -9.296 1.00 81.94 394 VAL A N 1
ATOM 3227 C CA . VAL A 1 394 ? 30.639 0.908 -10.630 1.00 81.94 394 VAL A CA 1
ATOM 3228 C C . VAL A 1 394 ? 30.695 2.170 -11.498 1.00 81.94 394 VAL A C 1
ATOM 3230 O O . VAL A 1 394 ? 31.576 2.283 -12.350 1.00 81.94 394 VAL A O 1
ATOM 3233 N N . VAL A 1 395 ? 29.762 3.105 -11.300 1.00 75.75 395 VAL A N 1
ATOM 3234 C CA . VAL A 1 395 ? 29.656 4.375 -12.041 1.00 75.75 395 VAL A CA 1
ATOM 3235 C C . VAL A 1 395 ? 30.465 5.460 -11.351 1.00 75.75 395 VAL A C 1
ATOM 3237 O O . VAL A 1 395 ? 31.184 6.219 -12.039 1.00 75.75 395 VAL A O 1
#

Foldseek 3Di:
DAQQQFFVNLLLLLLLLCLFPVQVVLVVLQQAFFPPDDDDDDPVLCVLLPHFDPPALRSRRLSSLSSLLSQHGHHDDSDLPDHDHGFQDPLLNLLVVLSVLRRLLVSCVVCVLVPPCNRRVNHDPSNSVVSSVSNCCSVPVLVVLLVCLVVVLVVLLDPDWPDDDDDPVRVLVVLLVLLVVVVVVLVVLVVSCVGRNNVSSLVVLLNSNQSSQSNVVQNCLAPPDDVVRNRDHSHHDPSVPPDPPQSLQAPPRGHDLVVLLVVLCVVPLVSLVVSLCSLVVSLVVQLVVLVCCQCVPPVNHGDPPSSVVSCCGNPVPLNRPSVLSNQSSCSSVCCSRPPGHTDDPVVQWDAQDPVRDIDGDPCRSSDHHYDPPDDGSSNVVVVSSVVSVCSNPVD

Radius of gyration: 24.16 Å; chains: 1; bounding box: 59×53×71 Å